Protein AF-0000000068388897 (afdb_homodimer)

Secondary structure (DSSP, 8-state):
-EEEEE-S-HHHHHHHHHHHHHTT-EEEEE-SHHHHHHHHHHS--SEEEE-TT-SSS-HHHHHHHHHHTT----EEEEES---HHHHHHHHHTT-SEEEESS--HHHHHHHHHHHHHHHTT-SSSEEEETTEEEETTTTEEEETTEEE---HHHHHHHHHHHTSTT-EE-HHHHHHHHS-TT----TTHHHHHHHHHHHHH-GGGEEEETTTEEEE-S-B-/-EEEEE-S-HHHHHHHHHHHHHTT-EEEEE-SHHHHHHHHHHS--SEEEE-TT-SSS-HHHHHHHHHHTT----EEEEES---HHHHHHHHHTT-SEEEESS--HHHHHHHHHHHHHHHTT-SSSEEEETTEEEETTTTEEEETTEEE---HHHHHHHHHHHTSTT-EE-HHHHHHHHS-TT----TTHHHHHHHHHHHHH-TTSEEEETTTEEEE-S-B-

InterPro domains:
  IPR001789 Signal transduction response regulator, receiver domain [PF00072] (3-113)
  IPR001789 Signal transduction response regulator, receiver domain [PS50110] (2-116)
  IPR001789 Signal transduction response regulator, receiver domain [SM00448] (1-112)
  IPR001867 OmpR/PhoB-type DNA-binding domain [PF00486] (147-216)
  IPR001867 OmpR/PhoB-type DNA-binding domain [PS51755] (124-218)
  IPR001867 OmpR/PhoB-type DNA-binding domain [SM00862] (145-216)
  IPR001867 OmpR/PhoB-type DNA-binding domain [cd00383] (133-216)
  IPR011006 CheY-like superfamily [SSF52172] (1-132)
  IPR016032 Signal transduction response regulator, C-terminal effector [SSF46894] (119-216)
  IPR036388 Winged helix-like DNA-binding domain superfamily [G3DSA:1.10.10.10] (123-218)
  IPR039420 Transcriptional regulatory protein WalR-like [PTHR48111] (1-215)

pLDDT: mean 92.75, std 6.96, range [50.28, 98.69]

Foldseek 3Di:
DEEEEADQPPVVQVVLCVLLVVLLFHYDYHNADVVSLVCLQPDDGLEYEFEQPGPDDGRLNSLLVCVVVPNLRAYEYEYQDDDPVVLVSSVVSPHPYYDHPPDDSVVVSVVSLCSSCVVLPHDDQWKDFAQKIARSRVLFIAGPPHTFDDDSLLSSLLVVQLSNAPDFDAPVRSCPTNDDPPDDDDPCNVVVSLVVCCVRPNVQQWDDDPPGHIHGGGRTD/DEEEEADQPPVVQVVLCVLLVVLLFHYDYHNADVVSLVCLQPDDGLEYEFEQPGPDDGRLNSLLVCVVVPNLRAYEYEYQDDDPVVLVSSVVSPHPYYDHPPDDSVVVSVVSLCRSLVVLPHDDQWKDFAQKIARSRVLFIAGPPHTFDDDSLLSSLLVVQLSNAPDFDAPVRSCPTNDDPPDDDDPCNVVVSLVVNCVRPNVQQWDDDPPGHIHGGGRTD

Radius of gyration: 22.29 Å; Cα contacts (8 Å, |Δi|>4): 849; chains: 2; bounding box: 48×65×58 Å

Nearest PDB structures (foldseek):
  8jo2-assembly1_H  TM=9.529E-01  e=1.843E-21  Klebsiella pneumoniae JM45
  1kgs-assembly1_A  TM=5.477E-01  e=3.151E-20  Thermotoga maritima
  4s04-assembly2_F  TM=5.423E-01  e=7.341E-20  Klebsiella pneumoniae JM45
  6ont-assembly1_A-2  TM=9.734E-01  e=5.120E-12  Francisella tularensis subsp. novicida U112
  7pva-assembly1_B  TM=9.303E-01  e=1.175E-09  Porphyromonas gingivalis W83

Organism: Agrobacterium fabrum (strain C58 / ATCC 33970) (NCBI:txid176299)

Structure (mmCIF, N/CA/C/O backbone):
data_AF-0000000068388897-model_v1
#
loop_
_entity.id
_entity.type
_entity.pdbx_description
1 polymer 'Two component response regulator'
#
loop_
_atom_site.group_PDB
_atom_site.id
_atom_site.type_symbol
_atom_site.label_atom_id
_atom_site.label_alt_id
_atom_site.label_comp_id
_atom_site.label_asym_id
_atom_site.label_entity_id
_atom_site.label_seq_id
_atom_site.pdbx_PDB_ins_code
_atom_site.Cartn_x
_atom_site.Cartn_y
_atom_site.Cartn_z
_atom_site.occupancy
_atom_site.B_iso_or_equiv
_atom_site.auth_seq_id
_atom_site.auth_comp_id
_atom_site.auth_asym_id
_atom_site.auth_atom_id
_atom_site.pdbx_PDB_model_num
ATOM 1 N N . MET A 1 1 ? 2.818 15.844 6.883 1 91.75 1 MET A N 1
ATOM 2 C CA . MET A 1 1 ? 2.49 15.195 5.617 1 91.75 1 MET A CA 1
ATOM 3 C C . MET A 1 1 ? 1.357 15.93 4.906 1 91.75 1 MET A C 1
ATOM 5 O O . MET A 1 1 ? 0.518 16.562 5.559 1 91.75 1 MET A O 1
ATOM 9 N N . ARG A 1 2 ? 1.387 15.891 3.625 1 94.5 2 ARG A N 1
ATOM 10 C CA . ARG A 1 2 ? 0.509 16.719 2.812 1 94.5 2 ARG A CA 1
ATOM 11 C C . ARG A 1 2 ? -0.429 15.875 1.964 1 94.5 2 ARG A C 1
ATOM 13 O O . ARG A 1 2 ? 0.01 14.938 1.296 1 94.5 2 ARG A O 1
ATOM 20 N N . VAL A 1 3 ? -1.756 16.25 2.051 1 97.56 3 VAL A N 1
ATOM 21 C CA . VAL A 1 3 ? -2.756 15.469 1.337 1 97.56 3 VAL A CA 1
ATOM 22 C C . VAL A 1 3 ? -3.566 16.375 0.416 1 97.56 3 VAL A C 1
ATOM 24 O O . VAL A 1 3 ? -4.008 17.453 0.827 1 97.56 3 VAL A O 1
ATOM 27 N N . LEU A 1 4 ? -3.713 15.977 -0.823 1 98.06 4 LEU A N 1
ATOM 28 C CA . LEU A 1 4 ? -4.613 16.656 -1.754 1 98.06 4 LEU A CA 1
ATOM 29 C C . LEU A 1 4 ? -6.008 16.031 -1.699 1 98.06 4 LEU A C 1
ATOM 31 O O . LEU A 1 4 ? -6.164 14.82 -1.853 1 98.06 4 LEU A O 1
ATOM 35 N N . VAL A 1 5 ? -6.98 16.859 -1.431 1 98.31 5 VAL A N 1
ATOM 36 C CA . VAL A 1 5 ? -8.367 16.422 -1.432 1 98.31 5 VAL A CA 1
ATOM 37 C C . VAL A 1 5 ? -9.094 16.984 -2.652 1 98.31 5 VAL A C 1
ATOM 39 O O . VAL A 1 5 ? -9.406 18.188 -2.699 1 98.31 5 VAL A O 1
ATOM 42 N N . ALA A 1 6 ? -9.336 16.141 -3.609 1 98.44 6 ALA A N 1
ATOM 43 C CA . ALA A 1 6 ? -10.086 16.5 -4.809 1 98.44 6 ALA A CA 1
ATOM 44 C C . ALA A 1 6 ? -11.562 16.156 -4.656 1 98.44 6 ALA A C 1
ATOM 46 O O . ALA A 1 6 ? -11.961 15 -4.867 1 98.44 6 ALA A O 1
ATOM 47 N N . GLU A 1 7 ? -12.344 17.078 -4.289 1 97.31 7 GLU A N 1
ATOM 48 C CA . GLU A 1 7 ? -13.75 16.938 -3.926 1 97.31 7 GLU A CA 1
ATOM 49 C C . GLU A 1 7 ? -14.539 18.203 -4.258 1 97.31 7 GLU A C 1
ATOM 51 O O . GLU A 1 7 ? -14.172 19.297 -3.826 1 97.31 7 GLU A O 1
ATOM 56 N N . ASP A 1 8 ? -15.602 18.047 -5.027 1 96.25 8 ASP A N 1
ATOM 57 C CA . ASP A 1 8 ? -16.344 19.219 -5.461 1 96.25 8 ASP A CA 1
ATOM 58 C C . ASP A 1 8 ? -17.406 19.609 -4.434 1 96.25 8 ASP A C 1
ATOM 60 O O . ASP A 1 8 ? -17.844 20.766 -4.391 1 96.25 8 ASP A O 1
ATOM 64 N N . ASP A 1 9 ? -17.922 18.672 -3.639 1 96.12 9 ASP A N 1
ATOM 65 C CA . ASP A 1 9 ? -18.828 19 -2.543 1 96.12 9 ASP A CA 1
ATOM 66 C C . ASP A 1 9 ? -18.094 19.719 -1.412 1 96.12 9 ASP A C 1
ATOM 68 O O . ASP A 1 9 ? -17.328 19.094 -0.67 1 96.12 9 ASP A O 1
ATOM 72 N N . LYS A 1 10 ? -18.359 20.938 -1.238 1 96.25 10 LYS A N 1
ATOM 73 C CA . LYS A 1 10 ? -17.625 21.797 -0.297 1 96.25 10 LYS A CA 1
ATOM 74 C C . LYS A 1 10 ? -17.781 21.281 1.133 1 96.25 10 LYS A C 1
ATOM 76 O O . LYS A 1 10 ? -16.844 21.359 1.926 1 96.25 10 LYS A O 1
ATOM 81 N N . ARG A 1 11 ? -18.953 20.875 1.466 1 96.5 11 ARG A N 1
ATOM 82 C CA . ARG A 1 11 ? -19.203 20.375 2.818 1 96.5 11 ARG A CA 1
ATOM 83 C C . ARG A 1 11 ? -18.359 19.156 3.117 1 96.5 11 ARG A C 1
ATOM 85 O O . ARG A 1 11 ? -17.719 19.078 4.168 1 96.5 11 ARG A O 1
ATOM 92 N N . ILE A 1 12 ? -18.297 18.234 2.174 1 96.5 12 ILE A N 1
ATOM 93 C CA . ILE A 1 12 ? -17.5 17.016 2.34 1 96.5 12 ILE A CA 1
ATOM 94 C C . ILE A 1 12 ? -16.016 17.375 2.375 1 96.5 12 ILE A C 1
ATOM 96 O O . ILE A 1 12 ? -15.281 16.906 3.238 1 96.5 12 ILE A O 1
ATOM 100 N N . ALA A 1 13 ? -15.578 18.203 1.481 1 97.44 13 ALA A N 1
ATOM 101 C CA . ALA A 1 13 ? -14.18 18.625 1.395 1 97.44 13 ALA A CA 1
ATOM 102 C C . ALA A 1 13 ? -13.719 19.25 2.703 1 97.44 13 ALA A C 1
ATOM 104 O O . ALA A 1 13 ? -12.641 18.922 3.213 1 97.44 13 ALA A O 1
ATOM 105 N N . GLN A 1 14 ? -14.523 20.109 3.238 1 96.94 14 GLN A N 1
ATOM 106 C CA . GLN A 1 14 ? -14.18 20.797 4.477 1 96.94 14 GLN A CA 1
ATOM 107 C C . GLN A 1 14 ? -14.133 19.828 5.652 1 96.94 14 GLN A C 1
ATOM 109 O O . GLN A 1 14 ? -13.234 19.906 6.496 1 96.94 14 GLN A O 1
ATOM 114 N N . SER A 1 15 ? -15.125 18.969 5.68 1 97.31 15 SER A N 1
ATOM 115 C CA . SER A 1 15 ? -15.148 17.969 6.746 1 97.31 15 SER A CA 1
ATOM 116 C C . SER A 1 15 ? -13.914 17.078 6.699 1 97.31 15 SER A C 1
ATOM 118 O O . SER A 1 15 ? -13.32 16.781 7.734 1 97.31 15 SER A O 1
ATOM 120 N N . LEU A 1 16 ? -13.547 16.656 5.492 1 97.62 16 LEU A N 1
ATOM 121 C CA . LEU A 1 16 ? -12.336 15.867 5.316 1 97.62 16 LEU A CA 1
ATOM 122 C C . LEU A 1 16 ? -11.109 16.656 5.77 1 97.62 16 LEU A C 1
ATOM 124 O O . LEU A 1 16 ? -10.242 16.109 6.461 1 97.62 16 LEU A O 1
ATOM 128 N N . SER A 1 17 ? -11.047 17.875 5.379 1 96.75 17 SER A N 1
ATOM 129 C CA . SER A 1 17 ? -9.922 18.734 5.738 1 96.75 17 SER A CA 1
ATOM 130 C C . SER A 1 17 ? -9.758 18.828 7.254 1 96.75 17 SER A C 1
ATOM 132 O O . SER A 1 17 ? -8.648 18.688 7.773 1 96.75 17 SER A O 1
ATOM 134 N N . VAL A 1 18 ? -10.852 19.016 7.957 1 96.19 18 VAL A N 1
ATOM 135 C CA . VAL A 1 18 ? -10.836 19.141 9.406 1 96.19 18 VAL A CA 1
ATOM 136 C C . VAL A 1 18 ? -10.359 17.844 10.047 1 96.19 18 VAL A C 1
ATOM 138 O O . VAL A 1 18 ? -9.492 17.844 10.922 1 96.19 18 VAL A O 1
ATOM 141 N N . ALA A 1 19 ? -10.891 16.734 9.594 1 96.19 19 ALA A N 1
ATOM 142 C CA . ALA A 1 19 ? -10.547 15.43 10.156 1 96.19 19 ALA A CA 1
ATOM 143 C C . ALA A 1 19 ? -9.086 15.086 9.898 1 96.19 19 ALA A C 1
ATOM 145 O O . ALA A 1 19 ? -8.391 14.586 10.797 1 96.19 19 ALA A O 1
ATOM 146 N N . LEU A 1 20 ? -8.609 15.328 8.703 1 96.25 20 LEU A N 1
ATOM 147 C CA . LEU A 1 20 ? -7.227 15.047 8.352 1 96.25 20 LEU A CA 1
ATOM 148 C C . LEU A 1 20 ? -6.27 15.961 9.109 1 96.25 20 LEU A C 1
ATOM 150 O O . LEU A 1 20 ? -5.207 15.523 9.555 1 96.25 20 LEU A O 1
ATOM 154 N N . ALA A 1 21 ? -6.652 17.203 9.258 1 92.69 21 ALA A N 1
ATOM 155 C CA . ALA A 1 21 ? -5.844 18.141 10.039 1 92.69 21 ALA A CA 1
ATOM 156 C C . ALA A 1 21 ? -5.699 17.656 11.477 1 92.69 21 ALA A C 1
ATOM 158 O O . ALA A 1 21 ? -4.605 17.719 12.047 1 92.69 21 ALA A O 1
ATOM 159 N N . ALA A 1 22 ? -6.816 17.203 12.023 1 91.5 22 ALA A N 1
ATOM 160 C CA . ALA A 1 22 ? -6.801 16.688 13.383 1 91.5 22 ALA A CA 1
ATOM 161 C C . ALA A 1 22 ? -5.863 15.484 13.508 1 91.5 22 ALA A C 1
ATOM 163 O O . ALA A 1 22 ? -5.301 15.234 14.57 1 91.5 22 ALA A O 1
ATOM 164 N N . ALA A 1 23 ? -5.68 14.805 12.391 1 90.56 23 ALA A N 1
ATOM 165 C CA . ALA A 1 23 ? -4.805 13.641 12.367 1 90.56 23 ALA A CA 1
ATOM 166 C C . ALA A 1 23 ? -3.359 14.039 12.086 1 90.56 23 ALA A C 1
ATOM 168 O O . ALA A 1 23 ? -2.463 13.195 12.078 1 90.56 23 ALA A O 1
ATOM 169 N N . GLY A 1 24 ? -3.137 15.344 11.844 1 89.44 24 GLY A N 1
ATOM 170 C CA . GLY A 1 24 ? -1.776 15.828 11.695 1 89.44 24 GLY A CA 1
ATOM 171 C C . GLY A 1 24 ? -1.386 16.078 10.25 1 89.44 24 GLY A C 1
ATOM 172 O O . GLY A 1 24 ? -0.216 16.328 9.953 1 89.44 24 GLY A O 1
ATOM 173 N N . PHE A 1 25 ? -2.344 16.031 9.32 1 93.12 25 PHE A N 1
ATOM 174 C CA . PHE A 1 25 ? -2.055 16.25 7.91 1 93.12 25 PHE A CA 1
ATOM 175 C C . PHE A 1 25 ? -2.314 17.703 7.527 1 93.12 25 PHE A C 1
ATOM 177 O O . PHE A 1 25 ? -3.146 18.375 8.141 1 93.12 25 PHE A O 1
ATOM 184 N N . VAL A 1 26 ? -1.567 18.172 6.59 1 92.75 26 VAL A N 1
ATOM 185 C CA . VAL A 1 26 ? -1.9 19.406 5.887 1 92.75 26 VAL A CA 1
ATOM 186 C C . VAL A 1 26 ? -2.715 19.078 4.637 1 92.75 26 VAL A C 1
ATOM 188 O O . VAL A 1 26 ? -2.354 18.188 3.863 1 92.75 26 VAL A O 1
ATOM 191 N N . THR A 1 27 ? -3.764 19.797 4.516 1 95.44 27 THR A N 1
ATOM 192 C CA . THR A 1 27 ? -4.66 19.438 3.426 1 95.44 27 THR A CA 1
ATOM 193 C C . THR A 1 27 ? -4.773 20.578 2.418 1 95.44 27 THR A C 1
ATOM 195 O O . THR A 1 27 ? -4.809 21.75 2.799 1 95.44 27 THR A O 1
ATOM 198 N N . GLU A 1 28 ? -4.75 20.25 1.191 1 95.62 28 GLU A N 1
ATOM 199 C CA . GLU A 1 28 ? -5.078 21.141 0.084 1 95.62 28 GLU A CA 1
ATOM 200 C C . GLU A 1 28 ? -6.34 20.688 -0.644 1 95.62 28 GLU A C 1
ATOM 202 O O . GLU A 1 28 ? -6.488 19.5 -0.94 1 95.62 28 GLU A O 1
ATOM 207 N N . LEU A 1 29 ? -7.152 21.688 -0.892 1 96.75 29 LEU A N 1
ATOM 208 C CA . LEU A 1 29 ? -8.43 21.328 -1.495 1 96.75 29 LEU A CA 1
ATOM 209 C C . LEU A 1 29 ? -8.453 21.703 -2.977 1 96.75 29 LEU A C 1
ATOM 211 O O . LEU A 1 29 ? -7.93 22.734 -3.371 1 96.75 29 LEU A O 1
ATOM 215 N N . SER A 1 30 ? -8.977 20.844 -3.766 1 97 30 SER A N 1
ATOM 216 C CA . SER A 1 30 ? -9.281 21.078 -5.172 1 97 30 SER A CA 1
ATOM 217 C C . SER A 1 30 ? -10.727 20.703 -5.496 1 97 30 SER A C 1
ATOM 219 O O . SER A 1 30 ? -11.195 19.625 -5.109 1 97 30 SER A O 1
ATOM 221 N N . ALA A 1 31 ? -11.398 21.594 -6.262 1 96.31 31 ALA A N 1
ATOM 222 C CA . ALA A 1 31 ? -12.828 21.391 -6.461 1 96.31 31 ALA A CA 1
ATOM 223 C C . ALA A 1 31 ? -13.125 20.953 -7.895 1 96.31 31 ALA A C 1
ATOM 225 O O . ALA A 1 31 ? -14.289 20.828 -8.281 1 96.31 31 ALA A O 1
ATOM 226 N N . ASN A 1 32 ? -12.133 20.766 -8.719 1 95.69 32 ASN A N 1
ATOM 227 C CA . ASN A 1 32 ? -12.367 20.297 -10.078 1 95.69 32 ASN A CA 1
ATOM 228 C C . ASN A 1 32 ? -11.219 19.438 -10.586 1 95.69 32 ASN A C 1
ATOM 230 O O . ASN A 1 32 ? -10.117 19.469 -10.039 1 95.69 32 ASN A O 1
ATOM 234 N N . GLY A 1 33 ? -11.516 18.719 -11.656 1 96.94 33 GLY A N 1
ATOM 235 C CA . GLY A 1 33 ? -10.602 17.703 -12.141 1 96.94 33 GLY A CA 1
ATOM 236 C C . GLY A 1 33 ? -9.328 18.266 -12.734 1 96.94 33 GLY A C 1
ATOM 237 O O . GLY A 1 33 ? -8.242 17.734 -12.523 1 96.94 33 GLY A O 1
ATOM 238 N N . GLU A 1 34 ? -9.422 19.312 -13.438 1 97.44 34 GLU A N 1
ATOM 239 C CA . GLU A 1 34 ? -8.242 19.906 -14.07 1 97.44 34 GLU A CA 1
ATOM 240 C C . GLU A 1 34 ? -7.25 20.406 -13.031 1 97.44 34 GLU A C 1
ATOM 242 O O . GLU A 1 34 ? -6.047 20.156 -13.141 1 97.44 34 GLU A O 1
ATOM 247 N N . ASP A 1 35 ? -7.793 21.078 -12.109 1 97.31 35 ASP A N 1
ATOM 248 C CA . ASP A 1 35 ? -6.953 21.578 -11.031 1 97.31 35 ASP A CA 1
ATOM 249 C C . ASP A 1 35 ? -6.312 20.438 -10.25 1 97.31 35 ASP A C 1
ATOM 251 O O . ASP A 1 35 ? -5.113 20.469 -9.961 1 97.31 35 ASP A O 1
ATOM 255 N N . ALA A 1 36 ? -7.105 19.469 -9.898 1 97.56 36 ALA A N 1
ATOM 256 C CA . ALA A 1 36 ? -6.605 18.297 -9.164 1 97.56 36 ALA A CA 1
ATOM 257 C C . ALA A 1 36 ? -5.496 17.594 -9.938 1 97.56 36 ALA A C 1
ATOM 259 O O . ALA A 1 36 ? -4.449 17.266 -9.375 1 97.56 36 ALA A O 1
ATOM 260 N N . TRP A 1 37 ? -5.805 17.391 -11.219 1 97.81 37 TRP A N 1
ATOM 261 C CA . TRP A 1 37 ? -4.82 16.734 -12.078 1 97.81 37 TRP A CA 1
ATOM 262 C C . TRP A 1 37 ? -3.514 17.516 -12.102 1 97.81 37 TRP A C 1
ATOM 264 O O . TRP A 1 37 ? -2.439 16.953 -11.883 1 97.81 37 TRP A O 1
ATOM 274 N N . PHE A 1 38 ? -3.645 18.781 -12.344 1 97.69 38 PHE A N 1
ATOM 275 C CA . PHE A 1 38 ? -2.477 19.641 -12.5 1 97.69 38 PHE A CA 1
ATOM 276 C C . PHE A 1 38 ? -1.662 19.672 -11.211 1 97.69 38 PHE A C 1
ATOM 278 O O . PHE A 1 38 ? -0.444 19.5 -11.234 1 97.69 38 PHE A O 1
ATOM 285 N N . ARG A 1 39 ? -2.23 19.844 -10.109 1 96.06 39 ARG A N 1
ATOM 286 C CA . ARG A 1 39 ? -1.546 19.922 -8.828 1 96.06 39 ARG A CA 1
ATOM 287 C C . ARG A 1 39 ? -0.903 18.594 -8.453 1 96.06 39 ARG A C 1
ATOM 289 O O . ARG A 1 39 ? 0.245 18.547 -8.008 1 96.06 39 ARG A O 1
ATOM 296 N N . GLY A 1 40 ? -1.624 17.547 -8.656 1 95.88 40 GLY A N 1
ATOM 297 C CA . GLY A 1 40 ? -1.079 16.219 -8.375 1 95.88 40 GLY A CA 1
ATOM 298 C C . GLY A 1 40 ? 0.127 15.883 -9.234 1 95.88 40 GLY A C 1
ATOM 299 O O . GLY A 1 40 ? 0.966 15.07 -8.836 1 95.88 40 GLY A O 1
ATOM 300 N N . GLU A 1 41 ? 0.147 16.453 -10.344 1 95.06 41 GLU A N 1
ATOM 301 C CA . GLU A 1 41 ? 1.238 16.203 -11.281 1 95.06 41 GLU A CA 1
ATOM 302 C C . GLU A 1 41 ? 2.451 17.078 -10.961 1 95.06 41 GLU A C 1
ATOM 304 O O . GLU A 1 41 ? 3.592 16.672 -11.195 1 95.06 41 GLU A O 1
ATOM 309 N N . THR A 1 42 ? 2.23 18.219 -10.398 1 93.81 42 THR A N 1
ATOM 310 C CA . THR A 1 42 ? 3.291 19.219 -10.336 1 93.81 42 THR A CA 1
ATOM 311 C C . THR A 1 42 ? 3.773 19.406 -8.898 1 93.81 42 THR A C 1
ATOM 313 O O . THR A 1 42 ? 4.898 19.859 -8.672 1 93.81 42 THR A O 1
ATOM 316 N N . GLU A 1 43 ? 2.936 19.109 -7.965 1 92.5 43 GLU A N 1
ATOM 317 C CA . GLU A 1 43 ? 3.291 19.266 -6.555 1 92.5 43 GLU A CA 1
ATOM 318 C C . GLU A 1 43 ? 3.521 17.922 -5.887 1 92.5 43 GLU A C 1
ATOM 320 O O . GLU A 1 43 ? 3.139 16.875 -6.43 1 92.5 43 GLU A O 1
ATOM 325 N N . ALA A 1 44 ? 4.199 18 -4.777 1 91.12 44 ALA A N 1
ATOM 326 C CA . ALA A 1 44 ? 4.473 16.766 -4.039 1 91.12 44 ALA A CA 1
ATOM 327 C C . ALA A 1 44 ? 3.461 16.562 -2.916 1 91.12 44 ALA A C 1
ATOM 329 O O . ALA A 1 44 ? 3.363 17.375 -2.006 1 91.12 44 ALA A O 1
ATOM 330 N N . PHE A 1 45 ? 2.689 15.555 -3.033 1 95.75 45 PHE A N 1
ATOM 331 C CA . PHE A 1 45 ? 1.744 15.156 -1.993 1 95.75 45 PHE A CA 1
ATOM 332 C C . PHE A 1 45 ? 2.096 13.789 -1.431 1 95.75 45 PHE A C 1
ATOM 334 O O . PHE A 1 45 ? 2.697 12.961 -2.123 1 95.75 45 PHE A O 1
ATOM 341 N N . ASP A 1 46 ? 1.757 13.586 -0.19 1 96.12 46 ASP A N 1
ATOM 342 C CA . ASP A 1 46 ? 1.985 12.289 0.438 1 96.12 46 ASP A CA 1
ATOM 343 C C . ASP A 1 46 ? 0.821 11.336 0.174 1 96.12 46 ASP A C 1
ATOM 345 O O . ASP A 1 46 ? 0.97 10.117 0.287 1 96.12 46 ASP A O 1
ATOM 349 N N . ALA A 1 47 ? -0.301 11.867 -0.129 1 97.94 47 ALA A N 1
ATOM 350 C CA . ALA A 1 47 ? -1.482 11.109 -0.532 1 97.94 47 ALA A CA 1
ATOM 351 C C . ALA A 1 47 ? -2.498 12.008 -1.23 1 97.94 47 ALA A C 1
ATOM 353 O O . ALA A 1 47 ? -2.449 13.234 -1.096 1 97.94 47 ALA A O 1
ATOM 354 N N . VAL A 1 48 ? -3.395 11.367 -1.965 1 98.56 48 VAL A N 1
ATOM 355 C CA . VAL A 1 48 ? -4.488 12.078 -2.621 1 98.56 48 VAL A CA 1
ATOM 356 C C . VAL A 1 48 ? -5.809 11.359 -2.346 1 98.56 48 VAL A C 1
ATOM 358 O O . VAL A 1 48 ? -5.879 10.133 -2.412 1 98.56 48 VAL A O 1
ATOM 361 N N . ILE A 1 49 ? -6.762 12.078 -1.927 1 98.69 49 ILE A N 1
ATOM 362 C CA . ILE A 1 49 ? -8.148 11.617 -1.941 1 98.69 49 ILE A CA 1
ATOM 363 C C . ILE A 1 49 ? -8.852 12.125 -3.197 1 98.69 49 ILE A C 1
ATOM 365 O O . ILE A 1 49 ? -8.93 13.336 -3.42 1 98.69 49 ILE A O 1
ATOM 369 N N . LEU A 1 50 ? -9.359 11.188 -3.967 1 98.56 50 LEU A N 1
ATOM 370 C CA . LEU A 1 50 ? -9.812 11.531 -5.312 1 98.56 50 LEU A CA 1
ATOM 371 C C . LEU A 1 50 ? -11.258 11.102 -5.52 1 98.56 50 LEU A C 1
ATOM 373 O O . LEU A 1 50 ? -11.57 9.906 -5.465 1 98.56 50 LEU A O 1
ATOM 377 N N . ASP A 1 51 ? -12.141 12.031 -5.777 1 97.31 51 ASP A N 1
ATOM 378 C CA . ASP A 1 51 ? -13.5 11.727 -6.199 1 97.31 51 ASP A CA 1
ATOM 379 C C . ASP A 1 51 ? -13.57 11.461 -7.699 1 97.31 51 ASP A C 1
ATOM 381 O O . ASP A 1 51 ? -13.047 12.234 -8.5 1 97.31 51 ASP A O 1
ATOM 385 N N . LEU A 1 52 ? -14.258 10.445 -8.102 1 95.88 52 LEU A N 1
ATOM 386 C CA . LEU A 1 52 ? -14.383 10.102 -9.508 1 95.88 52 LEU A CA 1
ATOM 387 C C . LEU A 1 52 ? -15.391 11.008 -10.211 1 95.88 52 LEU A C 1
ATOM 389 O O . LEU A 1 52 ? -15.375 11.141 -11.438 1 95.88 52 LEU A O 1
ATOM 393 N N . GLY A 1 53 ? -16.312 11.562 -9.445 1 94.69 53 GLY A N 1
ATOM 394 C CA . GLY A 1 53 ? -17.375 12.391 -10 1 94.69 53 GLY A CA 1
ATOM 395 C C . GLY A 1 53 ? -17.031 13.859 -10.055 1 94.69 53 GLY A C 1
ATOM 396 O O . GLY A 1 53 ? -17.891 14.719 -9.859 1 94.69 53 GLY A O 1
ATOM 397 N N . LEU A 1 54 ? -15.797 14.219 -10.242 1 95.81 54 LEU A N 1
ATOM 398 C CA . LEU A 1 54 ? -15.367 15.609 -10.312 1 95.81 54 LEU A CA 1
ATOM 399 C C . LEU A 1 54 ? -15.844 16.266 -11.602 1 95.81 54 LEU A C 1
ATOM 401 O O . LEU A 1 54 ? -15.867 15.625 -12.656 1 95.81 54 LEU A O 1
ATOM 405 N N . PRO A 1 55 ? -16.219 17.578 -11.523 1 96.19 55 PRO A N 1
ATOM 406 C CA . PRO A 1 55 ? -16.5 18.297 -12.766 1 96.19 55 PRO A CA 1
ATOM 407 C C . PRO A 1 55 ? -15.258 18.5 -13.625 1 96.19 55 PRO A C 1
ATOM 409 O O . PRO A 1 55 ? -14.148 18.594 -13.102 1 96.19 55 PRO A O 1
ATOM 412 N N . GLY A 1 56 ? -15.492 18.516 -14.938 1 94.94 56 GLY A N 1
ATOM 413 C CA . GLY A 1 56 ? -14.375 18.625 -15.859 1 94.94 56 GLY A CA 1
ATOM 414 C C . GLY A 1 56 ? -13.734 17.281 -16.188 1 94.94 56 GLY A C 1
ATOM 415 O O . GLY A 1 56 ? -14.398 16.391 -16.703 1 94.94 56 GLY A O 1
ATOM 416 N N . LEU A 1 57 ? -12.516 17.156 -15.703 1 94.19 57 LEU A N 1
ATOM 417 C CA . LEU A 1 57 ? -11.781 15.914 -15.914 1 94.19 57 LEU A CA 1
ATOM 418 C C . LEU A 1 57 ? -12.164 14.867 -14.867 1 94.19 57 LEU A C 1
ATOM 420 O O . LEU A 1 57 ? -12.062 15.125 -13.664 1 94.19 57 LEU A O 1
ATOM 424 N N . ASP A 1 58 ? -12.547 13.695 -15.328 1 94.62 58 ASP A N 1
ATOM 425 C CA . ASP A 1 58 ? -13.023 12.656 -14.414 1 94.62 58 ASP A CA 1
ATOM 426 C C . ASP A 1 58 ? -11.875 12.062 -13.602 1 94.62 58 ASP A C 1
ATOM 428 O O . ASP A 1 58 ? -10.758 11.938 -14.102 1 94.62 58 ASP A O 1
ATOM 432 N N . GLY A 1 59 ? -12.195 11.664 -12.383 1 95.75 59 GLY A N 1
ATOM 433 C CA . GLY A 1 59 ? -11.188 11.172 -11.461 1 95.75 59 GLY A CA 1
ATOM 434 C C . GLY A 1 59 ? -10.43 9.969 -11.984 1 95.75 59 GLY A C 1
ATOM 435 O O . GLY A 1 59 ? -9.227 9.836 -11.758 1 95.75 59 GLY A O 1
ATOM 436 N N . LEU A 1 60 ? -11.133 9.062 -12.633 1 95.88 60 LEU A N 1
ATOM 437 C CA . LEU A 1 60 ? -10.477 7.867 -13.164 1 95.88 60 LEU A CA 1
ATOM 438 C C . LEU A 1 60 ? -9.461 8.234 -14.242 1 95.88 60 LEU A C 1
ATOM 440 O O . LEU A 1 60 ? -8.375 7.652 -14.305 1 95.88 60 LEU A O 1
ATOM 444 N N . THR A 1 61 ? -9.805 9.117 -15.094 1 97 61 THR A N 1
ATOM 445 C CA . THR A 1 61 ? -8.891 9.609 -16.125 1 97 61 THR A CA 1
ATOM 446 C C . THR A 1 61 ? -7.664 10.25 -15.492 1 97 61 THR A C 1
ATOM 448 O O . THR A 1 61 ? -6.539 10.023 -15.938 1 97 61 THR A O 1
ATOM 451 N N . ILE A 1 62 ? -7.887 11.008 -14.453 1 97.44 62 ILE A N 1
ATOM 452 C CA . ILE A 1 62 ? -6.801 11.648 -13.711 1 97.44 62 ILE A CA 1
ATOM 453 C C . ILE A 1 62 ? -5.844 10.586 -13.18 1 97.44 62 ILE A C 1
ATOM 455 O O . ILE A 1 62 ? -4.629 10.68 -13.375 1 97.44 62 ILE A O 1
ATOM 459 N N . LEU A 1 63 ? -6.402 9.594 -12.539 1 97.5 63 LEU A N 1
ATOM 460 C CA . LEU A 1 63 ? -5.609 8.523 -11.945 1 97.5 63 LEU A CA 1
ATOM 461 C C . LEU A 1 63 ? -4.77 7.82 -13.008 1 97.5 63 LEU A C 1
ATOM 463 O O . LEU A 1 63 ? -3.568 7.625 -12.828 1 97.5 63 LEU A O 1
ATOM 467 N N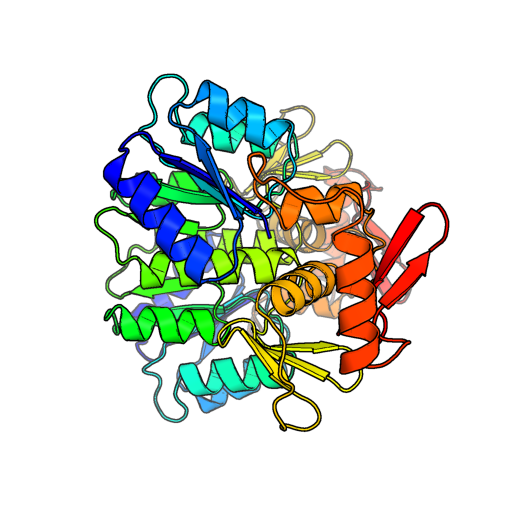 . LYS A 1 64 ? -5.383 7.473 -14.102 1 95.94 64 LYS A N 1
ATOM 468 C CA . LYS A 1 64 ? -4.688 6.785 -15.188 1 95.94 64 LYS A CA 1
ATOM 469 C C . LYS A 1 64 ? -3.541 7.633 -15.727 1 95.94 64 LYS A C 1
ATOM 471 O O . LYS A 1 64 ? -2.459 7.117 -16.016 1 95.94 64 LYS A O 1
ATOM 476 N N . ARG A 1 65 ? -3.754 8.891 -15.867 1 96.12 65 ARG A N 1
ATOM 477 C CA . ARG A 1 65 ? -2.725 9.805 -16.359 1 96.12 65 ARG A CA 1
ATOM 478 C C . ARG A 1 65 ? -1.554 9.883 -15.383 1 96.12 65 ARG A C 1
ATOM 480 O O . ARG A 1 65 ? -0.393 9.805 -15.789 1 96.12 65 ARG A O 1
ATOM 487 N N . TRP A 1 66 ? -1.863 10.062 -14.094 1 97.06 66 TRP A N 1
ATOM 488 C CA . TRP A 1 66 ? -0.815 10.102 -13.078 1 97.06 66 TRP A CA 1
ATOM 489 C C . TRP A 1 66 ? 0.054 8.844 -13.148 1 97.06 66 TRP A C 1
ATOM 491 O O . TRP A 1 66 ? 1.283 8.93 -13.102 1 97.06 66 TRP A O 1
ATOM 501 N N . ARG A 1 67 ? -0.593 7.672 -13.242 1 96.31 67 ARG A N 1
ATOM 502 C CA . ARG A 1 67 ? 0.141 6.41 -13.234 1 96.31 67 ARG A CA 1
ATOM 503 C C . ARG A 1 67 ? 0.953 6.246 -14.516 1 96.31 67 ARG A C 1
ATOM 505 O O . ARG A 1 67 ? 2.094 5.781 -14.477 1 96.31 67 ARG A O 1
ATOM 512 N N . A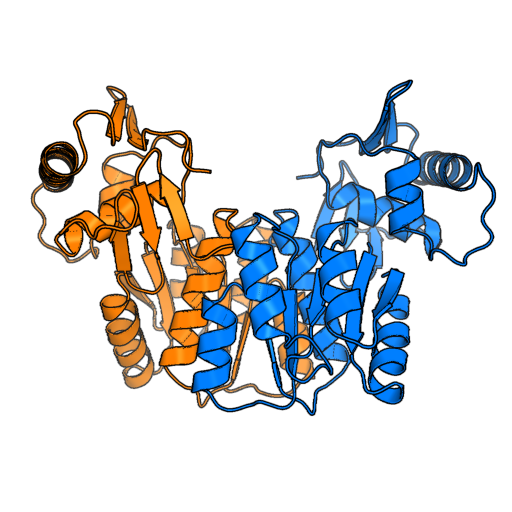RG A 1 68 ? 0.398 6.645 -15.594 1 91.81 68 ARG A N 1
ATOM 513 C CA . ARG A 1 68 ? 1.109 6.609 -16.875 1 91.81 68 ARG A CA 1
ATOM 514 C C . ARG A 1 68 ? 2.354 7.492 -16.828 1 91.81 68 ARG A C 1
ATOM 516 O O . ARG A 1 68 ? 3.391 7.137 -17.391 1 91.81 68 ARG A O 1
ATOM 523 N N . ASP A 1 69 ? 2.199 8.555 -16.141 1 93.75 69 ASP A N 1
ATOM 524 C CA . ASP A 1 69 ? 3.289 9.523 -16.094 1 93.75 69 ASP A CA 1
ATOM 525 C C . ASP A 1 69 ? 4.258 9.203 -14.953 1 93.75 69 ASP A C 1
ATOM 527 O O . ASP A 1 69 ? 5.141 10.008 -14.641 1 93.75 69 ASP A O 1
ATOM 531 N N . GLY A 1 70 ? 4.027 8.156 -14.273 1 92.75 70 GLY A N 1
ATOM 532 C CA . GLY A 1 70 ? 4.984 7.645 -13.297 1 92.75 70 GLY A CA 1
ATOM 533 C C . GLY A 1 70 ? 4.781 8.211 -11.906 1 92.75 70 GLY A C 1
ATOM 534 O O . GLY A 1 70 ? 5.656 8.094 -11.047 1 92.75 70 GLY A O 1
ATOM 535 N N . ARG A 1 71 ? 3.672 8.883 -11.703 1 93.94 71 ARG A N 1
ATOM 536 C CA . ARG A 1 71 ? 3.398 9.406 -10.367 1 93.94 71 ARG A CA 1
ATOM 537 C C . ARG A 1 71 ? 3.018 8.281 -9.406 1 93.94 71 ARG A C 1
ATOM 539 O O . ARG A 1 71 ? 2.043 7.566 -9.641 1 93.94 71 ARG A O 1
ATOM 546 N N . ALA A 1 72 ? 3.711 8.242 -8.273 1 94.56 72 ALA A N 1
ATOM 547 C CA . ALA A 1 72 ? 3.551 7.098 -7.387 1 94.56 72 ALA A CA 1
ATOM 548 C C . ALA A 1 72 ? 2.785 7.48 -6.125 1 94.56 72 ALA A C 1
ATOM 550 O O . ALA A 1 72 ? 2.586 6.652 -5.234 1 94.56 72 ALA A O 1
ATOM 551 N N . THR A 1 73 ? 2.346 8.688 -6.074 1 96.5 73 THR A N 1
ATOM 552 C CA . THR A 1 73 ? 1.624 9.156 -4.895 1 96.5 73 THR A CA 1
ATOM 553 C C . THR A 1 73 ? 0.429 8.258 -4.598 1 96.5 73 THR A C 1
ATOM 555 O O . THR A 1 73 ? -0.335 7.91 -5.5 1 96.5 73 THR A O 1
ATOM 558 N N . PRO A 1 74 ? 0.277 7.797 -3.301 1 97.56 74 PRO A N 1
ATOM 559 C CA . PRO A 1 74 ? -0.896 6.992 -2.959 1 97.56 74 PRO A CA 1
ATOM 560 C C . PRO A 1 74 ? -2.211 7.719 -3.223 1 97.56 74 PRO A C 1
ATOM 562 O O . PRO A 1 74 ? -2.342 8.906 -2.896 1 97.56 74 PRO A O 1
ATOM 565 N N . VAL A 1 75 ? -3.164 6.98 -3.822 1 98.31 75 VAL A N 1
ATOM 566 C CA . VAL A 1 75 ? -4.453 7.578 -4.152 1 98.31 75 VAL A CA 1
ATOM 567 C C . VAL A 1 75 ? -5.578 6.75 -3.535 1 98.31 75 VAL A C 1
ATOM 569 O O . VAL A 1 75 ? -5.672 5.543 -3.771 1 98.31 75 VAL A O 1
ATOM 572 N N . LEU A 1 76 ? -6.352 7.352 -2.715 1 98.38 76 LEU A N 1
ATOM 573 C CA . LEU A 1 76 ? -7.609 6.805 -2.221 1 98.38 76 LEU A CA 1
ATOM 574 C C . LEU A 1 76 ? -8.789 7.367 -3.006 1 98.38 76 LEU A C 1
ATOM 576 O O . LEU A 1 76 ? -9.062 8.57 -2.951 1 98.38 76 LEU A O 1
ATOM 580 N N . ILE A 1 77 ? -9.484 6.504 -3.734 1 98.19 77 ILE A N 1
ATOM 581 C CA . ILE A 1 77 ? -10.695 6.926 -4.422 1 98.19 77 ILE A CA 1
ATOM 582 C C . ILE A 1 77 ? -11.852 7.012 -3.428 1 98.19 77 ILE A C 1
ATOM 584 O O . ILE A 1 77 ? -12.086 6.074 -2.658 1 98.19 77 ILE A O 1
ATOM 588 N N . LEU A 1 78 ? -12.477 8.125 -3.322 1 96.81 78 LEU A N 1
ATOM 589 C CA . LEU A 1 78 ? -13.672 8.359 -2.514 1 96.81 78 LEU A CA 1
ATOM 590 C C . LEU A 1 78 ? -14.836 8.828 -3.381 1 96.81 78 LEU A C 1
ATOM 592 O O . LEU A 1 78 ? -14.844 9.969 -3.85 1 96.81 78 LEU A O 1
ATOM 596 N N . THR A 1 79 ? -15.852 7.965 -3.557 1 95.44 79 THR A N 1
ATOM 597 C CA . THR A 1 79 ? -16.844 8.273 -4.578 1 95.44 79 THR A CA 1
ATOM 598 C C . THR A 1 79 ? -18.188 7.621 -4.238 1 95.44 79 THR A C 1
ATOM 600 O O . THR A 1 79 ? -18.266 6.766 -3.355 1 95.44 79 THR A O 1
ATOM 603 N N . ALA A 1 80 ? -19.234 8.094 -4.918 1 93.75 80 ALA A N 1
ATOM 604 C CA . ALA A 1 80 ? -20.562 7.5 -4.762 1 93.75 80 ALA A CA 1
ATOM 605 C C . ALA A 1 80 ? -20.703 6.227 -5.594 1 93.75 80 ALA A C 1
ATOM 607 O O . ALA A 1 80 ? -21.656 5.461 -5.414 1 93.75 80 ALA A O 1
ATOM 608 N N . ARG A 1 81 ? -19.859 6.094 -6.465 1 91.44 81 ARG A N 1
ATOM 609 C CA . ARG A 1 81 ? -19.906 4.914 -7.32 1 91.44 81 ARG A CA 1
ATOM 610 C C . ARG A 1 81 ? -19.547 3.654 -6.531 1 91.44 81 ARG A C 1
ATOM 612 O O . ARG A 1 81 ? -18.375 3.395 -6.254 1 91.44 81 ARG A O 1
ATOM 619 N N . GLY A 1 82 ? -20.484 2.896 -6.328 1 87.81 82 GLY A N 1
ATOM 620 C CA . GLY A 1 82 ? -20.281 1.794 -5.402 1 87.81 82 GLY A CA 1
ATOM 621 C C . GLY A 1 82 ? -20.406 0.433 -6.059 1 87.81 82 GLY A C 1
ATOM 622 O O . GLY A 1 82 ? -20.203 -0.597 -5.414 1 87.81 82 GLY A O 1
ATOM 623 N N . ASP A 1 83 ? -20.656 0.458 -7.344 1 91.06 83 ASP A N 1
ATOM 624 C CA . ASP A 1 83 ? -20.75 -0.825 -8.039 1 91.06 83 ASP A CA 1
ATOM 625 C C . ASP A 1 83 ? -19.406 -1.546 -8.039 1 91.06 83 ASP A C 1
ATOM 627 O O . ASP A 1 83 ? -18.359 -0.914 -8.18 1 91.06 83 ASP A O 1
ATOM 631 N N . TRP A 1 84 ? -19.484 -2.834 -7.879 1 85.75 84 TRP A N 1
ATOM 632 C CA . TRP A 1 84 ? -18.266 -3.627 -7.762 1 85.75 84 TRP A CA 1
ATOM 633 C C . TRP A 1 84 ? -17.406 -3.473 -9 1 85.75 84 TRP A C 1
ATOM 635 O O . TRP A 1 84 ? -16.172 -3.465 -8.906 1 85.75 84 TRP A O 1
ATOM 645 N N . SER A 1 85 ? -18 -3.451 -10.211 1 92.62 85 SER A N 1
ATOM 646 C CA . SER A 1 85 ? -17.234 -3.303 -11.445 1 92.62 85 SER A CA 1
ATOM 647 C C . SER A 1 85 ? -16.453 -1.99 -11.453 1 92.62 85 SER A C 1
ATOM 649 O O . SER A 1 85 ? -15.32 -1.938 -11.938 1 92.62 85 SER A O 1
ATOM 651 N N . GLU A 1 86 ? -17.047 -0.997 -10.883 1 92.38 86 GLU A N 1
ATOM 652 C CA . GLU A 1 86 ? -16.375 0.298 -10.789 1 92.38 86 GLU A CA 1
ATOM 653 C C . GLU A 1 86 ? -15.25 0.263 -9.766 1 92.38 86 GLU A C 1
ATOM 655 O O . GLU A 1 86 ? -14.18 0.836 -9.992 1 92.38 86 GLU A O 1
ATOM 660 N N . ARG A 1 87 ? -15.508 -0.378 -8.695 1 93.44 87 ARG A N 1
ATOM 661 C CA . ARG A 1 87 ? -14.477 -0.538 -7.672 1 93.44 87 ARG A CA 1
ATOM 662 C C . ARG A 1 87 ? -13.25 -1.254 -8.234 1 93.44 87 ARG A C 1
ATOM 664 O O . ARG A 1 87 ? -12.125 -0.795 -8.055 1 93.44 87 ARG A O 1
ATOM 671 N N . VAL A 1 88 ? -13.508 -2.322 -8.93 1 93.88 88 VAL A N 1
ATOM 672 C CA . VAL A 1 88 ? -12.445 -3.123 -9.531 1 93.88 88 VAL A CA 1
ATOM 673 C C . VAL A 1 88 ? -11.68 -2.285 -10.555 1 93.88 88 VAL A C 1
ATOM 675 O O . VAL A 1 88 ? -10.453 -2.281 -10.57 1 93.88 88 VAL A O 1
ATOM 678 N N . GLU A 1 89 ? -12.391 -1.604 -11.336 1 93.69 89 GLU A N 1
ATOM 679 C CA . GLU A 1 89 ? -11.758 -0.76 -12.344 1 93.69 89 GLU A CA 1
ATOM 680 C C . GLU A 1 89 ? -10.867 0.297 -11.703 1 93.69 89 GLU A C 1
ATOM 682 O O . GLU A 1 89 ? -9.742 0.531 -12.156 1 93.69 89 GLU A O 1
ATOM 687 N N . GLY A 1 90 ? -11.359 0.929 -10.695 1 94.5 90 GLY A N 1
ATOM 688 C CA . GLY A 1 90 ? -10.57 1.926 -9.984 1 94.5 90 GLY A CA 1
ATOM 689 C C . GLY A 1 90 ? -9.281 1.374 -9.422 1 94.5 90 GLY A C 1
ATOM 690 O O . GLY A 1 90 ? -8.211 1.949 -9.633 1 94.5 90 GLY A O 1
ATOM 691 N N . ILE A 1 91 ? -9.344 0.269 -8.773 1 94.5 91 ILE A N 1
ATOM 692 C CA . ILE A 1 91 ? -8.188 -0.355 -8.141 1 94.5 91 ILE A CA 1
ATOM 693 C C . ILE A 1 91 ? -7.211 -0.836 -9.203 1 94.5 91 ILE A C 1
ATOM 695 O O . ILE A 1 91 ? -6.008 -0.594 -9.102 1 94.5 91 ILE A O 1
ATOM 699 N N . GLU A 1 92 ? -7.719 -1.396 -10.234 1 93.31 92 GLU A N 1
ATOM 700 C CA . GLU A 1 92 ? -6.879 -1.945 -11.297 1 93.31 92 GLU A CA 1
ATOM 701 C C . GLU A 1 92 ? -6.25 -0.835 -12.133 1 93.31 92 GLU A C 1
ATOM 703 O O . GLU A 1 92 ? -5.266 -1.063 -12.836 1 93.31 92 GLU A O 1
ATOM 708 N N . SER A 1 93 ? -6.832 0.346 -12.016 1 93.19 93 SER A N 1
ATOM 709 C CA . SER A 1 93 ? -6.281 1.479 -12.75 1 93.19 93 SER A CA 1
ATOM 710 C C . SER A 1 93 ? -5.152 2.146 -11.977 1 93.19 93 SER A C 1
ATOM 712 O O . SER A 1 93 ? -4.527 3.092 -12.469 1 93.19 93 SER A O 1
ATOM 714 N N . GLY A 1 94 ? -4.934 1.672 -10.805 1 94.94 94 GLY A N 1
ATOM 715 C CA . GLY A 1 94 ? -3.771 2.162 -10.086 1 94.94 94 GLY A CA 1
ATOM 716 C C . GLY A 1 94 ? -4.117 2.771 -8.742 1 94.94 94 GLY A C 1
ATOM 717 O O . GLY A 1 94 ? -3.24 3.287 -8.039 1 94.94 94 GLY A O 1
ATOM 718 N N . ALA A 1 95 ? -5.371 2.766 -8.391 1 97.19 95 ALA A N 1
ATOM 719 C CA . ALA A 1 95 ? -5.73 3.254 -7.059 1 97.19 95 ALA A CA 1
ATOM 720 C C . ALA A 1 95 ? -5.176 2.338 -5.973 1 97.19 95 ALA A C 1
ATOM 722 O O . ALA A 1 95 ? -5.07 1.126 -6.168 1 97.19 95 ALA A O 1
ATOM 723 N N . ASP A 1 96 ? -4.852 2.932 -4.844 1 96.88 96 ASP A N 1
ATOM 724 C CA . ASP A 1 96 ? -4.309 2.166 -3.727 1 96.88 96 ASP A CA 1
ATOM 725 C C . ASP A 1 96 ? -5.418 1.723 -2.773 1 96.88 96 ASP A C 1
ATOM 727 O O . ASP A 1 96 ? -5.227 0.803 -1.976 1 96.88 96 ASP A O 1
ATOM 731 N N . ASP A 1 97 ? -6.516 2.408 -2.777 1 96.88 97 ASP A N 1
ATOM 732 C CA . ASP A 1 97 ? -7.688 2.102 -1.962 1 96.88 97 ASP A CA 1
ATOM 733 C C . ASP A 1 97 ? -8.953 2.686 -2.582 1 96.88 97 ASP A C 1
ATOM 735 O O . ASP A 1 97 ? -8.883 3.496 -3.508 1 96.88 97 ASP A O 1
ATOM 739 N N . TYR A 1 98 ? -10.109 2.215 -2.129 1 97.25 98 TYR A N 1
ATOM 740 C CA . TYR A 1 98 ? -11.406 2.598 -2.666 1 97.25 98 TYR A CA 1
ATOM 741 C C . TYR A 1 98 ? -12.469 2.611 -1.573 1 97.25 98 TYR A C 1
ATOM 743 O O . TYR A 1 98 ? -12.711 1.593 -0.922 1 97.25 98 TYR A O 1
ATOM 751 N N . VAL A 1 99 ? -13.086 3.768 -1.368 1 96.06 99 VAL A N 1
ATOM 752 C CA . VAL A 1 99 ? -14.141 3.922 -0.37 1 96.06 99 VAL A CA 1
ATOM 753 C C . VAL A 1 99 ? -15.391 4.508 -1.023 1 96.06 99 VAL A C 1
ATOM 755 O O . VAL A 1 99 ? -15.305 5.477 -1.784 1 96.06 99 VAL A O 1
ATOM 758 N N . VAL A 1 100 ? -16.516 3.951 -0.718 1 95.06 100 VAL A N 1
ATOM 759 C CA . VAL A 1 100 ? -17.781 4.375 -1.313 1 95.06 100 VAL A CA 1
ATOM 760 C C . VAL A 1 100 ? -18.5 5.324 -0.365 1 95.06 100 VAL A C 1
ATOM 762 O O . VAL A 1 100 ? -18.531 5.102 0.848 1 95.06 100 VAL A O 1
ATOM 765 N N . LYS A 1 101 ? -19.047 6.379 -0.908 1 95.5 101 LYS A N 1
ATOM 766 C CA . LYS A 1 101 ? -19.938 7.27 -0.158 1 95.5 101 LYS A CA 1
ATOM 767 C C . LYS A 1 101 ? -21.297 6.629 0.059 1 95.5 101 LYS A C 1
ATOM 769 O O . LYS A 1 101 ? -21.844 6 -0.848 1 95.5 101 LYS A O 1
ATOM 774 N N . PRO A 1 102 ? -21.969 6.848 1.257 1 94.94 102 PRO A N 1
ATOM 775 C CA . PRO A 1 102 ? -21.469 7.574 2.428 1 94.94 102 PRO A CA 1
ATOM 776 C C . PRO A 1 102 ? -20.391 6.805 3.186 1 94.94 102 PRO A C 1
ATOM 778 O O . PRO A 1 102 ? -20.234 5.598 2.994 1 94.94 102 PRO A O 1
ATOM 781 N N . PHE A 1 103 ? -19.656 7.5 3.949 1 93.94 103 PHE A N 1
ATOM 782 C CA . PHE A 1 103 ? -18.5 6.906 4.629 1 93.94 103 PHE A CA 1
ATOM 783 C C . PHE A 1 103 ? -18.359 7.461 6.043 1 93.94 103 PHE A C 1
ATOM 785 O O . PHE A 1 103 ? -19 8.461 6.387 1 93.94 103 PHE A O 1
ATOM 792 N N . ARG A 1 104 ? -17.578 6.699 6.785 1 94.31 104 ARG A N 1
ATOM 793 C CA . ARG A 1 104 ? -17.172 7.184 8.102 1 94.31 104 ARG A CA 1
ATOM 794 C C . ARG A 1 104 ? -15.828 7.918 8.023 1 94.31 104 ARG A C 1
ATOM 796 O O . ARG A 1 104 ? -14.859 7.402 7.465 1 94.31 104 ARG A O 1
ATOM 803 N N . MET A 1 105 ? -15.812 9.039 8.648 1 95.31 105 MET A N 1
ATOM 804 C CA . MET A 1 105 ? -14.617 9.883 8.602 1 95.31 105 MET A CA 1
ATOM 805 C C . MET A 1 105 ? -13.422 9.156 9.219 1 95.31 105 MET A C 1
ATOM 807 O O . MET A 1 105 ? -12.312 9.219 8.688 1 95.31 105 MET A O 1
ATOM 811 N N . GLU A 1 106 ? -13.641 8.516 10.281 1 94.81 106 GLU A N 1
ATOM 812 C CA . GLU A 1 106 ? -12.586 7.801 10.992 1 94.81 106 GLU A CA 1
ATOM 813 C C . GLU A 1 106 ? -11.945 6.738 10.102 1 94.81 106 GLU A C 1
ATOM 815 O O . GLU A 1 106 ? -10.734 6.523 10.164 1 94.81 106 GLU A O 1
ATOM 820 N N . GLU A 1 107 ? -12.727 6.125 9.328 1 94.81 107 GLU A N 1
ATOM 821 C CA . GLU A 1 107 ? -12.227 5.094 8.422 1 94.81 107 GLU A CA 1
ATOM 822 C C . GLU A 1 107 ? -11.352 5.699 7.324 1 94.81 107 GLU A C 1
ATOM 824 O O . GLU A 1 107 ? -10.281 5.176 7.016 1 94.81 107 GLU A O 1
ATOM 829 N N . VAL A 1 108 ? -11.797 6.777 6.738 1 97.12 108 VAL A N 1
ATOM 830 C CA . VAL A 1 108 ? -11.055 7.438 5.672 1 97.12 108 VAL A CA 1
ATOM 831 C C . VAL A 1 108 ? -9.695 7.895 6.191 1 97.12 108 VAL A C 1
ATOM 833 O O . VAL A 1 108 ? -8.672 7.68 5.539 1 97.12 108 VAL A O 1
ATOM 836 N N . VAL A 1 109 ? -9.703 8.461 7.355 1 96.44 109 VAL A N 1
ATOM 837 C CA . VAL A 1 109 ? -8.461 8.945 7.953 1 96.44 109 VAL A CA 1
ATOM 838 C C . VAL A 1 109 ? -7.508 7.773 8.195 1 96.44 109 VAL A C 1
ATOM 840 O O . VAL A 1 109 ? -6.316 7.859 7.891 1 96.44 109 VAL A O 1
ATOM 843 N N . ALA A 1 110 ? -8.023 6.684 8.742 1 95.38 110 ALA A N 1
ATOM 844 C CA . ALA A 1 110 ? -7.215 5.492 8.992 1 95.38 110 ALA A CA 1
ATOM 845 C C . ALA A 1 110 ? -6.613 4.949 7.703 1 95.38 110 ALA A C 1
ATOM 847 O O . ALA A 1 110 ? -5.445 4.551 7.676 1 95.38 110 ALA A O 1
ATOM 848 N N . ARG A 1 111 ? -7.402 4.945 6.668 1 97.19 111 ARG A N 1
ATOM 849 C CA . ARG A 1 111 ? -6.941 4.43 5.383 1 97.19 111 ARG A CA 1
ATOM 850 C C . ARG A 1 111 ? -5.859 5.324 4.789 1 97.19 111 ARG A C 1
ATOM 852 O O . ARG A 1 111 ? -4.867 4.828 4.254 1 97.19 111 ARG A O 1
ATOM 859 N N . VAL A 1 112 ? -6.043 6.598 4.895 1 97.25 112 VAL A N 1
ATOM 860 C CA . VAL A 1 112 ? -5.031 7.523 4.395 1 97.25 112 VAL A CA 1
ATOM 861 C C . VAL A 1 112 ? -3.729 7.324 5.164 1 97.25 112 VAL A C 1
ATOM 863 O O . VAL A 1 112 ? -2.65 7.277 4.566 1 97.25 112 VAL A O 1
ATOM 866 N N . ARG A 1 113 ? -3.846 7.191 6.445 1 95.38 113 ARG A N 1
ATOM 867 C CA . ARG A 1 113 ? -2.666 6.953 7.27 1 95.38 113 ARG A CA 1
ATOM 868 C C . ARG A 1 113 ? -1.957 5.668 6.852 1 95.38 113 ARG A C 1
ATOM 870 O O . ARG A 1 113 ? -0.728 5.637 6.758 1 95.38 113 ARG A O 1
ATOM 877 N N . ALA A 1 114 ? -2.711 4.656 6.59 1 94.69 114 ALA A N 1
ATOM 878 C CA . ALA A 1 114 ? -2.152 3.373 6.168 1 94.69 114 ALA A CA 1
ATOM 879 C C . ALA A 1 114 ? -1.438 3.5 4.824 1 94.69 114 ALA A C 1
ATOM 881 O O . ALA A 1 114 ? -0.354 2.945 4.637 1 94.69 114 ALA A O 1
ATOM 882 N N . LEU A 1 115 ? -2.047 4.215 3.926 1 96 115 LEU A N 1
ATOM 883 C CA . LEU A 1 115 ? -1.467 4.402 2.6 1 96 115 LEU A CA 1
ATOM 884 C C . LEU A 1 115 ? -0.136 5.141 2.688 1 96 115 LEU A C 1
ATOM 886 O O . LEU A 1 115 ? 0.838 4.75 2.039 1 96 115 LEU A O 1
ATOM 890 N N . VAL A 1 116 ? -0.101 6.199 3.486 1 94.62 116 VAL A N 1
ATOM 891 C CA . VAL A 1 116 ? 1.112 6.992 3.654 1 94.62 116 VAL A CA 1
ATOM 892 C C . VAL A 1 116 ? 2.195 6.145 4.316 1 94.62 116 VAL A C 1
ATOM 894 O O . VAL A 1 116 ? 3.355 6.168 3.896 1 94.62 116 VAL A O 1
ATOM 897 N N . ARG A 1 117 ? 1.813 5.426 5.301 1 92 117 ARG A N 1
ATOM 898 C CA . ARG A 1 117 ? 2.725 4.527 6 1 92 117 ARG A CA 1
ATOM 899 C C . ARG A 1 117 ? 3.348 3.52 5.039 1 92 117 ARG A C 1
ATOM 901 O O . ARG A 1 117 ? 4.57 3.363 5 1 92 117 ARG A O 1
ATOM 908 N N . ARG A 1 118 ? 2.562 2.883 4.223 1 91.38 118 ARG A N 1
ATOM 909 C CA . ARG A 1 118 ? 3.037 1.847 3.312 1 91.38 118 ARG A CA 1
ATOM 910 C C . ARG A 1 118 ? 3.904 2.443 2.209 1 91.38 118 ARG A C 1
ATOM 912 O O . ARG A 1 118 ? 4.898 1.839 1.799 1 91.38 118 ARG A O 1
ATOM 919 N N . ALA A 1 119 ? 3.498 3.562 1.755 1 90.62 119 ALA A N 1
ATOM 920 C CA . ALA A 1 119 ? 4.277 4.238 0.719 1 90.62 119 ALA A CA 1
ATOM 921 C C . ALA A 1 119 ? 5.688 4.555 1.211 1 90.62 119 ALA A C 1
ATOM 923 O O . ALA A 1 119 ? 6.629 4.602 0.418 1 90.62 119 ALA A O 1
ATOM 924 N N . ALA A 1 120 ? 5.82 4.711 2.496 1 89.25 120 ALA A N 1
ATOM 925 C CA . ALA A 1 120 ? 7.117 5.027 3.092 1 89.25 120 ALA A CA 1
ATOM 926 C C . ALA A 1 120 ? 7.906 3.754 3.393 1 89.25 120 ALA A C 1
ATOM 928 O O . ALA A 1 120 ? 9.039 3.818 3.875 1 89.25 120 ALA A O 1
ATOM 929 N N . GLY A 1 121 ? 7.234 2.607 3.209 1 88.38 121 GLY A N 1
ATOM 930 C CA . GLY A 1 121 ? 7.93 1.343 3.387 1 88.38 121 GLY A CA 1
ATOM 931 C C . GLY A 1 121 ? 7.68 0.711 4.742 1 88.38 121 GLY A C 1
ATOM 932 O O . GLY A 1 121 ? 8.344 -0.258 5.113 1 88.38 121 GLY A O 1
ATOM 933 N N . PHE A 1 122 ? 6.758 1.227 5.449 1 89.38 122 PHE A N 1
ATOM 934 C CA . PHE A 1 122 ? 6.484 0.697 6.781 1 89.38 122 PHE A CA 1
ATOM 935 C C . PHE A 1 122 ? 5.223 -0.158 6.773 1 89.38 122 PHE A C 1
ATOM 937 O O . PHE A 1 122 ? 4.254 0.162 6.086 1 89.38 122 PHE A O 1
ATOM 944 N N . SER A 1 123 ? 5.293 -1.215 7.531 1 91 123 SER A N 1
ATOM 945 C CA . SER A 1 123 ? 4.121 -2.068 7.684 1 91 123 SER A CA 1
ATOM 946 C C . SER A 1 123 ? 3.457 -1.858 9.039 1 91 123 SER A C 1
ATOM 948 O O . SER A 1 123 ? 2.26 -2.1 9.195 1 91 123 SER A O 1
ATOM 950 N N . SER A 1 124 ? 4.242 -1.421 9.938 1 92.56 124 SER A N 1
ATOM 951 C CA . SER A 1 124 ? 3.775 -1.183 11.297 1 92.56 124 SER A CA 1
ATOM 952 C C . SER A 1 124 ? 3.477 0.294 11.531 1 92.56 124 SER A C 1
ATOM 954 O O . SER A 1 124 ? 4.188 1.164 11.016 1 92.56 124 SER A O 1
ATOM 956 N N . PRO A 1 125 ? 2.434 0.56 12.297 1 92.38 125 PRO A N 1
ATOM 957 C CA . PRO A 1 125 ? 2.18 1.956 12.656 1 92.38 125 PRO A CA 1
ATOM 958 C C . PRO A 1 125 ? 3.201 2.504 13.656 1 92.38 125 PRO A C 1
ATOM 960 O O . PRO A 1 125 ? 3.211 3.705 13.938 1 92.38 125 PRO A O 1
ATOM 963 N N . ILE A 1 126 ? 4.023 1.639 14.156 1 92.75 126 ILE A N 1
ATOM 964 C CA . ILE A 1 126 ? 5.078 2.039 15.078 1 92.75 126 ILE A CA 1
ATOM 965 C C . ILE A 1 126 ? 6.406 2.137 14.336 1 92.75 126 ILE A C 1
ATOM 967 O O . ILE A 1 126 ? 6.848 1.169 13.711 1 92.75 126 ILE A O 1
ATOM 971 N N . ILE A 1 127 ? 6.98 3.283 14.352 1 92.19 127 ILE A N 1
ATOM 972 C CA . ILE A 1 127 ? 8.266 3.523 13.695 1 92.19 127 ILE A CA 1
ATOM 973 C C . ILE A 1 127 ? 9.352 3.715 14.75 1 92.19 127 ILE A C 1
ATOM 975 O O . ILE A 1 127 ? 9.203 4.527 15.672 1 92.19 127 ILE A O 1
ATOM 979 N N . THR A 1 128 ? 10.359 2.959 14.664 1 92.94 128 THR A N 1
ATOM 980 C CA . THR A 1 128 ? 11.484 3.092 15.586 1 92.94 128 THR A CA 1
ATOM 981 C C . THR A 1 128 ? 12.492 4.109 15.062 1 92.94 128 THR A C 1
ATOM 983 O O . THR A 1 128 ? 12.883 4.062 13.898 1 92.94 128 THR A O 1
ATOM 986 N N . ILE A 1 129 ? 12.844 5.008 15.875 1 92.94 129 ILE A N 1
ATOM 987 C CA . ILE A 1 129 ? 13.836 6.035 15.586 1 92.94 129 ILE A CA 1
ATOM 988 C C . ILE A 1 129 ? 14.914 6.035 16.672 1 92.94 129 ILE A C 1
ATOM 990 O O . ILE A 1 129 ? 14.773 6.711 17.688 1 92.94 129 ILE A O 1
ATOM 994 N N . GLY A 1 130 ? 16.016 5.234 16.391 1 90.62 130 GLY A N 1
ATOM 995 C CA . GLY A 1 130 ? 16.969 5.078 17.469 1 90.62 130 GLY A CA 1
ATOM 996 C C . GLY A 1 130 ? 16.375 4.508 18.734 1 90.62 130 GLY A C 1
ATOM 997 O O . GLY A 1 130 ? 15.82 3.404 18.734 1 90.62 130 GLY A O 1
ATOM 998 N N . GLN A 1 131 ? 16.453 5.305 19.797 1 92.12 131 GLN A N 1
ATOM 999 C CA . GLN A 1 131 ? 15.922 4.852 21.078 1 92.12 131 GLN A CA 1
ATOM 1000 C C . GLN A 1 131 ? 14.461 5.234 21.234 1 92.12 131 GLN A C 1
ATOM 1002 O O . GLN A 1 131 ? 13.836 4.941 22.266 1 92.12 131 GLN A O 1
ATOM 1007 N N . TYR A 1 132 ? 13.961 5.898 20.281 1 94.12 132 TYR A N 1
ATOM 1008 C CA . TYR A 1 132 ? 12.586 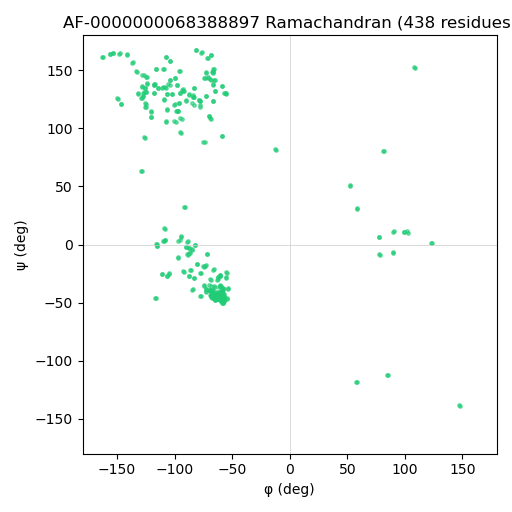6.383 20.391 1 94.12 132 TYR A CA 1
ATOM 1009 C C . TYR A 1 132 ? 11.648 5.535 19.531 1 94.12 132 TYR A C 1
ATOM 1011 O O . TYR A 1 132 ? 12.094 4.812 18.641 1 94.12 132 TYR A O 1
ATOM 1019 N N . THR A 1 133 ? 10.406 5.594 19.906 1 94.62 133 THR A N 1
ATOM 1020 C CA . THR A 1 133 ? 9.352 4.973 19.109 1 94.62 133 THR A CA 1
ATOM 1021 C C . THR A 1 133 ? 8.25 5.973 18.812 1 94.62 133 THR A C 1
ATOM 1023 O O . THR A 1 133 ? 7.836 6.742 19.688 1 94.62 133 THR A O 1
ATOM 1026 N N . LEU A 1 134 ? 7.871 6.066 17.609 1 94.69 134 LEU A N 1
ATOM 1027 C CA . LEU A 1 134 ? 6.781 6.922 17.141 1 94.69 134 LEU A CA 1
ATOM 1028 C C . LEU A 1 134 ? 5.551 6.09 16.797 1 94.69 134 LEU A C 1
ATOM 1030 O O . LEU A 1 134 ? 5.602 5.238 15.906 1 94.69 134 LEU A O 1
ATOM 1034 N N . ASP A 1 135 ? 4.484 6.273 17.5 1 93.62 135 ASP A N 1
ATOM 1035 C CA . ASP A 1 135 ? 3.191 5.668 17.188 1 93.62 135 ASP A CA 1
ATOM 1036 C C . ASP A 1 135 ? 2.328 6.609 16.344 1 93.62 135 ASP A C 1
ATOM 1038 O O . ASP A 1 135 ? 1.805 7.602 16.875 1 93.62 135 ASP A O 1
ATOM 1042 N N . THR A 1 136 ? 2.152 6.297 15.094 1 90.62 136 THR A N 1
ATOM 1043 C CA . THR A 1 136 ? 1.494 7.219 14.172 1 90.62 136 THR A CA 1
ATOM 1044 C C . THR A 1 136 ? -0.011 7.246 14.414 1 90.62 136 THR A C 1
ATOM 1046 O O . THR A 1 136 ? -0.692 8.195 14.023 1 90.62 136 THR A O 1
ATOM 1049 N N . ARG A 1 137 ? -0.549 6.262 15.07 1 87.56 137 ARG A N 1
ATOM 1050 C CA . ARG A 1 137 ? -1.974 6.215 15.383 1 87.56 137 ARG A CA 1
ATOM 1051 C C . ARG A 1 137 ? -2.303 7.125 16.562 1 87.56 137 ARG A C 1
ATOM 1053 O O . ARG A 1 137 ? -3.246 7.918 16.5 1 87.56 137 ARG A O 1
ATOM 1060 N N . LEU A 1 138 ? -1.478 7.027 17.531 1 87.5 138 LEU A N 1
ATOM 1061 C CA . LEU A 1 138 ? -1.701 7.801 18.75 1 87.5 138 LEU A CA 1
ATOM 1062 C C . LEU A 1 138 ? -1.048 9.172 18.641 1 87.5 138 LEU A C 1
ATOM 1064 O O . LEU A 1 138 ? -1.277 10.039 19.484 1 87.5 138 LEU A O 1
ATOM 1068 N N . LYS A 1 139 ? -0.29 9.359 17.625 1 91.31 139 LYS A N 1
ATOM 1069 C CA . LYS A 1 139 ? 0.489 10.578 17.469 1 91.31 139 LYS A CA 1
ATOM 1070 C C . LYS A 1 139 ? 1.323 10.859 18.719 1 91.31 139 LYS A C 1
ATOM 1072 O O . LYS A 1 139 ? 1.299 11.969 19.25 1 91.31 139 LYS A O 1
ATOM 1077 N N . GLN A 1 140 ? 2.07 9.773 19.109 1 93.56 140 GLN A N 1
ATOM 1078 C CA . GLN A 1 140 ? 2.859 9.875 20.344 1 93.56 140 GLN A CA 1
ATOM 1079 C C . GLN A 1 140 ? 4.273 9.344 20.125 1 93.56 140 GLN A C 1
ATOM 1081 O O . GLN A 1 140 ? 4.496 8.453 19.297 1 93.56 140 GLN A O 1
ATOM 1086 N N . VAL A 1 141 ? 5.168 9.922 20.859 1 95.75 141 VAL A N 1
ATOM 1087 C CA . VAL A 1 141 ? 6.562 9.484 20.859 1 95.75 141 VAL A CA 1
ATOM 1088 C C . VAL A 1 141 ? 6.941 9 22.25 1 95.75 141 VAL A C 1
ATOM 1090 O O . VAL A 1 141 ? 6.52 9.578 23.266 1 95.75 141 VAL A O 1
ATOM 1093 N N . SER A 1 142 ? 7.672 7.914 22.312 1 96.25 142 SER A N 1
ATOM 1094 C CA . SER A 1 142 ? 8.109 7.387 23.594 1 96.25 142 SER A CA 1
ATOM 1095 C C . SER A 1 142 ? 9.57 6.953 23.547 1 96.25 142 SER A C 1
ATOM 1097 O O . SER A 1 142 ? 10.125 6.746 22.469 1 96.25 142 SER A O 1
ATOM 1099 N N . MET A 1 143 ? 10.172 6.926 24.625 1 93.5 143 MET A N 1
ATOM 1100 C CA . MET A 1 143 ? 11.5 6.363 24.844 1 93.5 143 MET A CA 1
ATOM 1101 C C . MET A 1 143 ? 11.453 5.238 25.875 1 93.5 143 MET A C 1
ATOM 1103 O O . MET A 1 143 ? 11.164 5.477 27.047 1 93.5 143 MET A O 1
ATOM 1107 N N . GLY A 1 144 ? 11.742 4.062 25.469 1 89.62 144 GLY A N 1
ATOM 1108 C CA . GLY A 1 144 ? 11.625 2.941 26.391 1 89.62 144 GLY A CA 1
ATOM 1109 C C . GLY A 1 144 ? 10.227 2.771 26.953 1 89.62 144 GLY A C 1
ATOM 1110 O O . GLY A 1 144 ? 10.062 2.506 28.141 1 89.62 144 GLY A O 1
ATOM 1111 N N . GLY A 1 145 ? 9.312 3.121 26.219 1 89.94 145 GLY A N 1
ATOM 1112 C CA . GLY A 1 145 ? 7.926 2.979 26.641 1 89.94 145 GLY A CA 1
ATOM 1113 C C . GLY A 1 145 ? 7.395 4.188 27.391 1 89.94 145 GLY A C 1
ATOM 1114 O O . GLY A 1 145 ? 6.195 4.297 27.641 1 89.94 145 GLY A O 1
ATOM 1115 N N . LEU A 1 146 ? 8.258 5.184 27.719 1 94 146 LEU A N 1
ATOM 1116 C CA . LEU A 1 146 ? 7.848 6.395 28.422 1 94 146 LEU A CA 1
ATOM 1117 C C . LEU A 1 146 ? 7.551 7.523 27.453 1 94 146 LEU A C 1
ATOM 1119 O O . LEU A 1 146 ? 8.383 7.844 26.594 1 94 146 LEU A O 1
ATOM 1123 N N . PRO A 1 147 ? 6.438 8.125 27.625 1 95.12 147 PRO A N 1
ATOM 1124 C CA . PRO A 1 147 ? 6.039 9.164 26.688 1 95.12 147 PRO A CA 1
ATOM 1125 C C . PRO A 1 147 ? 6.938 10.398 26.75 1 95.12 147 PRO A C 1
ATOM 1127 O O . PRO A 1 147 ? 7.383 10.781 27.844 1 95.12 147 PRO A O 1
ATOM 1130 N N . VAL A 1 148 ? 7.273 10.922 25.672 1 95.88 148 VAL A N 1
ATOM 1131 C CA . VAL A 1 148 ? 7.969 12.203 25.562 1 95.88 148 VAL A CA 1
ATOM 1132 C C . VAL A 1 148 ? 7.004 13.266 25.047 1 95.88 148 VAL A C 1
ATOM 1134 O O . VAL A 1 148 ? 6.328 13.078 24.031 1 95.88 148 VAL A O 1
ATOM 1137 N N . ALA A 1 149 ? 6.914 14.359 25.672 1 94.56 149 ALA A N 1
ATOM 1138 C CA . ALA A 1 149 ? 5.984 15.43 25.297 1 94.56 149 ALA A CA 1
ATOM 1139 C C . ALA A 1 149 ? 6.508 16.219 24.109 1 94.56 149 ALA A C 1
ATOM 1141 O O . ALA A 1 149 ? 7.605 16.781 24.172 1 94.56 149 ALA A O 1
ATOM 1142 N N . LEU A 1 150 ? 5.766 16.203 23.109 1 95.06 150 LEU A N 1
ATOM 1143 C CA . LEU A 1 150 ? 6.031 17.031 21.938 1 95.06 150 LEU A CA 1
ATOM 1144 C C . LEU A 1 150 ? 4.82 17.891 21.609 1 95.06 150 LEU A C 1
ATOM 1146 O O . LEU A 1 150 ? 3.678 17.469 21.781 1 95.06 150 LEU A O 1
ATOM 1150 N N . SER A 1 151 ? 5.141 19.094 21.156 1 93.25 151 SER A N 1
ATOM 1151 C CA . SER A 1 151 ? 4.051 19.891 20.594 1 93.25 151 SER A CA 1
ATOM 1152 C C . SER A 1 151 ? 3.549 19.281 19.281 1 93.25 151 SER A C 1
ATOM 1154 O O . SER A 1 151 ? 4.234 18.469 18.656 1 93.25 151 SER A O 1
ATOM 1156 N N . PRO A 1 152 ? 2.391 19.688 18.859 1 91.25 152 PRO A N 1
ATOM 1157 C CA . PRO A 1 152 ? 1.858 19.172 17.594 1 91.25 152 PRO A CA 1
ATOM 1158 C C . PRO A 1 152 ? 2.797 19.422 16.422 1 91.25 152 PRO A C 1
ATOM 1160 O O . PRO A 1 152 ? 2.979 18.547 15.57 1 91.25 152 PRO A O 1
ATOM 1163 N N . GLN A 1 153 ? 3.42 20.562 16.422 1 92 153 GLN A N 1
ATOM 1164 C CA . GLN A 1 153 ? 4.305 20.891 15.312 1 92 153 GLN A CA 1
ATOM 1165 C C . GLN A 1 153 ? 5.586 20.078 15.367 1 92 153 GLN A C 1
ATOM 1167 O O . GLN A 1 153 ? 6.105 19.656 14.328 1 92 153 GLN A O 1
ATOM 1172 N N . GLU A 1 154 ? 6.027 19.906 16.578 1 94.81 154 GLU A N 1
ATOM 1173 C CA . GLU A 1 154 ? 7.203 19.062 16.734 1 94.81 154 GLU A CA 1
ATOM 1174 C C . GLU A 1 154 ? 6.918 17.625 16.281 1 94.81 154 GLU A C 1
ATOM 1176 O O . GLU A 1 154 ? 7.727 17.031 15.562 1 94.81 154 GLU A O 1
ATOM 1181 N N . TYR A 1 155 ? 5.844 17.188 16.688 1 94.75 155 TYR A N 1
ATOM 1182 C CA . TYR A 1 155 ? 5.445 15.844 16.266 1 94.75 155 TYR A CA 1
ATOM 1183 C C . TYR A 1 155 ? 5.344 15.758 14.75 1 94.75 155 TYR A C 1
ATOM 1185 O O . TYR A 1 155 ? 5.836 14.805 14.148 1 94.75 155 TYR A O 1
ATOM 1193 N N . ARG A 1 156 ? 4.691 16.672 14.141 1 94.31 156 ARG A N 1
ATOM 1194 C CA . ARG A 1 156 ? 4.477 16.656 12.703 1 94.31 156 ARG A CA 1
ATOM 1195 C C . ARG A 1 156 ? 5.801 16.625 11.945 1 94.31 156 ARG A C 1
ATOM 1197 O O . ARG A 1 156 ? 5.945 15.883 10.969 1 94.31 156 ARG A O 1
ATOM 1204 N N . LEU A 1 157 ? 6.711 17.391 12.414 1 95.06 157 LEU A N 1
ATOM 1205 C CA . LEU A 1 157 ? 8.023 17.391 11.773 1 95.06 157 LEU A CA 1
ATOM 1206 C C . LEU A 1 157 ? 8.695 16.031 11.914 1 95.06 157 LEU A C 1
ATOM 1208 O O . LEU A 1 157 ? 9.195 15.469 10.938 1 95.06 157 LEU A O 1
ATOM 1212 N N . LEU A 1 158 ? 8.656 15.508 13.125 1 94.94 158 LEU A N 1
ATOM 1213 C CA . LEU A 1 158 ? 9.273 14.211 13.383 1 94.94 158 LEU A CA 1
ATOM 1214 C C . LEU A 1 158 ? 8.625 13.125 12.531 1 94.94 158 LEU A C 1
ATOM 1216 O O . LEU A 1 158 ? 9.328 12.305 11.922 1 94.94 158 LEU A O 1
ATOM 1220 N N . ALA A 1 159 ? 7.359 13.117 12.508 1 94.31 159 ALA A N 1
ATOM 1221 C CA . ALA A 1 159 ? 6.613 12.133 11.734 1 94.31 159 ALA A CA 1
ATOM 1222 C C . ALA A 1 159 ? 6.945 12.242 10.242 1 94.31 159 ALA A C 1
ATOM 1224 O O . ALA A 1 159 ? 7.137 11.227 9.57 1 94.31 159 ALA A O 1
ATOM 1225 N N . PHE A 1 160 ? 7.051 13.5 9.773 1 94.44 160 PHE A N 1
ATOM 1226 C CA . PHE A 1 160 ? 7.387 13.75 8.375 1 94.44 160 PHE A CA 1
ATOM 1227 C C . PHE A 1 160 ? 8.742 13.148 8.031 1 94.44 160 PHE A C 1
ATOM 1229 O O . PHE A 1 160 ? 8.875 12.422 7.047 1 94.44 160 PHE A O 1
ATOM 1236 N N . MET A 1 161 ? 9.656 13.359 8.852 1 94.75 161 MET A N 1
ATOM 1237 C CA . MET A 1 161 ? 11.016 12.875 8.594 1 94.75 161 MET A CA 1
ATOM 1238 C C . MET A 1 161 ? 11.102 11.367 8.805 1 94.75 161 MET A C 1
ATOM 1240 O O . MET A 1 161 ? 11.836 10.68 8.094 1 94.75 161 MET A O 1
ATOM 1244 N N . ALA A 1 162 ? 10.352 10.852 9.781 1 94 162 ALA A N 1
ATOM 1245 C CA . ALA A 1 162 ? 10.359 9.422 10.078 1 94 162 ALA A CA 1
ATOM 1246 C C . ALA A 1 162 ? 9.844 8.617 8.891 1 94 162 ALA A C 1
ATOM 1248 O O . ALA A 1 162 ? 10.258 7.473 8.68 1 94 162 ALA A O 1
ATOM 1249 N N . HIS A 1 163 ? 8.953 9.156 8.078 1 92.62 163 HIS A N 1
ATOM 1250 C CA . HIS A 1 163 ? 8.391 8.477 6.922 1 92.62 163 HIS A CA 1
ATOM 1251 C C . HIS A 1 163 ? 9.32 8.562 5.719 1 92.62 163 HIS A C 1
ATOM 1253 O O . HIS A 1 163 ? 8.992 8.07 4.637 1 92.62 163 HIS A O 1
ATOM 1259 N N . ARG A 1 164 ? 10.398 9.18 5.875 1 92 164 ARG A N 1
ATOM 1260 C CA . ARG A 1 164 ? 11.43 9.281 4.848 1 92 164 ARG A CA 1
ATOM 1261 C C . ARG A 1 164 ? 12.797 8.875 5.402 1 92 164 ARG A C 1
ATOM 1263 O O . ARG A 1 164 ? 13.742 9.664 5.359 1 92 164 ARG A O 1
ATOM 1270 N N . PRO A 1 165 ? 12.859 7.59 5.793 1 88.75 165 PRO A N 1
ATOM 1271 C CA . PRO A 1 165 ? 14.102 7.16 6.449 1 88.75 165 PRO A CA 1
ATOM 1272 C C . PRO A 1 165 ? 15.312 7.223 5.52 1 88.75 165 PRO A C 1
ATOM 1274 O O . PRO A 1 165 ? 15.234 6.785 4.367 1 88.75 165 PRO A O 1
ATOM 1277 N N . GLY A 1 166 ? 16.375 7.84 6.105 1 89.94 166 GLY A N 1
ATOM 1278 C CA . GLY A 1 166 ? 17.641 7.875 5.391 1 89.94 166 GLY A CA 1
ATOM 1279 C C . GLY A 1 166 ? 17.672 8.914 4.285 1 89.94 166 GLY A C 1
ATOM 1280 O O . GLY A 1 166 ? 18.656 8.992 3.527 1 89.94 166 GLY A O 1
ATOM 1281 N N . LYS A 1 167 ? 16.703 9.711 4.168 1 92.25 167 LYS A N 1
ATOM 1282 C CA . LYS A 1 167 ? 16.625 10.711 3.107 1 92.25 167 LYS A CA 1
ATOM 1283 C C . LYS A 1 167 ? 16.859 12.117 3.66 1 92.25 167 LYS A C 1
ATOM 1285 O O . LYS A 1 167 ? 16.328 12.461 4.719 1 92.25 167 LYS A O 1
ATOM 1290 N N . VAL A 1 168 ? 17.656 12.852 2.963 1 94.88 168 VAL A N 1
ATOM 1291 C CA . VAL A 1 168 ? 17.812 14.266 3.293 1 94.88 168 VAL A CA 1
ATOM 1292 C C . VAL A 1 168 ? 16.641 15.062 2.744 1 94.88 168 VAL A C 1
ATOM 1294 O O . VAL A 1 168 ? 16.297 14.953 1.562 1 94.88 168 VAL A O 1
ATOM 1297 N N . VAL A 1 169 ? 15.984 15.766 3.596 1 94.69 169 VAL A N 1
ATOM 1298 C CA . VAL A 1 169 ? 14.859 16.594 3.176 1 94.69 169 VAL A CA 1
ATOM 1299 C C . VAL A 1 169 ? 15.234 18.062 3.293 1 94.69 169 VAL A C 1
ATOM 1301 O O . VAL A 1 169 ? 15.852 18.484 4.273 1 94.69 169 VAL A O 1
ATOM 1304 N N . SER A 1 170 ? 14.906 18.875 2.287 1 94.44 170 SER A N 1
ATOM 1305 C CA . SER A 1 170 ? 15.234 20.297 2.275 1 94.44 170 SER A CA 1
ATOM 1306 C C . SER A 1 170 ? 14.297 21.094 3.176 1 94.44 170 SER A C 1
ATOM 1308 O O . SER A 1 170 ? 13.219 20.609 3.541 1 94.44 170 SER A O 1
ATOM 1310 N N . GLN A 1 171 ? 14.719 22.312 3.453 1 92.19 171 GLN A N 1
ATOM 1311 C CA . GLN A 1 171 ? 13.875 23.219 4.223 1 92.19 171 GLN A CA 1
ATOM 1312 C C . GLN A 1 171 ? 12.562 23.484 3.492 1 92.19 171 GLN A C 1
ATOM 1314 O O . GLN A 1 171 ? 11.5 23.547 4.113 1 92.19 171 GLN A O 1
ATOM 1319 N N . LEU A 1 172 ? 12.656 23.688 2.277 1 89.88 172 LEU A N 1
ATOM 1320 C CA . LEU A 1 172 ? 11.469 23.984 1.47 1 89.88 172 LEU A CA 1
ATOM 1321 C C . LEU A 1 172 ? 10.492 22.812 1.5 1 89.88 172 LEU A C 1
ATOM 1323 O O . LEU A 1 172 ? 9.289 23 1.671 1 89.88 172 LEU A O 1
ATOM 1327 N N . GLU A 1 173 ? 10.992 21.594 1.348 1 91.81 173 GLU A N 1
ATOM 1328 C CA . GLU A 1 173 ? 10.148 20.406 1.389 1 91.81 173 GLU A CA 1
ATOM 1329 C C . GLU 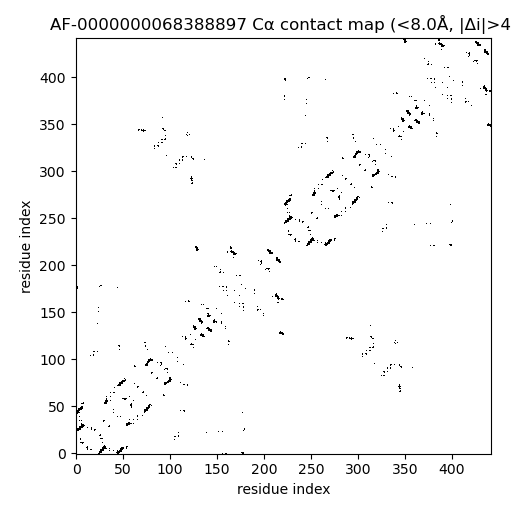A 1 173 ? 9.422 20.297 2.725 1 91.81 173 GLU A C 1
ATOM 1331 O O . GLU A 1 173 ? 8.219 20 2.76 1 91.81 173 GLU A O 1
ATOM 1336 N N . ILE A 1 174 ? 10.148 20.516 3.771 1 93.31 174 ILE A N 1
ATOM 1337 C CA . ILE A 1 174 ? 9.562 20.453 5.105 1 93.31 174 ILE A CA 1
ATOM 1338 C C . ILE A 1 174 ? 8.445 21.484 5.23 1 93.31 174 ILE A C 1
ATOM 1340 O O . ILE A 1 174 ? 7.336 21.156 5.66 1 93.31 174 ILE A O 1
ATOM 1344 N N . THR A 1 175 ? 8.734 22.703 4.816 1 90.25 175 THR A N 1
ATOM 1345 C CA . THR A 1 175 ? 7.758 23.781 4.91 1 90.25 175 THR A CA 1
ATOM 1346 C C . THR A 1 175 ? 6.492 23.438 4.137 1 90.25 175 THR A C 1
ATOM 1348 O O . THR A 1 175 ? 5.379 23.609 4.645 1 90.25 175 THR A O 1
ATOM 1351 N N . GLU A 1 176 ? 6.609 22.875 3.008 1 88.25 176 GLU A N 1
ATOM 1352 C CA . GLU A 1 176 ? 5.484 22.547 2.133 1 88.25 176 GLU A CA 1
ATOM 1353 C C . GLU A 1 176 ? 4.625 21.438 2.73 1 88.25 176 GLU A C 1
ATOM 1355 O O . GLU A 1 176 ? 3.408 21.406 2.529 1 88.25 176 GLU A O 1
ATOM 1360 N N . HIS A 1 177 ? 5.246 20.594 3.463 1 91.62 177 HIS A N 1
ATOM 1361 C CA . HIS A 1 177 ? 4.527 19.438 3.961 1 91.62 177 HIS A CA 1
ATOM 1362 C C . HIS A 1 177 ? 4.031 19.656 5.387 1 91.62 177 HIS A C 1
ATOM 1364 O O . HIS A 1 177 ? 3.213 18.891 5.895 1 91.62 177 HIS A O 1
ATOM 1370 N N . LEU A 1 178 ? 4.484 20.703 6.02 1 90.19 178 LEU A N 1
ATOM 1371 C CA . LEU A 1 178 ? 4.086 20.953 7.402 1 90.19 178 LEU A CA 1
ATOM 1372 C C . LEU A 1 178 ? 3.1 22.109 7.48 1 90.19 178 LEU A C 1
ATOM 1374 O O . LEU A 1 178 ? 2.357 22.234 8.461 1 90.19 178 LEU A O 1
ATOM 1378 N N . TYR A 1 179 ? 3.23 22.984 6.488 1 84.88 179 TYR A N 1
ATOM 1379 C CA . TYR A 1 179 ? 2.416 24.203 6.551 1 84.88 179 TYR A CA 1
ATOM 1380 C C . TYR A 1 179 ? 1.575 24.359 5.289 1 84.88 179 TYR A C 1
ATOM 1382 O O . TYR A 1 179 ? 2.043 24.078 4.188 1 84.88 179 TYR A O 1
ATOM 1390 N N . ALA A 1 180 ? 0.376 24.75 5.617 1 78.75 180 ALA A N 1
ATOM 1391 C CA . ALA A 1 180 ? -0.475 25.078 4.477 1 78.75 180 ALA A CA 1
ATOM 1392 C C . ALA A 1 180 ? 0.059 26.297 3.723 1 78.75 180 ALA A C 1
ATOM 1394 O O . ALA A 1 180 ? 0.75 27.141 4.301 1 78.75 180 ALA A O 1
ATOM 1395 N N . GLN A 1 181 ? -0.208 26.312 2.49 1 69.88 181 GLN A N 1
ATOM 1396 C CA . GLN A 1 181 ? 0.285 27.391 1.646 1 69.88 181 GLN A CA 1
ATOM 1397 C C . GLN A 1 181 ? -0.15 28.75 2.184 1 69.88 181 GLN A C 1
ATOM 1399 O O . GLN A 1 181 ? 0.591 29.734 2.082 1 69.88 181 GLN A O 1
ATOM 1404 N N . ASP A 1 182 ? -1.164 28.828 2.82 1 66.38 182 ASP A N 1
ATOM 1405 C CA . ASP A 1 182 ? -1.677 30.125 3.26 1 66.38 182 ASP A CA 1
ATOM 1406 C C . ASP A 1 182 ? -1.212 30.438 4.676 1 66.38 182 ASP A C 1
ATOM 1408 O O . ASP A 1 182 ? -1.555 31.484 5.223 1 66.38 182 ASP A O 1
ATOM 1412 N N . ASP A 1 183 ? -0.395 29.609 5.117 1 68.19 183 ASP A N 1
ATOM 1413 C CA . ASP A 1 183 ? 0.032 29.812 6.496 1 68.19 183 ASP A CA 1
ATOM 1414 C C . ASP A 1 183 ? 1.178 30.812 6.574 1 68.19 183 ASP A C 1
ATOM 1416 O O . ASP A 1 183 ? 2.066 30.828 5.719 1 68.19 183 ASP A O 1
ATOM 1420 N N . ASP A 1 184 ? 0.929 31.797 7.422 1 66.56 184 ASP A N 1
ATOM 1421 C CA . ASP A 1 184 ? 1.937 32.812 7.707 1 66.56 184 ASP A CA 1
ATOM 1422 C C . ASP A 1 184 ? 3.053 32.25 8.586 1 66.56 184 ASP A C 1
ATOM 1424 O O . ASP A 1 184 ? 2.941 32.25 9.812 1 66.56 184 ASP A O 1
ATOM 1428 N N . ARG A 1 185 ? 4.059 31.688 7.957 1 66.94 185 ARG A N 1
ATOM 1429 C CA . ARG A 1 185 ? 5.145 31.188 8.789 1 66.94 185 ARG A CA 1
ATOM 1430 C C . ARG A 1 185 ? 6.402 32.031 8.633 1 66.94 185 ARG A C 1
ATOM 1432 O O . ARG A 1 185 ? 6.582 32.688 7.605 1 66.94 185 ARG A O 1
ATOM 1439 N N . LEU A 1 186 ? 7.035 31.969 9.719 1 73.19 186 LEU A N 1
ATOM 1440 C CA . LEU A 1 186 ? 8.344 32.625 9.68 1 73.19 186 LEU A CA 1
ATOM 1441 C C . LEU A 1 186 ? 9.305 31.859 8.781 1 73.19 186 LEU A C 1
ATOM 1443 O O . LEU A 1 186 ? 9.211 30.641 8.672 1 73.19 186 LEU A O 1
ATOM 1447 N N . SER A 1 187 ? 10.086 32.469 8.078 1 76 187 SER A N 1
ATOM 1448 C CA . SER A 1 187 ? 11.055 31.875 7.152 1 76 187 SER A CA 1
ATOM 1449 C C . SER A 1 187 ? 11.961 30.875 7.859 1 76 187 SER A C 1
ATOM 1451 O O . SER A 1 187 ? 12.398 29.891 7.258 1 76 187 SER A O 1
ATOM 1453 N N . ASN A 1 188 ? 12.062 31.078 9.211 1 87.44 188 ASN A N 1
ATOM 1454 C CA . ASN A 1 188 ? 12.977 30.203 9.93 1 87.44 188 ASN A CA 1
ATOM 1455 C C . ASN A 1 188 ? 12.219 29.203 10.805 1 87.44 188 ASN A C 1
ATOM 1457 O O . ASN A 1 188 ? 12.789 28.641 11.742 1 87.44 188 ASN A O 1
ATOM 1461 N N . ALA A 1 189 ? 10.953 29.094 10.57 1 90.38 189 ALA A N 1
ATOM 1462 C CA . ALA A 1 189 ? 10.086 28.25 11.391 1 90.38 189 ALA A CA 1
ATOM 1463 C C . ALA A 1 189 ? 10.625 26.828 11.477 1 90.38 189 ALA A C 1
ATOM 1465 O O . ALA A 1 189 ? 10.594 26.203 12.539 1 90.38 189 ALA A O 1
ATOM 1466 N N . VAL A 1 190 ? 11.164 26.312 10.461 1 93.5 190 VAL A N 1
ATOM 1467 C CA . VAL A 1 190 ? 11.664 24.938 10.422 1 93.5 190 VAL A CA 1
ATOM 1468 C C . VAL A 1 190 ? 12.898 24.812 11.305 1 93.5 190 VAL A C 1
ATOM 1470 O O . VAL A 1 190 ? 13.031 23.844 12.07 1 93.5 190 VAL A O 1
ATOM 1473 N N . GLU A 1 191 ? 13.781 25.781 11.227 1 93.38 191 GLU A N 1
ATOM 1474 C CA . GLU A 1 191 ? 14.992 25.766 12.047 1 93.38 191 GLU A CA 1
ATOM 1475 C C . GLU A 1 191 ? 14.656 25.75 13.531 1 93.38 191 GLU A C 1
ATOM 1477 O O . GLU A 1 191 ? 15.289 25.047 14.312 1 93.38 191 GLU A O 1
ATOM 1482 N N . VAL A 1 192 ? 13.766 26.578 13.828 1 94.69 192 VAL A N 1
ATOM 1483 C CA . VAL A 1 192 ? 13.328 26.656 15.219 1 94.69 192 VAL A CA 1
ATOM 1484 C C . VAL A 1 192 ? 12.789 25.312 15.672 1 94.69 192 VAL A C 1
ATOM 1486 O O . VAL A 1 192 ? 13.125 24.828 16.75 1 94.69 192 VAL A O 1
ATOM 1489 N N . LEU A 1 193 ? 11.969 24.703 14.891 1 95.12 193 LEU A N 1
ATOM 1490 C CA . LEU A 1 193 ? 11.375 23.406 15.219 1 95.12 193 LEU A CA 1
ATOM 1491 C C . LEU A 1 193 ? 12.445 22.328 15.359 1 95.12 193 LEU A C 1
ATOM 1493 O O . LEU A 1 193 ? 12.375 21.5 16.266 1 95.12 193 LEU A O 1
ATOM 1497 N N . VAL A 1 194 ? 13.359 22.312 14.484 1 96.06 194 VAL A N 1
ATOM 1498 C CA . VAL A 1 194 ? 14.477 21.375 14.547 1 96.06 194 VAL A CA 1
ATOM 1499 C C . VAL A 1 194 ? 15.219 21.531 15.867 1 96.06 194 VAL A C 1
ATOM 1501 O O . VAL A 1 194 ? 15.539 20.547 16.531 1 96.06 194 VAL A O 1
ATOM 1504 N N . GLY A 1 195 ? 15.484 22.781 16.172 1 96.25 195 GLY A N 1
ATOM 1505 C CA . GLY A 1 195 ? 16.141 23.062 17.453 1 96.25 195 GLY A CA 1
ATOM 1506 C C . GLY A 1 195 ? 15.359 22.531 18.641 1 96.25 195 GLY A C 1
ATOM 1507 O O . GLY A 1 195 ? 15.953 21.969 19.578 1 96.25 195 GLY A O 1
ATOM 1508 N N . ARG A 1 196 ? 14.094 22.734 18.625 1 96.56 196 ARG A N 1
ATOM 1509 C CA . ARG A 1 196 ? 13.242 22.266 19.703 1 96.56 196 ARG A CA 1
ATOM 1510 C C . ARG A 1 196 ? 13.289 20.75 19.828 1 96.56 196 ARG A C 1
ATOM 1512 O O . ARG A 1 196 ? 13.375 20.203 20.922 1 96.56 196 ARG A O 1
ATOM 1519 N N . LEU A 1 197 ? 13.242 20.062 18.719 1 96.19 197 LEU A N 1
ATOM 1520 C CA . LEU A 1 197 ? 13.297 18.609 18.719 1 96.19 197 LEU A CA 1
ATOM 1521 C C . LEU A 1 197 ? 14.633 18.125 19.266 1 96.19 197 LEU A C 1
ATOM 1523 O O . LEU A 1 197 ? 14.68 17.156 20.031 1 96.19 197 LEU A O 1
ATOM 1527 N N . ARG A 1 198 ? 15.68 18.781 18.859 1 95.94 198 ARG A N 1
ATOM 1528 C CA . ARG A 1 198 ? 17 18.438 19.375 1 95.94 198 ARG A CA 1
ATOM 1529 C C . ARG A 1 198 ? 17.062 18.594 20.891 1 95.94 198 ARG A C 1
ATOM 1531 O O . ARG A 1 198 ? 17.703 17.797 21.578 1 95.94 198 ARG A O 1
ATOM 1538 N N . ARG A 1 199 ? 16.5 19.594 21.328 1 95.56 199 ARG A N 1
ATOM 1539 C CA . ARG A 1 199 ? 16.484 19.844 22.781 1 95.56 199 ARG A CA 1
ATOM 1540 C C . ARG A 1 199 ? 15.688 18.766 23.5 1 95.56 199 ARG A C 1
ATOM 1542 O O . ARG A 1 199 ? 16.062 18.328 24.594 1 95.56 199 ARG A O 1
ATOM 1549 N N . ARG A 1 200 ? 14.633 18.312 22.875 1 94.19 200 ARG A N 1
ATOM 1550 C CA . ARG A 1 200 ? 13.719 17.359 23.516 1 94.19 200 ARG A CA 1
ATOM 1551 C C . ARG A 1 200 ? 14.219 15.93 23.375 1 94.19 200 ARG A C 1
ATOM 1553 O O . ARG A 1 200 ? 14.07 15.125 24.297 1 94.19 200 ARG A O 1
ATOM 1560 N N . LEU A 1 201 ? 14.789 15.617 22.188 1 94.5 201 LEU A N 1
ATOM 1561 C CA . LEU A 1 201 ? 15.07 14.219 21.875 1 94.5 201 LEU A CA 1
ATOM 1562 C C . LEU A 1 201 ? 16.562 13.977 21.75 1 94.5 201 LEU A C 1
ATOM 1564 O O . LEU A 1 201 ? 17 12.844 21.531 1 94.5 201 LEU A O 1
ATOM 1568 N N . GLY A 1 202 ? 17.297 14.969 21.906 1 92.38 202 GLY A N 1
ATOM 1569 C CA . GLY A 1 202 ? 18.734 14.852 21.781 1 92.38 202 GLY A CA 1
ATOM 1570 C C . GLY A 1 202 ? 19.281 15.484 20.516 1 92.38 202 GLY A C 1
ATOM 1571 O O . GLY A 1 202 ? 18.625 15.477 19.469 1 92.38 202 GLY A O 1
ATOM 1572 N N . ALA A 1 203 ? 20.469 15.906 20.547 1 91.81 203 ALA A N 1
ATOM 1573 C CA . ALA A 1 203 ? 21.094 16.688 19.484 1 91.81 203 ALA A CA 1
ATOM 1574 C C . ALA A 1 203 ? 21.266 15.859 18.219 1 91.81 203 ALA A C 1
ATOM 1576 O O . ALA A 1 203 ? 21.281 16.406 17.109 1 91.81 203 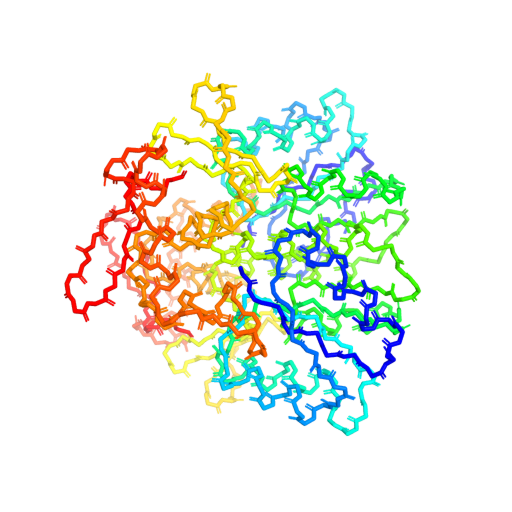ALA A O 1
ATOM 1577 N N . ASP A 1 204 ? 21.266 14.57 18.391 1 91.94 204 ASP A N 1
ATOM 1578 C CA . ASP A 1 204 ? 21.594 13.711 17.25 1 91.94 204 ASP A CA 1
ATOM 1579 C C . ASP A 1 204 ? 20.344 13.227 16.547 1 91.94 204 ASP A C 1
ATOM 1581 O O . ASP A 1 204 ? 20.422 12.523 15.531 1 91.94 204 ASP A O 1
ATOM 1585 N N . ILE A 1 205 ? 19.203 13.625 16.906 1 93.81 205 ILE A N 1
ATOM 1586 C CA . ILE A 1 205 ? 17.969 13.109 16.344 1 93.81 205 ILE A CA 1
ATOM 1587 C C . ILE A 1 205 ? 17.828 13.578 14.898 1 93.81 205 ILE A C 1
ATOM 1589 O O . ILE A 1 205 ? 17.297 12.844 14.055 1 93.81 205 ILE A O 1
ATOM 1593 N N . ILE A 1 206 ? 18.312 14.797 14.688 1 95.88 206 ILE A N 1
ATOM 1594 C CA . ILE A 1 206 ? 18.281 15.367 13.352 1 95.88 206 ILE A CA 1
ATOM 1595 C C . ILE A 1 206 ? 19.672 15.898 12.984 1 95.88 206 ILE A C 1
ATOM 1597 O O . ILE A 1 206 ? 20.25 16.703 13.727 1 95.88 206 ILE A O 1
ATOM 1601 N N . ILE A 1 207 ? 20.156 15.469 11.891 1 94.88 207 ILE A N 1
ATOM 1602 C CA . ILE A 1 207 ? 21.469 15.883 11.422 1 94.88 207 ILE A CA 1
ATOM 1603 C C . ILE A 1 207 ? 21.312 16.938 10.328 1 94.88 207 ILE A C 1
ATOM 1605 O O . ILE A 1 207 ? 20.547 16.75 9.383 1 94.88 207 ILE A O 1
ATOM 1609 N N . THR A 1 208 ? 22.047 18.047 10.5 1 94.62 208 THR A N 1
ATOM 1610 C CA . THR A 1 208 ? 22.047 19.078 9.469 1 94.62 208 THR A CA 1
ATOM 1611 C C . THR A 1 208 ? 23.078 18.734 8.383 1 94.62 208 THR A C 1
ATOM 1613 O O . THR A 1 208 ? 24.234 18.469 8.688 1 94.62 208 THR A O 1
ATOM 1616 N N . ARG A 1 209 ? 22.5 18.641 7.203 1 93.81 209 ARG A N 1
ATOM 1617 C CA . ARG A 1 209 ? 23.375 18.547 6.039 1 93.81 209 ARG A CA 1
ATOM 1618 C C . ARG A 1 209 ? 23.484 19.906 5.344 1 93.81 209 ARG A C 1
ATOM 1620 O O . ARG A 1 209 ? 22.594 20.312 4.598 1 93.81 209 ARG A O 1
ATOM 1627 N N . ARG A 1 210 ? 24.594 20.516 5.516 1 91.06 210 ARG A N 1
ATOM 1628 C CA . ARG A 1 210 ? 24.781 21.891 5.082 1 91.06 210 ARG A CA 1
ATOM 1629 C C . ARG A 1 210 ? 24.5 22.031 3.59 1 91.06 210 ARG A C 1
ATOM 1631 O O . ARG A 1 210 ? 25.016 21.266 2.775 1 91.06 210 ARG A O 1
ATOM 1638 N N . GLY A 1 211 ? 23.703 23.016 3.367 1 91.62 211 GLY A N 1
ATOM 1639 C CA . GLY A 1 211 ? 23.359 23.328 1.991 1 91.62 211 GLY A CA 1
ATOM 1640 C C . GLY A 1 211 ? 22.328 22.391 1.396 1 91.62 211 GLY A C 1
ATOM 1641 O O . GLY A 1 211 ? 21.797 22.641 0.31 1 91.62 211 GLY A O 1
ATOM 1642 N N . LEU A 1 212 ? 22.031 21.359 2.129 1 93.06 212 LEU A N 1
ATOM 1643 C CA . LEU A 1 212 ? 21.141 20.359 1.56 1 93.06 212 LEU A CA 1
ATOM 1644 C C . LEU A 1 212 ? 19.844 20.266 2.357 1 93.06 212 LEU A C 1
ATOM 1646 O O . LEU A 1 212 ? 18.75 20.266 1.779 1 93.06 212 LEU A O 1
ATOM 1650 N N . GLY A 1 213 ? 19.953 20.219 3.645 1 96.12 213 GLY A N 1
ATOM 1651 C CA . GLY A 1 213 ? 18.75 20.109 4.469 1 96.12 213 GLY A CA 1
ATOM 1652 C C . GLY A 1 213 ? 18.969 19.312 5.738 1 96.12 213 GLY A C 1
ATOM 1653 O O . GLY A 1 213 ? 19.953 19.531 6.453 1 96.12 213 GLY A O 1
ATOM 1654 N N . TYR A 1 214 ? 18.016 18.5 6.035 1 96.25 214 TYR A N 1
ATOM 1655 C CA . TYR A 1 214 ? 18.016 17.797 7.312 1 96.25 214 TYR A CA 1
ATOM 1656 C C . TYR A 1 214 ? 17.828 16.297 7.109 1 96.25 214 TYR A C 1
ATOM 1658 O O . TYR A 1 214 ? 17.109 15.875 6.199 1 96.25 214 TYR A O 1
ATOM 1666 N N . LEU A 1 215 ? 18.438 15.477 7.941 1 95.69 215 LEU A N 1
ATOM 1667 C CA . LEU A 1 215 ? 18.375 14.016 7.945 1 95.69 215 LEU A CA 1
ATOM 1668 C C . LEU A 1 215 ? 18 13.492 9.328 1 95.69 215 LEU A C 1
ATOM 1670 O O . LEU A 1 215 ? 18.547 13.945 10.336 1 95.69 215 LEU A O 1
ATOM 1674 N N . LEU A 1 216 ? 16.984 12.664 9.289 1 93.81 216 LEU A N 1
ATOM 1675 C CA . LEU A 1 216 ? 16.641 12.047 10.562 1 93.81 216 LEU A CA 1
ATOM 1676 C C . LEU A 1 216 ? 17.75 11.102 11.031 1 93.81 216 LEU A C 1
ATOM 1678 O O . LEU A 1 216 ? 18.203 10.242 10.266 1 93.81 216 LEU A O 1
ATOM 1682 N N . GLY A 1 217 ? 18.141 11.438 12.156 1 82.69 217 GLY A N 1
ATOM 1683 C CA . GLY A 1 217 ? 19.172 10.602 12.742 1 82.69 217 GLY A CA 1
ATOM 1684 C C . GLY A 1 217 ? 18.625 9.336 13.391 1 82.69 217 GLY A C 1
ATOM 1685 O O . GLY A 1 217 ? 17.406 9.164 13.484 1 82.69 217 GLY A O 1
ATOM 1686 N N . GLY A 1 218 ? 19.5 8.352 13.742 1 68.88 218 GLY A N 1
ATOM 1687 C CA . GLY A 1 218 ? 19.125 7.133 14.445 1 68.88 218 GLY A CA 1
ATOM 1688 C C . GLY A 1 218 ? 18.562 6.07 13.523 1 68.88 218 GLY A C 1
ATOM 1689 O O . GLY A 1 218 ? 17.953 6.383 12.5 1 68.88 218 GLY A O 1
ATOM 1690 N N . HIS A 1 219 ? 19.188 5.301 12.805 1 60.91 219 HIS A N 1
ATOM 1691 C CA . HIS A 1 219 ? 18.703 4.305 11.859 1 60.91 219 HIS A CA 1
ATOM 1692 C C . HIS A 1 219 ? 17.203 4.066 12.016 1 60.91 219 HIS A C 1
ATOM 1694 O O . HIS A 1 219 ? 16.766 3.531 13.031 1 60.91 219 HIS A O 1
ATOM 1700 N N . ALA A 1 220 ? 16.375 4.965 11.414 1 56.56 220 ALA A N 1
ATOM 1701 C CA . ALA A 1 220 ? 14.938 4.723 11.453 1 56.56 220 ALA A CA 1
ATOM 1702 C C . ALA A 1 220 ? 14.594 3.383 10.812 1 56.56 220 ALA A C 1
ATOM 1704 O O . ALA A 1 220 ? 15.078 3.059 9.734 1 56.56 220 ALA A O 1
ATOM 1705 N N . ALA A 1 221 ? 14.461 2.193 11.477 1 50.28 221 ALA A N 1
ATOM 1706 C CA . ALA A 1 221 ? 14.016 0.908 10.945 1 50.28 221 ALA A CA 1
ATOM 1707 C C . ALA A 1 221 ? 12.617 0.564 11.445 1 50.28 221 ALA A C 1
ATOM 1709 O O . ALA A 1 221 ? 12.234 0.95 12.555 1 50.28 221 ALA A O 1
ATOM 1710 N N . MET B 1 1 ? 3.553 -15.508 -7.656 1 91.75 1 MET B N 1
ATOM 1711 C CA . MET B 1 1 ? 3.418 -14.898 -6.336 1 91.75 1 MET B CA 1
ATOM 1712 C C . MET B 1 1 ? 2.576 -15.773 -5.414 1 91.75 1 MET B C 1
ATOM 1714 O O . MET B 1 1 ? 1.709 -16.516 -5.875 1 91.75 1 MET B O 1
ATOM 1718 N N . ARG B 1 2 ? 2.877 -15.703 -4.164 1 94.44 2 ARG B N 1
ATOM 1719 C CA . ARG B 1 2 ? 2.322 -16.656 -3.199 1 94.44 2 ARG B CA 1
ATOM 1720 C C . ARG B 1 2 ? 1.474 -15.93 -2.158 1 94.44 2 ARG B C 1
ATOM 1722 O O . ARG B 1 2 ? 1.906 -14.93 -1.581 1 94.44 2 ARG B O 1
ATOM 1729 N N . VAL B 1 3 ? 0.232 -16.5 -1.969 1 97.5 3 VAL B N 1
ATOM 1730 C CA . VAL B 1 3 ? -0.697 -15.859 -1.046 1 97.5 3 VAL B CA 1
ATOM 1731 C C . VAL B 1 3 ? -1.152 -16.859 0.012 1 97.5 3 VAL B C 1
ATOM 1733 O O . VAL B 1 3 ? -1.51 -18 -0.313 1 97.5 3 VAL B O 1
ATOM 1736 N N . LEU B 1 4 ? -1.093 -16.469 1.261 1 98.06 4 LEU B N 1
ATOM 1737 C CA . LEU B 1 4 ? -1.666 -17.25 2.352 1 98.06 4 LEU B CA 1
ATOM 1738 C C . LEU B 1 4 ? -3.113 -16.859 2.607 1 98.06 4 LEU B C 1
ATOM 1740 O O . LEU B 1 4 ? -3.406 -15.672 2.818 1 98.06 4 LEU B O 1
ATOM 1744 N N . VAL B 1 5 ? -3.982 -17.828 2.531 1 98.25 5 VAL B N 1
ATOM 1745 C CA . VAL B 1 5 ? -5.391 -17.594 2.836 1 98.25 5 VAL B CA 1
ATOM 1746 C C . VAL B 1 5 ? -5.746 -18.234 4.172 1 98.25 5 VAL B C 1
ATOM 1748 O O . VAL B 1 5 ? -5.867 -19.453 4.262 1 98.25 5 VAL B O 1
ATOM 1751 N N . ALA B 1 6 ? -5.91 -17.406 5.172 1 98.38 6 ALA B N 1
ATOM 1752 C CA . ALA B 1 6 ? -6.324 -17.859 6.496 1 98.38 6 ALA B CA 1
ATOM 1753 C C . ALA B 1 6 ? -7.836 -17.734 6.672 1 98.38 6 ALA B C 1
ATOM 1755 O O . ALA B 1 6 ? -8.336 -16.656 6.984 1 98.38 6 ALA B O 1
ATOM 1756 N N . GLU B 1 7 ? -8.531 -18.766 6.469 1 97.31 7 GLU B N 1
ATOM 1757 C CA . GLU B 1 7 ? -9.992 -18.844 6.418 1 97.31 7 GLU B CA 1
ATOM 1758 C C . GLU B 1 7 ? -10.492 -20.203 6.887 1 97.31 7 GLU B C 1
ATOM 1760 O O . GLU B 1 7 ? -10.07 -21.234 6.367 1 97.31 7 GLU B O 1
ATOM 1765 N N . ASP B 1 8 ? -11.391 -20.172 7.863 1 96.25 8 ASP B N 1
ATOM 1766 C CA . ASP B 1 8 ? -11.844 -21.438 8.422 1 96.25 8 ASP B CA 1
ATOM 1767 C C . ASP B 1 8 ? -13.031 -22 7.637 1 96.25 8 ASP B C 1
ATOM 1769 O O . ASP B 1 8 ? -13.297 -23.203 7.672 1 96.25 8 ASP B O 1
ATOM 1773 N N . ASP B 1 9 ? -13.836 -21.156 6.992 1 96.06 9 ASP B N 1
ATOM 1774 C CA . ASP B 1 9 ? -14.891 -21.625 6.105 1 96.06 9 ASP B CA 1
ATOM 1775 C C . ASP B 1 9 ? -14.312 -22.234 4.832 1 96.06 9 ASP B C 1
ATOM 1777 O O . ASP B 1 9 ? -13.828 -21.516 3.957 1 96.06 9 ASP B O 1
ATOM 1781 N N . LYS B 1 10 ? -14.438 -23.5 4.699 1 96.19 10 LYS B N 1
ATOM 1782 C CA . LYS B 1 10 ? -13.812 -24.25 3.613 1 96.19 10 LYS B CA 1
ATOM 1783 C C . LYS B 1 10 ? -14.328 -23.797 2.256 1 96.19 10 LYS B C 1
ATOM 1785 O O . LYS B 1 10 ? -13.578 -23.734 1.281 1 96.19 10 LYS B O 1
ATOM 1790 N N . ARG B 1 11 ? -15.602 -23.562 2.189 1 96.44 11 ARG B N 1
ATOM 1791 C CA . ARG B 1 11 ? -16.203 -23.125 0.928 1 96.44 11 ARG B CA 1
ATOM 1792 C C . ARG B 1 11 ? -15.617 -21.797 0.478 1 96.44 11 ARG B C 1
ATOM 1794 O O . ARG B 1 11 ? -15.242 -21.641 -0.686 1 96.44 11 ARG B O 1
ATOM 1801 N N . ILE B 1 12 ? -15.5 -20.859 1.412 1 96.56 12 ILE B N 1
ATOM 1802 C CA . ILE B 1 12 ? -14.938 -19.547 1.103 1 96.56 12 ILE B CA 1
ATOM 1803 C C . ILE B 1 12 ? -13.461 -19.688 0.745 1 96.56 12 ILE B C 1
ATOM 1805 O O . ILE B 1 12 ? -13 -19.125 -0.248 1 96.56 12 ILE B O 1
ATOM 1809 N N . ALA B 1 13 ? -12.727 -20.422 1.496 1 97.44 13 ALA B N 1
ATOM 1810 C CA . ALA B 1 13 ? -11.297 -20.641 1.277 1 97.44 13 ALA B CA 1
ATOM 1811 C C . ALA B 1 13 ? -11.031 -21.219 -0.109 1 97.44 13 ALA B C 1
ATOM 1813 O O . ALA B 1 13 ? -10.156 -20.75 -0.831 1 97.44 13 ALA B O 1
ATOM 1814 N N . GLN B 1 14 ? -11.805 -22.188 -0.476 1 96.94 14 GLN B N 1
ATOM 1815 C CA . GLN B 1 14 ? -11.633 -22.844 -1.769 1 96.94 14 GLN B CA 1
ATOM 1816 C C . GLN B 1 14 ? -11.977 -21.891 -2.916 1 96.94 14 GLN B C 1
ATOM 1818 O O . GLN B 1 14 ? -11.281 -21.859 -3.93 1 96.94 14 GLN B O 1
ATOM 1823 N N . SER B 1 15 ? -13.07 -21.188 -2.713 1 97.31 15 SER B N 1
ATOM 1824 C CA . SER B 1 15 ? -13.461 -20.234 -3.736 1 97.31 15 SER B CA 1
ATOM 1825 C C . SER B 1 15 ? -12.391 -19.172 -3.938 1 97.31 15 SER B C 1
ATOM 1827 O O . SER B 1 15 ? -12.078 -18.797 -5.074 1 97.31 15 SER B O 1
ATOM 1829 N N . LEU B 1 16 ? -11.844 -18.688 -2.832 1 97.56 16 LEU B N 1
ATOM 1830 C CA . LEU B 1 16 ? -10.75 -17.719 -2.904 1 97.56 16 LEU B CA 1
ATOM 1831 C C . LEU B 1 16 ? -9.547 -18.312 -3.621 1 97.56 16 LEU B C 1
ATOM 1833 O O . LEU B 1 16 ? -8.938 -17.656 -4.473 1 97.56 16 LEU B O 1
ATOM 1837 N N . SER B 1 17 ? -9.227 -19.516 -3.275 1 96.69 17 SER B N 1
ATOM 1838 C CA . SER B 1 17 ? -8.094 -20.203 -3.881 1 96.69 17 SER B CA 1
ATOM 1839 C C . SER B 1 17 ? -8.242 -20.297 -5.395 1 96.69 17 SER B C 1
ATOM 1841 O O . SER B 1 17 ? -7.305 -20 -6.137 1 96.69 17 SER B O 1
ATOM 1843 N N . VAL B 1 18 ? -9.422 -20.641 -5.844 1 96.19 18 VAL B N 1
ATOM 1844 C CA . VAL B 1 18 ? -9.695 -20.797 -7.27 1 96.19 18 VAL B CA 1
ATOM 1845 C C . VAL B 1 18 ? -9.562 -19.453 -7.969 1 96.19 18 VAL B C 1
ATOM 1847 O O . VAL B 1 18 ? -8.906 -19.344 -9.008 1 96.19 18 VAL B O 1
ATOM 1850 N N . ALA B 1 19 ? -10.133 -18.438 -7.398 1 96.12 19 ALA B N 1
ATOM 1851 C CA . ALA B 1 19 ? -10.109 -17.094 -8 1 96.12 19 ALA B CA 1
ATOM 1852 C C . ALA B 1 19 ? -8.695 -16.547 -8.055 1 96.12 19 ALA B C 1
ATOM 1854 O O . ALA B 1 19 ? -8.289 -15.961 -9.062 1 96.12 19 ALA B O 1
ATOM 1855 N N . LEU B 1 20 ? -7.949 -16.688 -6.992 1 96.25 20 LEU B N 1
ATOM 1856 C CA . LEU B 1 20 ? -6.574 -16.203 -6.934 1 96.25 20 LEU B CA 1
ATOM 1857 C C . LEU B 1 20 ? -5.684 -16.984 -7.898 1 96.25 20 LEU B C 1
ATOM 1859 O O . LEU B 1 20 ? -4.812 -16.391 -8.547 1 96.25 20 LEU B O 1
ATOM 1863 N N . ALA B 1 21 ? -5.902 -18.266 -7.984 1 92.62 21 ALA B N 1
ATOM 1864 C CA . ALA B 1 21 ? -5.148 -19.078 -8.93 1 92.62 21 ALA B CA 1
ATOM 1865 C C . ALA B 1 21 ? -5.383 -18.609 -10.367 1 92.62 21 ALA B C 1
ATOM 1867 O O . ALA B 1 21 ? -4.441 -18.531 -11.156 1 92.62 21 ALA B O 1
ATOM 1868 N N . ALA B 1 22 ? -6.637 -18.328 -10.648 1 91.44 22 ALA B N 1
ATOM 1869 C CA . ALA B 1 22 ? -6.992 -17.828 -11.977 1 91.44 22 ALA B CA 1
ATOM 1870 C C . ALA B 1 22 ? -6.285 -16.516 -12.273 1 91.44 22 ALA B C 1
ATOM 1872 O O . ALA B 1 22 ? -6.008 -16.203 -13.438 1 91.44 22 ALA B O 1
ATOM 1873 N N . ALA B 1 23 ? -5.969 -15.805 -11.219 1 90.44 23 ALA B N 1
ATOM 1874 C CA . ALA B 1 23 ? -5.289 -14.516 -11.359 1 90.44 23 ALA B CA 1
ATOM 1875 C C . ALA B 1 23 ? -3.773 -14.703 -11.398 1 90.44 23 ALA B C 1
ATOM 1877 O O . ALA B 1 23 ? -3.031 -13.727 -11.562 1 90.44 23 ALA B O 1
ATOM 1878 N N . GLY B 1 24 ? -3.316 -15.945 -11.242 1 89.31 24 GLY B N 1
ATOM 1879 C CA . GLY B 1 24 ? -1.898 -16.234 -11.391 1 89.31 24 GLY B CA 1
ATOM 1880 C C . GLY B 1 24 ? -1.182 -16.391 -10.062 1 89.31 24 GLY B C 1
ATOM 1881 O O . GLY B 1 24 ? 0.049 -16.469 -10.023 1 89.31 24 GLY B O 1
ATOM 1882 N N . PHE B 1 25 ? -1.909 -16.484 -8.945 1 93.12 25 PHE B N 1
ATOM 1883 C CA . PHE B 1 25 ? -1.3 -16.641 -7.629 1 93.12 25 PHE B CA 1
ATOM 1884 C C . PHE B 1 25 ? -1.259 -18.109 -7.227 1 93.12 25 PHE B C 1
ATOM 1886 O O . PHE B 1 25 ? -2.09 -18.906 -7.668 1 93.12 25 PHE B O 1
ATOM 1893 N N . VAL B 1 26 ? -0.274 -18.438 -6.477 1 92.69 26 VAL B N 1
ATOM 1894 C CA . VAL B 1 26 ? -0.27 -19.688 -5.738 1 92.69 26 VAL B CA 1
ATOM 1895 C C . VAL B 1 26 ? -0.841 -19.469 -4.34 1 92.69 26 VAL B C 1
ATOM 1897 O O . VAL B 1 26 ? -0.454 -18.531 -3.645 1 92.69 26 VAL B O 1
ATOM 1900 N N . THR B 1 27 ? -1.729 -20.344 -4.016 1 95.38 27 THR B N 1
ATOM 1901 C CA . THR B 1 27 ? -2.418 -20.094 -2.754 1 95.38 27 THR B CA 1
ATOM 1902 C C . THR B 1 27 ? -2.146 -21.234 -1.763 1 95.38 27 THR B C 1
ATOM 1904 O O . THR B 1 27 ? -2.094 -22.406 -2.146 1 95.38 27 THR B O 1
ATOM 1907 N N . GLU B 1 28 ? -1.907 -20.875 -0.558 1 95.56 28 GLU B N 1
ATOM 1908 C CA . GLU B 1 28 ? -1.858 -21.781 0.58 1 95.56 28 GLU B CA 1
ATOM 1909 C C . GLU B 1 28 ? -2.988 -21.5 1.566 1 95.56 28 GLU B C 1
ATOM 1911 O O . GLU B 1 28 ? -3.238 -20.344 1.913 1 95.56 28 GLU B O 1
ATOM 1916 N N . LEU B 1 29 ? -3.572 -22.609 1.96 1 96.69 29 LEU B N 1
ATOM 1917 C CA . LEU B 1 29 ? -4.73 -22.453 2.826 1 96.69 29 LEU B CA 1
ATOM 1918 C C . LEU B 1 29 ? -4.387 -22.781 4.273 1 96.69 29 LEU B C 1
ATOM 1920 O O . LEU B 1 29 ? -3.641 -23.734 4.527 1 96.69 29 LEU B O 1
ATOM 1924 N N . SER B 1 30 ? -4.848 -22 5.172 1 96.94 30 SER B N 1
ATOM 1925 C CA . SER B 1 30 ? -4.809 -22.266 6.605 1 96.94 30 SER B CA 1
ATOM 1926 C C . SER B 1 30 ? -6.188 -22.109 7.234 1 96.94 30 SER B C 1
ATOM 1928 O O . SER B 1 30 ? -6.883 -21.125 6.969 1 96.94 30 SER B O 1
ATOM 1930 N N . ALA B 1 31 ? -6.547 -23.062 8.117 1 96.31 31 ALA B N 1
ATOM 1931 C CA . ALA B 1 31 ? -7.914 -23.062 8.625 1 96.31 31 ALA B CA 1
ATOM 1932 C C . ALA B 1 31 ? -7.961 -22.656 10.094 1 96.31 31 ALA B C 1
ATOM 1934 O O . ALA B 1 31 ? -9.023 -22.688 10.719 1 96.31 31 ALA B O 1
ATOM 1935 N N . ASN B 1 32 ? -6.852 -22.312 10.688 1 95.69 32 ASN B N 1
ATOM 1936 C CA . ASN B 1 32 ? -6.855 -21.859 12.078 1 95.69 32 ASN B CA 1
ATOM 1937 C C . ASN B 1 32 ? -5.766 -20.828 12.344 1 95.69 32 ASN B C 1
ATOM 1939 O O . ASN B 1 32 ? -4.812 -20.719 11.57 1 95.69 32 ASN B O 1
ATOM 1943 N N . GLY B 1 33 ? -5.918 -20.172 13.461 1 96.94 33 GLY B N 1
ATOM 1944 C CA . GLY B 1 33 ? -5.082 -19.016 13.758 1 96.94 33 GLY B CA 1
ATOM 1945 C C . GLY B 1 33 ? -3.643 -19.375 14.055 1 96.94 33 GLY B C 1
ATOM 1946 O O . GLY B 1 33 ? -2.719 -18.688 13.633 1 96.94 33 GLY B O 1
ATOM 1947 N N . GLU B 1 34 ? -3.438 -20.422 14.742 1 97.44 34 GLU B N 1
ATOM 1948 C CA . GLU B 1 34 ? -2.078 -20.812 15.109 1 97.44 34 GLU B CA 1
ATOM 1949 C C . GLU B 1 34 ? -1.266 -21.188 13.867 1 97.44 34 GLU B C 1
ATOM 1951 O O . GLU B 1 34 ? -0.117 -20.75 13.727 1 97.44 34 GLU B O 1
ATOM 1956 N N . ASP B 1 35 ? -1.886 -21.938 13.078 1 97.31 35 ASP B N 1
ATOM 1957 C CA . ASP B 1 35 ? -1.231 -22.344 11.836 1 97.31 35 ASP B CA 1
ATOM 1958 C C . ASP B 1 35 ? -0.947 -21.125 10.953 1 97.31 35 ASP B C 1
ATOM 1960 O O . ASP B 1 35 ? 0.154 -20.984 10.414 1 97.31 35 ASP B O 1
ATOM 1964 N N . ALA B 1 36 ? -1.925 -20.281 10.789 1 97.56 36 ALA B N 1
ATOM 1965 C CA . ALA B 1 36 ? -1.771 -19.078 9.984 1 97.56 36 ALA B CA 1
ATOM 1966 C C . ALA B 1 36 ? -0.635 -18.203 10.516 1 97.56 36 ALA B C 1
ATOM 1968 O O . ALA B 1 36 ? 0.209 -17.734 9.75 1 97.56 36 ALA B O 1
ATOM 1969 N N . TRP B 1 37 ? -0.69 -18.016 11.828 1 97.81 37 TRP B N 1
ATOM 1970 C CA . TRP B 1 37 ? 0.344 -17.203 12.461 1 97.81 37 TRP B CA 1
ATOM 1971 C C . TRP B 1 37 ? 1.729 -17.781 12.203 1 97.81 37 TRP B C 1
ATOM 1973 O O . TRP B 1 37 ? 2.639 -17.078 11.766 1 97.81 37 TRP B O 1
ATOM 1983 N N . PHE B 1 38 ? 1.831 -19.047 12.445 1 97.75 38 PHE B N 1
ATOM 1984 C CA . PHE B 1 38 ? 3.119 -19.734 12.336 1 97.75 38 PHE B CA 1
ATOM 1985 C C . PHE B 1 38 ? 3.639 -19.672 10.906 1 97.75 38 PHE B C 1
ATOM 1987 O O . PHE B 1 38 ? 4.793 -19.312 10.672 1 97.75 38 PHE B O 1
ATOM 1994 N N . ARG B 1 39 ? 2.875 -19.922 9.953 1 95.94 39 ARG B N 1
ATOM 1995 C CA . ARG B 1 39 ? 3.277 -19.938 8.555 1 95.94 39 ARG B CA 1
ATOM 1996 C C . ARG B 1 39 ? 3.625 -18.531 8.078 1 95.94 39 ARG B C 1
ATOM 1998 O O . ARG B 1 39 ? 4.629 -18.328 7.391 1 95.94 39 ARG B O 1
ATOM 2005 N N . GLY B 1 40 ? 2.82 -17.594 8.445 1 95.88 40 GLY B N 1
ATOM 2006 C CA . GLY B 1 40 ? 3.096 -16.219 8.078 1 95.88 40 GLY B CA 1
ATOM 2007 C C . GLY B 1 40 ? 4.395 -15.695 8.664 1 95.88 40 GLY B C 1
ATOM 2008 O O . GLY B 1 40 ? 5 -14.773 8.109 1 95.88 40 GLY B O 1
ATOM 2009 N N . GLU B 1 41 ? 4.746 -16.234 9.734 1 94.94 41 GLU B N 1
ATOM 2010 C CA . GLU B 1 41 ? 5.965 -15.82 10.422 1 94.94 41 GLU B CA 1
ATOM 2011 C C . GLU B 1 41 ? 7.191 -16.5 9.836 1 94.94 41 GLU B C 1
ATOM 2013 O O . GLU B 1 41 ? 8.289 -15.938 9.828 1 94.94 41 GLU B O 1
ATOM 2018 N N . THR B 1 42 ? 7.012 -17.672 9.305 1 93.75 42 THR B N 1
ATOM 2019 C CA . THR B 1 42 ? 8.164 -18.516 9 1 93.75 42 THR B CA 1
ATOM 2020 C C . THR B 1 42 ? 8.352 -18.656 7.488 1 93.75 42 THR B C 1
ATOM 2022 O O . THR B 1 42 ? 9.453 -18.953 7.02 1 93.75 42 THR B O 1
ATOM 2025 N N . GLU B 1 43 ? 7.309 -18.5 6.762 1 92.38 43 GLU B N 1
ATOM 2026 C CA . GLU B 1 43 ? 7.375 -18.625 5.309 1 92.38 43 GLU B CA 1
ATOM 2027 C C . GLU B 1 43 ? 7.254 -17.266 4.625 1 92.38 43 GLU B C 1
ATOM 2029 O O . GLU B 1 43 ? 6.848 -16.297 5.25 1 92.38 43 GLU B O 1
ATOM 2034 N N . ALA B 1 44 ? 7.688 -17.266 3.396 1 91 44 ALA B N 1
ATOM 2035 C CA . ALA B 1 44 ? 7.617 -16.016 2.641 1 91 44 ALA B CA 1
ATOM 2036 C C . ALA B 1 44 ? 6.371 -15.977 1.762 1 91 44 ALA B C 1
ATOM 2038 O O . ALA B 1 44 ? 6.199 -16.828 0.88 1 91 44 ALA B O 1
ATOM 2039 N N . PHE B 1 45 ? 5.504 -15.094 2.055 1 95.75 45 PHE B N 1
ATOM 2040 C CA . PHE B 1 45 ? 4.312 -14.859 1.247 1 95.75 45 PHE B CA 1
ATOM 2041 C C . PHE B 1 45 ? 4.332 -13.461 0.646 1 95.75 45 PHE B C 1
ATOM 2043 O O . PHE B 1 45 ? 4.941 -12.547 1.208 1 95.75 45 PHE B O 1
ATOM 2050 N N . ASP B 1 46 ? 3.713 -13.328 -0.492 1 96.06 46 ASP B N 1
ATOM 2051 C CA . ASP B 1 46 ? 3.611 -12.023 -1.131 1 96.06 46 ASP B CA 1
ATOM 2052 C C . ASP B 1 46 ? 2.408 -11.242 -0.603 1 96.06 46 ASP B C 1
ATOM 2054 O O . ASP B 1 46 ? 2.355 -10.016 -0.717 1 96.06 46 ASP B O 1
ATOM 2058 N N . ALA B 1 47 ? 1.466 -11.93 -0.071 1 97.94 47 ALA B N 1
ATOM 2059 C CA . ALA B 1 47 ? 0.302 -11.344 0.59 1 97.94 47 ALA B CA 1
ATOM 2060 C C . ALA B 1 47 ? -0.402 -12.375 1.472 1 97.94 47 ALA B C 1
ATOM 2062 O O . ALA B 1 47 ? -0.207 -13.578 1.306 1 97.94 47 ALA B O 1
ATOM 2063 N N . VAL B 1 48 ? -1.208 -11.852 2.387 1 98.5 48 VAL B N 1
ATOM 2064 C CA . VAL B 1 48 ? -2.023 -12.703 3.248 1 98.5 48 VAL B CA 1
ATOM 2065 C C . VAL B 1 48 ? -3.461 -12.195 3.27 1 98.5 48 VAL B C 1
ATOM 2067 O O . VAL B 1 48 ? -3.695 -10.984 3.371 1 98.5 48 VAL B O 1
ATOM 2070 N N . ILE B 1 49 ? -4.375 -13.047 3.049 1 98.69 49 ILE B N 1
ATOM 2071 C CA . ILE B 1 49 ? -5.777 -12.789 3.363 1 98.69 49 ILE B CA 1
ATOM 2072 C C . ILE B 1 49 ? -6.117 -13.383 4.73 1 98.69 49 ILE B C 1
ATOM 2074 O O . ILE B 1 49 ? -5.977 -14.586 4.945 1 98.69 49 ILE B O 1
ATOM 2078 N N . LEU B 1 50 ? -6.574 -12.516 5.613 1 98.5 50 LEU B N 1
ATOM 2079 C CA . LEU B 1 50 ? -6.68 -12.898 7.02 1 98.5 50 LEU B CA 1
ATOM 2080 C C . LEU B 1 50 ? -8.094 -12.68 7.535 1 98.5 50 LEU B C 1
ATOM 2082 O O . LEU B 1 50 ? -8.586 -11.555 7.559 1 98.5 50 LEU B O 1
ATOM 2086 N N . ASP B 1 51 ? -8.75 -13.727 7.961 1 97.31 51 ASP B N 1
ATOM 2087 C CA . ASP B 1 51 ? -10.023 -13.617 8.664 1 97.31 51 ASP B CA 1
ATOM 2088 C C . ASP B 1 51 ? -9.812 -13.336 10.148 1 97.31 51 ASP B C 1
ATOM 2090 O O . ASP B 1 51 ? -9.031 -14.023 10.812 1 97.31 51 ASP B O 1
ATOM 2094 N N . LEU B 1 52 ? -10.531 -12.422 10.703 1 95.88 52 LEU B N 1
ATOM 2095 C CA . LEU B 1 52 ? -10.406 -12.078 12.117 1 95.88 52 LEU B CA 1
ATOM 2096 C C . LEU B 1 52 ? -11.094 -13.109 13 1 95.88 52 LEU B C 1
ATOM 2098 O O . LEU B 1 52 ? -10.805 -13.211 14.188 1 95.88 52 LEU B O 1
ATOM 2102 N N . GLY B 1 53 ? -12.062 -13.805 12.438 1 94.56 53 GLY B N 1
ATOM 2103 C CA . GLY B 1 53 ? -12.852 -14.766 13.195 1 94.56 53 GLY B CA 1
ATOM 2104 C C . GLY B 1 53 ? -12.289 -16.172 13.148 1 94.56 53 GLY B C 1
ATOM 2105 O O . GLY B 1 53 ? -13.039 -17.156 13.125 1 94.56 53 GLY B O 1
ATOM 2106 N N . LEU B 1 54 ? -11.016 -16.344 13.062 1 95.81 54 LEU B N 1
ATOM 2107 C CA . LEU B 1 54 ? -10.383 -17.656 13.008 1 95.81 54 LEU B CA 1
ATOM 2108 C C . LEU B 1 54 ? -10.477 -18.359 14.359 1 95.81 54 LEU B C 1
ATOM 2110 O O . LEU B 1 54 ? -10.375 -17.719 15.406 1 95.81 54 LEU B O 1
ATOM 2114 N N . PRO B 1 55 ? -10.664 -19.719 14.352 1 96.25 55 PRO B N 1
ATOM 2115 C CA . PRO B 1 55 ? -10.562 -20.453 15.609 1 96.25 55 PRO B CA 1
ATOM 2116 C C . PRO B 1 55 ? -9.141 -20.453 16.188 1 96.25 55 PRO B C 1
ATOM 2118 O O . PRO B 1 55 ? -8.172 -20.391 15.422 1 96.25 55 PRO B O 1
ATOM 2121 N N . GLY B 1 56 ? -9.094 -20.5 17.5 1 94.94 56 GLY B N 1
ATOM 2122 C CA . GLY B 1 56 ? -7.797 -20.422 18.156 1 94.94 56 GLY B CA 1
ATOM 2123 C C . GLY B 1 56 ? -7.312 -19 18.359 1 94.94 56 GLY B C 1
ATOM 2124 O O . GLY B 1 56 ? -7.977 -18.188 19.016 1 94.94 56 GLY B O 1
ATOM 2125 N N . LEU B 1 57 ? -6.258 -18.688 17.641 1 94.25 57 LEU B N 1
ATOM 2126 C CA . LEU B 1 57 ? -5.684 -17.359 17.719 1 94.25 57 LEU B CA 1
ATOM 2127 C C . LEU B 1 57 ? -6.426 -16.391 16.797 1 94.25 57 LEU B C 1
ATOM 2129 O O . LEU B 1 57 ? -6.547 -16.656 15.594 1 94.25 57 LEU B O 1
ATOM 2133 N N . ASP B 1 58 ? -6.863 -15.289 17.344 1 94.62 58 ASP B N 1
ATOM 2134 C CA . ASP B 1 58 ? -7.672 -14.352 16.578 1 94.62 58 ASP B CA 1
ATOM 2135 C C . ASP B 1 58 ? -6.82 -13.609 15.555 1 94.62 58 ASP B C 1
ATOM 2137 O O . ASP B 1 58 ? -5.652 -13.305 15.805 1 94.62 58 ASP B O 1
ATOM 2141 N N . GLY B 1 59 ? -7.449 -13.266 14.438 1 95.69 59 GLY B N 1
ATOM 2142 C CA . GLY B 1 59 ? -6.742 -12.641 13.328 1 95.69 59 GLY B CA 1
ATOM 2143 C C . GLY B 1 59 ? -6.074 -11.336 13.703 1 95.69 59 GLY B C 1
ATOM 2144 O O . GLY B 1 59 ? -4.98 -11.031 13.219 1 95.69 59 GLY B O 1
ATOM 2145 N N . LEU B 1 60 ? -6.746 -10.531 14.5 1 95.88 60 LEU B N 1
ATOM 2146 C CA . LEU B 1 60 ? -6.176 -9.25 14.898 1 95.88 60 LEU B CA 1
ATOM 2147 C C . LEU B 1 60 ? -4.91 -9.453 15.727 1 95.88 60 LEU B C 1
ATOM 2149 O O . LEU B 1 60 ? -3.934 -8.719 15.562 1 95.88 60 LEU B O 1
ATOM 2153 N N . THR B 1 61 ? -4.938 -10.359 16.609 1 96.94 61 THR B N 1
ATOM 2154 C CA . THR B 1 61 ? -3.766 -10.703 17.422 1 96.94 61 THR B CA 1
ATOM 2155 C C . THR B 1 61 ? -2.617 -11.164 16.516 1 96.94 61 THR B C 1
ATOM 2157 O O . THR B 1 61 ? -1.469 -10.766 16.719 1 96.94 61 THR B O 1
ATOM 2160 N N . ILE B 1 62 ? -2.941 -11.969 15.547 1 97.44 62 ILE B N 1
ATOM 2161 C CA . ILE B 1 62 ? -1.955 -12.445 14.586 1 97.44 62 ILE B CA 1
ATOM 2162 C C . ILE B 1 62 ? -1.297 -11.266 13.883 1 97.44 62 ILE B C 1
ATOM 2164 O O . ILE B 1 62 ? -0.069 -11.18 13.812 1 97.44 62 ILE B O 1
ATOM 2168 N N . LEU B 1 63 ? -2.117 -10.375 13.383 1 97.5 63 LEU B N 1
ATOM 2169 C CA . LEU B 1 63 ? -1.637 -9.203 12.656 1 97.5 63 LEU B CA 1
ATOM 2170 C C . LEU B 1 63 ? -0.701 -8.375 13.531 1 97.5 63 LEU B C 1
ATOM 2172 O O . LEU B 1 63 ? 0.395 -8.008 13.102 1 97.5 63 LEU B O 1
ATOM 2176 N N . LYS B 1 64 ? -1.107 -8.094 14.727 1 95.88 64 LYS B N 1
ATOM 2177 C CA . LYS B 1 64 ? -0.304 -7.297 15.648 1 95.88 64 LYS B CA 1
ATOM 2178 C C . LYS B 1 64 ? 1.043 -7.961 15.922 1 95.88 64 LYS B C 1
ATOM 2180 O O . LYS B 1 64 ? 2.074 -7.289 15.977 1 95.88 64 LYS B O 1
ATOM 2185 N N . ARG B 1 65 ? 1.048 -9.234 16.078 1 96.12 65 ARG B N 1
ATOM 2186 C CA . ARG B 1 65 ? 2.279 -9.984 16.328 1 96.12 65 ARG B CA 1
ATOM 2187 C C . ARG B 1 65 ? 3.215 -9.898 15.117 1 96.12 65 ARG B C 1
ATOM 2189 O O . ARG B 1 65 ? 4.41 -9.648 15.273 1 96.12 65 ARG B O 1
ATOM 2196 N N . TRP B 1 66 ? 2.666 -10.141 13.93 1 97 66 TRP B N 1
ATOM 2197 C CA . TRP B 1 66 ? 3.469 -10.039 12.711 1 97 66 TRP B CA 1
ATOM 2198 C C . TRP B 1 66 ? 4.141 -8.672 12.617 1 97 66 TRP B C 1
ATOM 2200 O O . TRP B 1 66 ? 5.332 -8.586 12.312 1 97 66 TRP B O 1
ATOM 2210 N N . ARG B 1 67 ? 3.367 -7.605 12.859 1 96.31 67 ARG B N 1
ATOM 2211 C CA . ARG B 1 67 ? 3.891 -6.25 12.727 1 96.31 67 ARG B CA 1
ATOM 2212 C C . ARG B 1 67 ? 4.926 -5.949 13.805 1 96.31 67 ARG B C 1
ATOM 2214 O O . ARG B 1 67 ? 5.953 -5.324 13.531 1 96.31 67 ARG B O 1
ATOM 2221 N N . ARG B 1 68 ? 4.668 -6.406 14.977 1 91.75 68 ARG B N 1
ATOM 2222 C CA . ARG B 1 68 ? 5.621 -6.25 16.078 1 91.75 68 ARG B CA 1
ATOM 2223 C C . ARG B 1 68 ? 6.941 -6.941 15.758 1 91.75 68 ARG B C 1
ATOM 2225 O O . ARG B 1 68 ? 8.016 -6.43 16.094 1 91.75 68 ARG B O 1
ATOM 2232 N N . ASP B 1 69 ? 6.805 -8.023 15.094 1 93.69 69 ASP B N 1
ATOM 2233 C CA . ASP B 1 69 ? 7.988 -8.828 14.805 1 93.69 69 ASP B CA 1
ATOM 2234 C C . ASP B 1 69 ? 8.641 -8.391 13.492 1 93.69 69 ASP B C 1
ATOM 2236 O O . ASP B 1 69 ? 9.539 -9.062 12.984 1 93.69 69 ASP B O 1
ATOM 2240 N N . GLY B 1 70 ? 8.117 -7.395 12.883 1 92.62 70 GLY B N 1
ATOM 2241 C CA . GLY B 1 70 ? 8.758 -6.77 11.742 1 92.62 70 GLY B CA 1
ATOM 2242 C C . GLY B 1 70 ? 8.352 -7.383 10.414 1 92.62 70 GLY B C 1
ATOM 2243 O O . GLY B 1 70 ? 9 -7.148 9.391 1 92.62 70 GLY B O 1
ATOM 2244 N N . ARG B 1 71 ? 7.332 -8.211 10.438 1 93.88 71 ARG B N 1
ATOM 2245 C CA . ARG B 1 71 ? 6.859 -8.789 9.188 1 93.88 71 ARG B CA 1
ATOM 2246 C C . ARG B 1 71 ? 6.129 -7.75 8.344 1 93.88 71 ARG B C 1
ATOM 2248 O O . ARG B 1 71 ? 5.133 -7.172 8.789 1 93.88 71 ARG B O 1
ATOM 2255 N N . ALA B 1 72 ? 6.547 -7.629 7.09 1 94.44 72 ALA B N 1
ATOM 2256 C CA . ALA B 1 72 ? 6.035 -6.531 6.273 1 94.44 72 ALA B CA 1
ATOM 2257 C C . ALA B 1 72 ? 5.078 -7.047 5.199 1 94.44 72 ALA B C 1
ATOM 2259 O O . ALA B 1 72 ? 4.574 -6.273 4.383 1 94.44 72 ALA B O 1
ATOM 2260 N N . THR B 1 73 ? 4.82 -8.305 5.23 1 96.44 73 THR B N 1
ATOM 2261 C CA . THR B 1 73 ? 3.943 -8.898 4.227 1 96.44 73 THR B CA 1
ATOM 2262 C C . THR B 1 73 ? 2.594 -8.188 4.199 1 96.44 73 THR B C 1
ATOM 2264 O O . THR B 1 73 ? 1.995 -7.941 5.25 1 96.44 73 THR B O 1
ATOM 2267 N N . PRO B 1 74 ? 2.115 -7.77 2.969 1 97.56 74 PRO B N 1
ATOM 2268 C CA . PRO B 1 74 ? 0.792 -7.145 2.895 1 97.56 74 PRO B CA 1
ATOM 2269 C C . PRO B 1 74 ? -0.32 -8.055 3.416 1 97.56 74 PRO B C 1
ATOM 2271 O O . PRO B 1 74 ? -0.343 -9.242 3.107 1 97.56 74 PRO B O 1
ATOM 2274 N N . VAL B 1 75 ? -1.231 -7.441 4.219 1 98.31 75 VAL B N 1
ATOM 2275 C CA . VAL B 1 75 ? -2.322 -8.219 4.801 1 98.31 75 VAL B CA 1
ATOM 2276 C C . VAL B 1 75 ? -3.66 -7.57 4.449 1 98.31 75 VAL B C 1
ATOM 2278 O O . VAL B 1 75 ? -3.871 -6.383 4.711 1 98.31 75 VAL B O 1
ATOM 2281 N N . LEU B 1 76 ? -4.484 -8.297 3.809 1 98.38 76 LEU B N 1
ATOM 2282 C CA . LEU B 1 76 ? -5.887 -7.945 3.602 1 98.38 76 LEU B CA 1
ATOM 2283 C C . LEU B 1 76 ? -6.777 -8.664 4.609 1 98.38 76 LEU B C 1
ATOM 2285 O O . LEU B 1 76 ? -6.875 -9.891 4.598 1 98.38 76 LEU B O 1
ATOM 2289 N N . ILE B 1 77 ? -7.422 -7.895 5.48 1 98.12 77 ILE B N 1
ATOM 2290 C CA . ILE B 1 77 ? -8.383 -8.477 6.406 1 98.12 77 ILE B CA 1
ATOM 2291 C C . ILE B 1 77 ? -9.703 -8.75 5.68 1 98.12 77 ILE B C 1
ATOM 2293 O O . ILE B 1 77 ? -10.227 -7.871 4.992 1 98.12 77 ILE B O 1
ATOM 2297 N N . LEU B 1 78 ? -10.172 -9.945 5.699 1 96.81 78 LEU B N 1
ATOM 2298 C CA . LEU B 1 78 ? -11.461 -10.367 5.164 1 96.81 78 LEU B CA 1
ATOM 2299 C C . LEU B 1 78 ? -12.328 -10.984 6.254 1 96.81 78 LEU B C 1
ATOM 2301 O O . LEU B 1 78 ? -12.07 -12.109 6.695 1 96.81 78 LEU B O 1
ATOM 2305 N N . THR B 1 79 ? -13.398 -10.273 6.652 1 95.38 79 THR B N 1
ATOM 2306 C CA . THR B 1 79 ? -14.102 -10.695 7.855 1 95.38 79 THR B CA 1
ATOM 2307 C C . THR B 1 79 ? -15.562 -10.258 7.812 1 95.38 79 THR B C 1
ATOM 2309 O O . THR B 1 79 ? -15.945 -9.445 6.973 1 95.38 79 THR B O 1
ATOM 2312 N N . ALA B 1 80 ? -16.375 -10.859 8.703 1 93.62 80 ALA B N 1
ATOM 2313 C CA . ALA B 1 80 ? -17.766 -10.469 8.836 1 93.62 80 ALA B CA 1
ATOM 2314 C C . ALA B 1 80 ? -17.906 -9.219 9.695 1 93.62 80 ALA B C 1
ATOM 2316 O O . ALA B 1 80 ? -18.969 -8.602 9.734 1 93.62 80 ALA B O 1
ATOM 2317 N N . ARG B 1 81 ? -16.938 -8.953 10.367 1 91.38 81 ARG B N 1
ATOM 2318 C CA . ARG B 1 81 ? -16.953 -7.773 11.234 1 91.38 81 ARG B CA 1
ATOM 2319 C C . ARG B 1 81 ? -16.969 -6.492 10.406 1 91.38 81 ARG B C 1
ATOM 2321 O O . ARG B 1 81 ? -15.938 -6.066 9.891 1 91.38 81 ARG B O 1
ATOM 2328 N N . GLY B 1 82 ? -18.047 -5.891 10.422 1 87.69 82 GLY B N 1
ATOM 2329 C CA . GLY B 1 82 ? -18.203 -4.781 9.492 1 87.69 82 GLY B CA 1
ATOM 2330 C C . GLY B 1 82 ? -18.375 -3.445 10.188 1 87.69 82 GLY B C 1
ATOM 2331 O O . GLY B 1 82 ? -18.469 -2.406 9.531 1 87.69 82 GLY B O 1
ATOM 2332 N N . ASP B 1 83 ? -18.344 -3.484 11.492 1 91.06 83 ASP B N 1
ATOM 2333 C CA . ASP B 1 83 ? -18.469 -2.221 12.211 1 91.06 83 ASP B CA 1
ATOM 2334 C C . ASP B 1 83 ? -17.281 -1.31 11.938 1 91.06 83 ASP B C 1
ATOM 2336 O O . ASP B 1 83 ? -16.141 -1.778 11.844 1 91.06 83 ASP B O 1
ATOM 2340 N N . TRP B 1 84 ? -17.562 -0.05 11.82 1 85.88 84 TRP B N 1
ATOM 2341 C CA . TRP B 1 84 ? -16.531 0.912 11.461 1 85.88 84 TRP B CA 1
ATOM 2342 C C . TRP B 1 84 ? -15.398 0.908 12.484 1 85.88 84 TRP B C 1
ATOM 2344 O O . TRP B 1 84 ? -14.234 1.074 12.125 1 85.88 84 TRP B O 1
ATOM 2354 N N . SER B 1 85 ? -15.719 0.82 13.781 1 92.5 85 SER B N 1
ATOM 2355 C CA . SER B 1 85 ? -14.695 0.808 14.82 1 92.5 85 SER B CA 1
ATOM 2356 C C . SER B 1 85 ? -13.75 -0.378 14.648 1 92.5 85 SER B C 1
ATOM 2358 O O . SER B 1 85 ? -12.547 -0.259 14.875 1 92.5 85 SER B O 1
ATOM 2360 N N . GLU B 1 86 ? -14.297 -1.466 14.203 1 92.31 86 GLU B N 1
ATOM 2361 C CA . GLU B 1 86 ? -13.484 -2.65 13.953 1 92.31 86 GLU B CA 1
ATOM 2362 C C . GLU B 1 86 ? -12.617 -2.469 12.711 1 92.31 86 GLU B C 1
ATOM 2364 O O . GLU B 1 86 ? -11.453 -2.879 12.695 1 92.31 86 GLU B O 1
ATOM 2369 N N . ARG B 1 87 ? -13.188 -1.88 11.727 1 93.44 87 ARG B N 1
ATOM 2370 C CA . ARG B 1 87 ? -12.43 -1.589 10.508 1 93.44 87 ARG B CA 1
ATOM 2371 C C . ARG B 1 87 ? -11.234 -0.693 10.805 1 93.44 87 ARG B C 1
ATOM 2373 O O . ARG B 1 87 ? -10.117 -0.983 10.383 1 93.44 87 ARG B O 1
ATOM 2380 N N . VAL B 1 88 ? -11.492 0.334 11.57 1 93.88 88 VAL B N 1
ATOM 2381 C CA . VAL B 1 88 ? -10.445 1.29 11.938 1 93.88 88 VAL B CA 1
ATOM 2382 C C . VAL B 1 88 ? -9.367 0.589 12.758 1 93.88 88 VAL B C 1
ATOM 2384 O O . VAL B 1 88 ? -8.18 0.767 12.508 1 93.88 88 VAL B O 1
ATOM 2387 N N . GLU B 1 89 ? -9.789 -0.181 13.656 1 93.69 89 GLU B N 1
ATOM 2388 C CA . GLU B 1 89 ? -8.844 -0.908 14.492 1 93.69 89 GLU B CA 1
ATOM 2389 C C . GLU B 1 89 ? -7.961 -1.833 13.664 1 93.69 89 GLU B C 1
ATOM 2391 O O . GLU B 1 89 ? -6.746 -1.894 13.867 1 93.69 89 GLU B O 1
ATOM 2396 N N . GLY B 1 90 ? -8.562 -2.539 12.773 1 94.5 90 GLY B N 1
ATOM 2397 C CA . GLY B 1 90 ? -7.809 -3.422 11.898 1 94.5 90 GLY B CA 1
ATOM 2398 C C . GLY B 1 90 ? -6.758 -2.697 11.078 1 94.5 90 GLY B C 1
ATOM 2399 O O . GLY B 1 90 ? -5.598 -3.107 11.047 1 94.5 90 GLY B O 1
ATOM 2400 N N . ILE B 1 91 ? -7.121 -1.619 10.477 1 94.5 91 ILE B N 1
ATOM 2401 C CA . ILE B 1 91 ? -6.23 -0.843 9.617 1 94.5 91 ILE B CA 1
ATOM 2402 C C . ILE B 1 91 ? -5.125 -0.21 10.461 1 94.5 91 ILE B C 1
ATOM 2404 O O . ILE B 1 91 ? -3.947 -0.272 10.102 1 94.5 91 ILE B O 1
ATOM 2408 N N . GLU B 1 92 ? -5.477 0.276 11.586 1 93.19 92 GLU B N 1
ATOM 2409 C CA . GLU B 1 92 ? -4.523 0.957 12.453 1 93.19 92 GLU B CA 1
ATOM 2410 C C . GLU B 1 92 ? -3.574 -0.038 13.117 1 93.19 92 GLU B C 1
ATOM 2412 O O . GLU B 1 92 ? -2.504 0.342 13.602 1 93.19 92 GLU B O 1
ATOM 2417 N N . SER B 1 93 ? -3.992 -1.295 13.109 1 93.12 93 SER B N 1
ATOM 2418 C CA . SER B 1 93 ? -3.139 -2.326 13.695 1 93.12 93 SER B CA 1
ATOM 2419 C C . SER B 1 93 ? -2.113 -2.832 12.688 1 93.12 93 SER B C 1
ATOM 2421 O O . SER B 1 93 ? -1.271 -3.67 13.016 1 93.12 93 SER B O 1
ATOM 2423 N N . GLY B 1 94 ? -2.229 -2.35 11.5 1 94.81 94 GLY B N 1
ATOM 2424 C CA . GLY B 1 94 ? -1.186 -2.676 10.547 1 94.81 94 GLY B CA 1
ATOM 2425 C C . GLY B 1 94 ? -1.716 -3.35 9.289 1 94.81 94 GLY B C 1
ATOM 2426 O O . GLY B 1 94 ? -0.941 -3.74 8.414 1 94.81 94 GLY B O 1
ATOM 2427 N N . ALA B 1 95 ? -3.002 -3.525 9.211 1 97.19 95 ALA B N 1
ATOM 2428 C CA . ALA B 1 95 ? -3.561 -4.082 7.98 1 97.19 95 ALA B CA 1
ATOM 2429 C C . ALA B 1 95 ? -3.393 -3.111 6.812 1 97.19 95 ALA B C 1
ATOM 2431 O O . ALA B 1 95 ? -3.43 -1.893 7 1 97.19 95 ALA B O 1
ATOM 2432 N N . ASP B 1 96 ? -3.221 -3.664 5.637 1 96.88 96 ASP B N 1
ATOM 2433 C CA . ASP B 1 96 ? -3.047 -2.846 4.441 1 96.88 96 ASP B CA 1
ATOM 2434 C C . ASP B 1 96 ? -4.387 -2.578 3.758 1 96.88 96 ASP B C 1
ATOM 2436 O O . ASP B 1 96 ? -4.504 -1.648 2.957 1 96.88 96 ASP B O 1
ATOM 2440 N N . ASP B 1 97 ? -5.348 -3.424 3.98 1 96.88 97 ASP B N 1
ATOM 2441 C CA . ASP B 1 97 ? -6.699 -3.303 3.439 1 96.88 97 ASP B CA 1
ATOM 2442 C C . ASP B 1 97 ? -7.707 -4.055 4.305 1 96.88 97 ASP B C 1
ATOM 2444 O O . ASP B 1 97 ? -7.32 -4.832 5.18 1 96.88 97 ASP B O 1
ATOM 2448 N N . TYR B 1 98 ? -8.984 -3.762 4.113 1 97.25 98 TYR B N 1
ATOM 2449 C CA . TYR B 1 98 ? -10.07 -4.324 4.91 1 97.25 98 TYR B CA 1
ATOM 2450 C C . TYR B 1 98 ? -11.328 -4.512 4.066 1 97.25 98 TYR B C 1
ATOM 2452 O O . TYR B 1 98 ? -11.844 -3.551 3.488 1 97.25 98 TYR B O 1
ATOM 2460 N N . VAL B 1 99 ? -11.797 -5.75 3.984 1 96.06 99 VAL B N 1
ATOM 2461 C CA . VAL B 1 99 ? -13 -6.074 3.23 1 96.06 99 VAL B CA 1
ATOM 2462 C C . VAL B 1 99 ? -13.984 -6.82 4.125 1 96.06 99 VAL B C 1
ATOM 2464 O O . VAL B 1 99 ? -13.602 -7.754 4.836 1 96.06 99 VAL B O 1
ATOM 2467 N N . VAL B 1 100 ? -15.227 -6.438 4.074 1 95 100 VAL B N 1
ATOM 2468 C CA . VAL B 1 100 ? -16.266 -7.027 4.922 1 95 100 VAL B CA 1
ATOM 2469 C C . VAL B 1 100 ? -17.031 -8.086 4.133 1 95 100 VAL B C 1
ATOM 2471 O O . VAL B 1 100 ? -17.344 -7.891 2.957 1 95 100 VAL B O 1
ATOM 2474 N N . LYS B 1 101 ? -17.297 -9.195 4.758 1 95.44 101 LYS B N 1
ATOM 2475 C CA . LYS B 1 101 ? -18.172 -10.219 4.199 1 95.44 101 LYS B CA 1
ATOM 2476 C C . LYS B 1 101 ? -19.641 -9.781 4.285 1 95.44 101 LYS B C 1
ATOM 2478 O O . LYS B 1 101 ? -20.062 -9.227 5.297 1 95.44 101 LYS B O 1
ATOM 2483 N N . PRO B 1 102 ? -20.5 -10.117 3.262 1 94.94 102 PRO B N 1
ATOM 2484 C CA . PRO B 1 102 ? -20.172 -10.781 2 1 94.94 102 PRO B CA 1
ATOM 2485 C C . PRO B 1 102 ? -19.391 -9.875 1.045 1 94.94 102 PRO B C 1
ATOM 2487 O O . PRO B 1 102 ? -19.375 -8.656 1.218 1 94.94 102 PRO B O 1
ATOM 2490 N N . PHE B 1 103 ? -18.75 -10.469 0.133 1 94 103 PHE B N 1
ATOM 2491 C CA . PHE B 1 103 ? -17.859 -9.727 -0.764 1 94 103 PHE B CA 1
ATOM 2492 C C . PHE B 1 103 ? -17.953 -10.281 -2.182 1 94 103 PHE B C 1
ATOM 2494 O O . PHE B 1 103 ? -18.5 -11.359 -2.402 1 94 103 PHE B O 1
ATOM 2501 N N . ARG B 1 104 ? -17.438 -9.422 -3.066 1 94.38 104 ARG B N 1
ATOM 2502 C CA . ARG B 1 104 ? -17.25 -9.859 -4.445 1 94.38 104 ARG B CA 1
ATOM 2503 C C . ARG B 1 104 ? -15.844 -10.391 -4.668 1 94.38 104 ARG B C 1
ATOM 2505 O O . ARG B 1 104 ? -14.859 -9.727 -4.32 1 94.38 104 ARG B O 1
ATOM 2512 N N . MET B 1 105 ? -15.797 -11.523 -5.297 1 95.31 105 MET B N 1
ATOM 2513 C CA . MET B 1 105 ? -14.516 -12.172 -5.52 1 95.31 105 MET B CA 1
ATOM 2514 C C . MET B 1 105 ? -13.594 -11.297 -6.367 1 95.31 105 MET B C 1
ATOM 2516 O O . MET B 1 105 ? -12.398 -11.188 -6.086 1 95.31 105 MET B O 1
ATOM 2520 N N . GLU B 1 106 ? -14.125 -10.711 -7.344 1 94.81 106 GLU B N 1
ATOM 2521 C CA . GLU B 1 106 ? -13.367 -9.859 -8.25 1 94.81 106 GLU B CA 1
ATOM 2522 C C . GLU B 1 106 ? -12.711 -8.703 -7.504 1 94.81 106 GLU B C 1
ATOM 2524 O O . GLU B 1 106 ? -11.578 -8.312 -7.82 1 94.81 106 GLU B O 1
ATOM 2529 N N . GLU B 1 107 ? -13.391 -8.188 -6.57 1 94.88 107 GLU B N 1
ATOM 2530 C CA . GLU B 1 107 ? -12.859 -7.082 -5.781 1 94.88 107 GLU B CA 1
ATOM 2531 C C . GLU B 1 107 ? -11.695 -7.535 -4.902 1 94.88 107 GLU B C 1
ATOM 2533 O O . GLU B 1 107 ? -10.672 -6.855 -4.816 1 94.88 107 GLU B O 1
ATOM 2538 N N . VAL B 1 108 ? -11.852 -8.656 -4.258 1 97.19 108 VAL B N 1
ATOM 2539 C CA . VAL B 1 108 ? -10.805 -9.18 -3.383 1 97.19 108 VAL B CA 1
ATOM 2540 C C . VAL B 1 108 ? -9.539 -9.445 -4.191 1 97.19 108 VAL B C 1
ATOM 2542 O O . VAL B 1 108 ? -8.438 -9.07 -3.77 1 97.19 108 VAL B O 1
ATOM 2545 N N . VAL B 1 109 ? -9.711 -10.031 -5.34 1 96.44 109 VAL B N 1
ATOM 2546 C CA . VAL B 1 109 ? -8.562 -10.336 -6.191 1 96.44 109 VAL B CA 1
ATOM 2547 C C . VAL B 1 109 ? -7.871 -9.047 -6.613 1 96.44 109 VAL B C 1
ATOM 2549 O O . VAL B 1 109 ? -6.641 -8.945 -6.566 1 96.44 109 VAL B O 1
ATOM 2552 N N . ALA B 1 110 ? -8.641 -8.047 -7.016 1 95.5 110 ALA B N 1
ATOM 2553 C CA . ALA B 1 110 ? -8.086 -6.754 -7.418 1 95.5 110 ALA B CA 1
ATOM 2554 C C . ALA B 1 110 ? -7.312 -6.109 -6.273 1 95.5 110 ALA B C 1
ATOM 2556 O O . ALA B 1 110 ? -6.238 -5.543 -6.484 1 95.5 110 ALA B O 1
ATOM 2557 N N . ARG B 1 111 ? -7.863 -6.207 -5.094 1 97.12 111 ARG B N 1
ATOM 2558 C CA . ARG B 1 111 ? -7.219 -5.609 -3.926 1 97.12 111 ARG B CA 1
ATOM 2559 C C . ARG B 1 111 ? -5.918 -6.328 -3.59 1 97.12 111 ARG B C 1
ATOM 2561 O O . ARG B 1 111 ? -4.914 -5.688 -3.268 1 97.12 111 ARG B O 1
ATOM 2568 N N . VAL B 1 112 ? -5.922 -7.613 -3.674 1 97.25 112 VAL B N 1
ATOM 2569 C CA . VAL B 1 112 ? -4.703 -8.375 -3.416 1 97.25 112 VAL B CA 1
ATOM 2570 C C . VAL B 1 112 ? -3.635 -8 -4.441 1 97.25 112 VAL B C 1
ATOM 2572 O O . VAL B 1 112 ? -2.475 -7.781 -4.086 1 97.25 112 VAL B O 1
ATOM 2575 N N . ARG B 1 113 ? -4.039 -7.902 -5.664 1 95.38 113 ARG B N 1
ATOM 2576 C CA . ARG B 1 113 ? -3.109 -7.504 -6.719 1 95.38 113 ARG B CA 1
ATOM 2577 C C . ARG B 1 113 ? -2.521 -6.125 -6.438 1 95.38 113 ARG B C 1
ATOM 2579 O O . ARG B 1 113 ? -1.319 -5.914 -6.605 1 95.38 113 ARG B O 1
ATOM 2586 N N . ALA B 1 114 ? -3.346 -5.23 -6.004 1 94.75 114 ALA B N 1
ATOM 2587 C CA . ALA B 1 114 ? -2.904 -3.875 -5.691 1 94.75 114 ALA B CA 1
ATOM 2588 C C . ALA B 1 114 ? -1.911 -3.875 -4.531 1 94.75 114 ALA B C 1
ATOM 2590 O O . ALA B 1 114 ? -0.904 -3.164 -4.566 1 94.75 114 ALA B O 1
ATOM 2591 N N . LEU B 1 115 ? -2.201 -4.66 -3.539 1 96 115 LEU B N 1
ATOM 2592 C CA . LEU B 1 115 ? -1.332 -4.738 -2.371 1 96 115 LEU B CA 1
ATOM 2593 C C . LEU B 1 115 ? 0.043 -5.277 -2.752 1 96 115 LEU B C 1
ATOM 2595 O O . LEU B 1 115 ? 1.066 -4.742 -2.32 1 96 115 LEU B O 1
ATOM 2599 N N . VAL B 1 116 ? 0.06 -6.336 -3.557 1 94.62 116 VAL B N 1
ATOM 2600 C CA . VAL B 1 116 ? 1.312 -6.949 -3.992 1 94.62 116 VAL B CA 1
ATOM 2601 C C . VAL B 1 116 ? 2.096 -5.961 -4.855 1 94.62 116 VAL B C 1
ATOM 2603 O O . VAL B 1 116 ? 3.309 -5.809 -4.691 1 94.62 116 VAL B O 1
ATOM 2606 N N . ARG B 1 117 ? 1.415 -5.324 -5.727 1 91.94 117 ARG B N 1
ATOM 2607 C CA . ARG B 1 117 ? 2.018 -4.312 -6.59 1 91.94 117 ARG B CA 1
ATOM 2608 C C . ARG B 1 117 ? 2.676 -3.209 -5.766 1 91.94 117 ARG B C 1
ATOM 2610 O O . ARG B 1 117 ? 3.84 -2.873 -5.988 1 91.94 117 ARG B O 1
ATOM 2617 N N . ARG B 1 118 ? 1.99 -2.678 -4.793 1 91.44 118 ARG B N 1
ATOM 2618 C CA . ARG B 1 118 ? 2.49 -1.571 -3.984 1 91.44 118 ARG B CA 1
ATOM 2619 C C . ARG B 1 118 ? 3.652 -2.018 -3.104 1 91.44 118 ARG B C 1
ATOM 2621 O O . ARG B 1 118 ? 4.613 -1.271 -2.906 1 91.44 118 ARG B O 1
ATOM 2628 N N . ALA B 1 119 ? 3.525 -3.174 -2.598 1 90.75 119 ALA B N 1
ATOM 2629 C CA . ALA B 1 119 ? 4.594 -3.713 -1.762 1 90.75 119 ALA B CA 1
ATOM 2630 C C . ALA B 1 119 ? 5.898 -3.828 -2.547 1 90.75 119 ALA B C 1
ATOM 2632 O O . ALA B 1 119 ? 6.988 -3.725 -1.973 1 90.75 119 ALA B O 1
ATOM 2633 N N . ALA B 1 120 ? 5.781 -3.984 -3.834 1 89.31 120 ALA B N 1
ATOM 2634 C CA . ALA B 1 120 ? 6.953 -4.113 -4.695 1 89.31 120 ALA B CA 1
ATOM 2635 C C . ALA B 1 120 ? 7.469 -2.746 -5.133 1 89.31 120 ALA B C 1
ATOM 2637 O O . ALA B 1 120 ? 8.469 -2.652 -5.848 1 89.31 120 ALA B O 1
ATOM 2638 N N . GLY B 1 121 ? 6.695 -1.71 -4.793 1 88.44 121 GLY B N 1
ATOM 2639 C CA . GLY B 1 121 ? 7.145 -0.36 -5.094 1 88.44 121 GLY B CA 1
ATOM 2640 C C . GLY B 1 121 ? 6.52 0.21 -6.352 1 88.44 121 GLY B C 1
ATOM 2641 O O . GLY B 1 121 ? 6.938 1.263 -6.84 1 88.44 121 GLY B O 1
ATOM 2642 N N . PHE B 1 122 ? 5.547 -0.446 -6.855 1 89.56 122 PHE B N 1
ATOM 2643 C CA . PHE B 1 122 ? 4.922 0.017 -8.086 1 89.56 122 PHE B CA 1
ATOM 2644 C C . PHE B 1 122 ? 3.58 0.678 -7.797 1 89.56 122 PHE B C 1
ATOM 2646 O O . PHE B 1 122 ? 2.84 0.235 -6.918 1 89.56 122 PHE B O 1
ATOM 2653 N N . SER B 1 123 ? 3.334 1.72 -8.531 1 91.19 123 SER B N 1
ATOM 2654 C CA . SER B 1 123 ? 2.041 2.389 -8.414 1 91.19 123 SER B CA 1
ATOM 2655 C C . SER B 1 123 ? 1.145 2.066 -9.602 1 91.19 123 SER B C 1
ATOM 2657 O O . SER B 1 123 ? -0.082 2.133 -9.5 1 91.19 123 SER B O 1
ATOM 2659 N N . SER B 1 124 ? 1.771 1.735 -10.648 1 92.75 124 SER B N 1
ATOM 2660 C CA . SER B 1 124 ? 1.065 1.413 -11.891 1 92.75 124 SER B CA 1
ATOM 2661 C C . SER B 1 124 ? 0.942 -0.095 -12.078 1 92.75 124 SER B C 1
ATOM 2663 O O . SER B 1 124 ? 1.862 -0.845 -11.742 1 92.75 124 SER B O 1
ATOM 2665 N N . PRO B 1 125 ? -0.183 -0.524 -12.617 1 92.38 125 PRO B N 1
ATOM 2666 C CA . PRO B 1 125 ? -0.303 -1.948 -12.938 1 92.38 125 PRO B CA 1
ATOM 2667 C C . PRO B 1 125 ? 0.553 -2.357 -14.133 1 92.38 125 PRO B C 1
ATOM 2669 O O . PRO B 1 125 ? 0.679 -3.549 -14.43 1 92.38 125 PRO B O 1
ATOM 2672 N N . ILE B 1 126 ? 1.113 -1.381 -14.789 1 92.75 126 ILE B N 1
ATOM 2673 C CA . ILE B 1 126 ? 1.995 -1.641 -15.922 1 92.75 126 ILE B CA 1
ATOM 2674 C C . ILE B 1 126 ? 3.451 -1.535 -15.477 1 92.75 126 ILE B C 1
ATOM 2676 O O . ILE B 1 126 ? 3.873 -0.504 -14.945 1 92.75 126 ILE B O 1
ATOM 2680 N N . ILE B 1 127 ? 4.172 -2.594 -15.633 1 92.19 127 ILE B N 1
ATOM 2681 C CA . ILE B 1 127 ? 5.586 -2.639 -15.266 1 92.19 127 ILE B CA 1
ATOM 2682 C C . ILE B 1 127 ? 6.438 -2.686 -16.531 1 92.19 127 ILE B C 1
ATOM 2684 O O . ILE B 1 127 ? 6.215 -3.523 -17.406 1 92.19 127 ILE B O 1
ATOM 2688 N N . THR B 1 128 ? 7.32 -1.776 -16.641 1 92.94 128 THR B N 1
ATOM 2689 C CA . THR B 1 128 ? 8.227 -1.758 -17.781 1 92.94 128 THR B CA 1
ATOM 2690 C C . THR B 1 128 ? 9.461 -2.607 -17.516 1 92.94 128 THR B C 1
ATOM 2692 O O . THR B 1 128 ? 10.078 -2.49 -16.453 1 92.94 128 THR B O 1
ATOM 2695 N N . ILE B 1 129 ? 9.758 -3.465 -18.391 1 92.94 129 ILE B N 1
ATOM 2696 C CA . ILE B 1 129 ? 10.93 -4.328 -18.344 1 92.94 129 ILE B CA 1
ATOM 2697 C C . ILE B 1 129 ? 11.742 -4.188 -19.625 1 92.94 129 ILE B C 1
ATOM 2699 O O . ILE B 1 129 ? 11.484 -4.891 -20.609 1 92.94 129 ILE B O 1
ATOM 2703 N N . GLY B 1 130 ? 12.742 -3.215 -19.578 1 90.62 130 GLY B N 1
ATOM 2704 C CA . GLY B 1 130 ? 13.422 -2.936 -20.828 1 90.62 130 GLY B CA 1
ATOM 2705 C C . GLY B 1 130 ? 12.484 -2.486 -21.938 1 90.62 130 GLY B C 1
ATOM 2706 O O . GLY B 1 130 ? 11.789 -1.478 -21.797 1 90.62 130 GLY B O 1
ATOM 2707 N N . GLN B 1 131 ? 12.461 -3.287 -22.984 1 92.12 131 GLN B N 1
ATOM 2708 C CA . GLN B 1 131 ? 11.609 -2.938 -24.125 1 92.12 131 GLN B CA 1
ATOM 2709 C C . GLN B 1 131 ? 10.219 -3.537 -23.969 1 92.12 131 GLN B C 1
ATOM 2711 O O . GLN B 1 131 ? 9.359 -3.35 -24.844 1 92.12 131 GLN B O 1
ATOM 2716 N N . TYR B 1 132 ? 10.031 -4.25 -22.953 1 94.12 132 TYR B N 1
ATOM 2717 C CA . TYR B 1 132 ? 8.75 -4.93 -22.766 1 94.12 132 TYR B CA 1
ATOM 2718 C C . TYR B 1 132 ? 7.902 -4.219 -21.719 1 94.12 132 TYR B C 1
ATOM 2720 O O . TYR B 1 132 ? 8.422 -3.426 -20.922 1 94.12 132 TYR B O 1
ATOM 2728 N N . THR B 1 133 ? 6.637 -4.465 -21.828 1 94.62 133 THR B N 1
ATOM 2729 C CA . THR B 1 133 ? 5.695 -3.996 -20.812 1 94.62 133 THR B CA 1
ATOM 2730 C C . THR B 1 133 ? 4.84 -5.145 -20.297 1 94.62 133 THR B C 1
ATOM 2732 O O . THR B 1 133 ? 4.375 -5.98 -21.078 1 94.62 133 THR B O 1
ATOM 2735 N N . LEU B 1 134 ? 4.738 -5.27 -19.031 1 94.75 134 LEU B N 1
ATOM 2736 C CA . LEU B 1 134 ? 3.904 -6.266 -18.375 1 94.75 134 LEU B CA 1
ATOM 2737 C C . LEU B 1 134 ? 2.668 -5.617 -17.766 1 94.75 134 LEU B C 1
ATOM 2739 O O . LEU B 1 134 ? 2.783 -4.75 -16.891 1 94.75 134 LEU B O 1
ATOM 2743 N N . ASP B 1 135 ? 1.518 -5.969 -18.219 1 93.62 135 ASP B N 1
ATOM 2744 C CA . ASP B 1 135 ? 0.247 -5.551 -17.625 1 93.62 135 ASP B CA 1
ATOM 2745 C C . ASP B 1 135 ? -0.277 -6.598 -16.656 1 93.62 135 ASP B C 1
ATOM 2747 O O . ASP B 1 135 ? -0.75 -7.656 -17.062 1 93.62 135 ASP B O 1
ATOM 2751 N N . THR B 1 136 ? -0.225 -6.293 -15.375 1 90.62 136 THR B N 1
ATOM 2752 C CA . THR B 1 136 ? -0.533 -7.285 -14.359 1 90.62 136 THR B CA 1
ATOM 2753 C C . THR B 1 136 ? -2.037 -7.535 -14.281 1 90.62 136 THR B C 1
ATOM 2755 O O . THR B 1 136 ? -2.475 -8.57 -13.766 1 90.62 136 THR B O 1
ATOM 2758 N N . ARG B 1 137 ? -2.83 -6.641 -14.781 1 87.44 137 ARG B N 1
ATOM 2759 C CA . ARG B 1 137 ? -4.281 -6.805 -14.789 1 87.44 137 ARG B CA 1
ATOM 2760 C C . ARG B 1 137 ? -4.719 -7.77 -15.883 1 87.44 137 ARG B C 1
ATOM 2762 O O . ARG B 1 137 ? -5.508 -8.688 -15.633 1 87.44 137 ARG B O 1
ATOM 2769 N N . LEU B 1 138 ? -4.141 -7.57 -17 1 87.38 138 LEU B N 1
ATOM 2770 C CA . LEU B 1 138 ? -4.508 -8.383 -18.156 1 87.38 138 LEU B CA 1
ATOM 2771 C C . LEU B 1 138 ? -3.654 -9.648 -18.219 1 87.38 138 LEU B C 1
ATOM 2773 O O . LEU B 1 138 ? -3.932 -10.547 -19.016 1 87.38 138 LEU B O 1
ATOM 2777 N N . LYS B 1 139 ? -2.674 -9.703 -17.375 1 91.31 139 LYS B N 1
ATOM 2778 C CA . LYS B 1 139 ? -1.711 -10.805 -17.422 1 91.31 139 LYS B CA 1
ATOM 2779 C C . LYS B 1 139 ? -1.128 -10.977 -18.812 1 91.31 139 LYS B C 1
ATOM 2781 O O . LYS B 1 139 ? -1.099 -12.086 -19.359 1 91.31 139 LYS B O 1
ATOM 2786 N N . GLN B 1 140 ? -0.653 -9.789 -19.344 1 93.56 140 GLN B N 1
ATOM 2787 C CA . GLN B 1 140 ? -0.138 -9.789 -20.703 1 93.56 140 GLN B CA 1
ATOM 2788 C C . GLN B 1 140 ? 1.202 -9.07 -20.797 1 93.56 140 GLN B C 1
ATOM 2790 O O . GLN B 1 140 ? 1.462 -8.141 -20.016 1 93.56 140 GLN B O 1
ATOM 2795 N N . VAL B 1 141 ? 2 -9.523 -21.703 1 95.75 141 VAL B N 1
ATOM 2796 C CA . VAL B 1 141 ? 3.281 -8.891 -22 1 95.75 141 VAL B CA 1
ATOM 2797 C C . VAL B 1 141 ? 3.281 -8.367 -23.438 1 95.75 141 VAL B C 1
ATOM 2799 O O . VAL B 1 141 ? 2.742 -9.016 -24.344 1 95.75 141 VAL B O 1
ATOM 2802 N N . SER B 1 142 ? 3.807 -7.188 -23.625 1 96.25 142 SER B N 1
ATOM 2803 C CA . SER B 1 142 ? 3.879 -6.621 -24.969 1 96.25 142 SER B CA 1
ATOM 2804 C C . SER B 1 142 ? 5.238 -5.977 -25.219 1 96.25 142 SER B C 1
ATOM 2806 O O . SER B 1 142 ? 5.977 -5.68 -24.281 1 96.25 142 SER B O 1
ATOM 2808 N N . MET B 1 143 ? 5.594 -5.863 -26.406 1 93.5 143 MET B N 1
ATOM 2809 C CA . MET B 1 143 ? 6.75 -5.113 -26.891 1 93.5 143 MET B CA 1
ATOM 2810 C C . MET B 1 143 ? 6.316 -4.023 -27.875 1 93.5 143 MET B C 1
ATOM 2812 O O . MET B 1 143 ? 5.828 -4.316 -28.969 1 93.5 143 MET B O 1
ATOM 2816 N N . GLY B 1 144 ? 6.492 -2.811 -27.516 1 89.62 144 GLY B N 1
ATOM 2817 C CA . GLY B 1 144 ? 6.023 -1.732 -28.359 1 89.62 144 GLY B CA 1
ATOM 2818 C C . GLY B 1 144 ? 4.527 -1.781 -28.625 1 89.62 144 GLY B C 1
ATOM 2819 O O . GLY B 1 144 ? 4.074 -1.562 -29.75 1 89.62 144 GLY B O 1
ATOM 2820 N N . GLY B 1 145 ? 3.85 -2.254 -27.719 1 89.94 145 GLY B N 1
ATOM 2821 C CA . GLY B 1 145 ? 2.402 -2.324 -27.828 1 89.94 145 GLY B CA 1
ATOM 2822 C C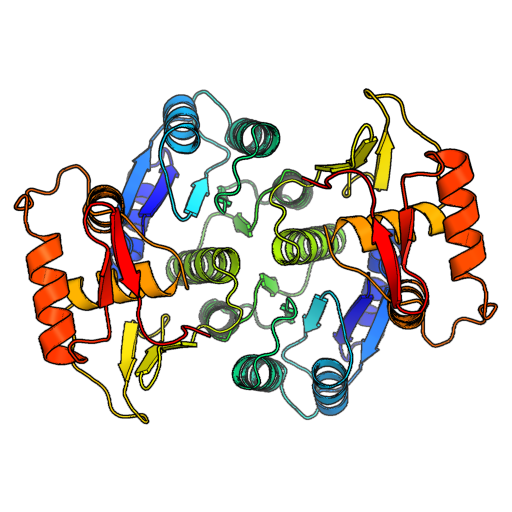 . GLY B 1 145 ? 1.913 -3.609 -28.469 1 89.94 145 GLY B C 1
ATOM 2823 O O . GLY B 1 145 ? 0.714 -3.896 -28.453 1 89.94 145 GLY B O 1
ATOM 2824 N N . LEU B 1 146 ? 2.824 -4.477 -28.984 1 93.94 146 LEU B N 1
ATOM 2825 C CA . LEU B 1 146 ? 2.457 -5.742 -29.609 1 93.94 146 LEU B CA 1
ATOM 2826 C C . LEU B 1 146 ? 2.545 -6.887 -28.609 1 93.94 146 LEU B C 1
ATOM 2828 O O . LEU B 1 146 ? 3.576 -7.07 -27.953 1 93.94 146 LEU B O 1
ATOM 2832 N N . PRO B 1 147 ? 1.511 -7.645 -28.562 1 95.12 147 PRO B N 1
ATOM 2833 C CA . PRO B 1 147 ? 1.481 -8.727 -27.578 1 95.12 147 PRO B CA 1
ATOM 2834 C C . PRO B 1 147 ? 2.512 -9.812 -27.859 1 95.12 147 PRO B C 1
ATOM 2836 O O . PRO B 1 147 ? 2.762 -10.148 -29.016 1 95.12 147 PRO B O 1
ATOM 2839 N N . VAL B 1 148 ? 3.156 -10.266 -26.875 1 95.88 148 VAL B N 1
ATOM 2840 C CA . VAL B 1 148 ? 4.039 -11.422 -26.938 1 95.88 148 VAL B CA 1
ATOM 2841 C C . VAL B 1 148 ? 3.369 -12.617 -26.25 1 95.88 148 VAL B C 1
ATOM 2843 O O . VAL B 1 148 ? 2.906 -12.508 -25.109 1 95.88 148 VAL B O 1
ATOM 2846 N N . ALA B 1 149 ? 3.303 -13.719 -26.859 1 94.5 149 ALA B N 1
ATOM 2847 C CA . ALA B 1 149 ? 2.639 -14.906 -26.328 1 94.5 149 ALA B CA 1
ATOM 2848 C C . ALA B 1 149 ? 3.508 -15.602 -25.281 1 94.5 149 ALA B C 1
ATOM 2850 O O . ALA B 1 149 ? 4.641 -16 -25.578 1 94.5 149 ALA B O 1
ATOM 2851 N N . LEU B 1 150 ? 3.016 -15.664 -24.141 1 95 150 LEU B N 1
ATOM 2852 C CA . LEU B 1 150 ? 3.639 -16.438 -23.078 1 95 150 LEU B CA 1
ATOM 2853 C C . LEU B 1 150 ? 2.664 -17.453 -22.5 1 95 150 LEU B C 1
ATOM 2855 O O . LEU B 1 150 ? 1.461 -17.203 -22.422 1 95 150 LEU B O 1
ATOM 2859 N N . SER B 1 151 ? 3.229 -18.578 -22.156 1 93.25 151 SER B N 1
ATOM 2860 C CA . SER B 1 151 ? 2.41 -19.516 -21.391 1 93.25 151 SER B CA 1
ATOM 2861 C C . SER B 1 151 ? 2.117 -18.984 -20 1 93.25 151 SER B C 1
ATOM 2863 O O . SER B 1 151 ? 2.797 -18.078 -19.516 1 93.25 151 SER B O 1
ATOM 2865 N N . PRO B 1 152 ? 1.146 -19.547 -19.344 1 91.31 152 PRO B N 1
ATOM 2866 C CA . PRO B 1 152 ? 0.828 -19.094 -17.984 1 91.31 152 PRO B CA 1
ATOM 2867 C C . PRO B 1 152 ? 2.02 -19.203 -17.031 1 91.31 152 PRO B C 1
ATOM 2869 O O . PRO B 1 152 ? 2.248 -18.297 -16.234 1 91.31 152 PRO B O 1
ATOM 2872 N N . GLN B 1 153 ? 2.787 -20.234 -17.188 1 91.94 153 GLN B N 1
ATOM 2873 C CA . GLN B 1 153 ? 3.928 -20.422 -16.297 1 91.94 153 GLN B CA 1
ATOM 2874 C C . GLN B 1 153 ? 5.035 -19.422 -16.609 1 91.94 153 GLN B C 1
ATOM 2876 O O . GLN B 1 153 ? 5.699 -18.922 -15.695 1 91.94 153 GLN B O 1
ATOM 2881 N N . GLU B 1 154 ? 5.188 -19.203 -17.875 1 94.81 154 GLU B N 1
ATOM 2882 C CA . GLU B 1 154 ? 6.164 -18.203 -18.281 1 94.81 154 GLU B CA 1
ATOM 2883 C C . GLU B 1 154 ? 5.781 -16.812 -17.734 1 94.81 154 GLU B C 1
ATOM 2885 O O . GLU B 1 154 ? 6.625 -16.094 -17.203 1 94.81 154 GLU B O 1
ATOM 2890 N N . T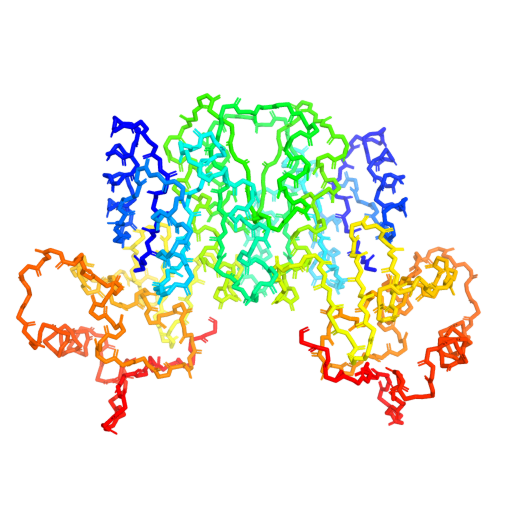YR B 1 155 ? 4.582 -16.547 -17.891 1 94.81 155 TYR B N 1
ATOM 2891 C CA . TYR B 1 155 ? 4.094 -15.266 -17.375 1 94.81 155 TYR B CA 1
ATOM 2892 C C . TYR B 1 155 ? 4.309 -15.172 -15.875 1 94.81 155 TYR B C 1
ATOM 2894 O O . TYR B 1 155 ? 4.773 -14.148 -15.367 1 94.81 155 TYR B O 1
ATOM 2902 N N . ARG B 1 156 ? 3.939 -16.172 -15.164 1 94.31 156 ARG B N 1
ATOM 2903 C CA . ARG B 1 156 ? 4.035 -16.172 -13.711 1 94.31 156 ARG B CA 1
ATOM 2904 C C . ARG B 1 156 ? 5.473 -15.922 -13.258 1 94.31 156 ARG B C 1
ATOM 2906 O O . ARG B 1 156 ? 5.715 -15.164 -12.312 1 94.31 156 ARG B O 1
ATOM 2913 N N . LEU B 1 157 ? 6.367 -16.547 -13.922 1 95 157 LEU B N 1
ATOM 2914 C CA . LEU B 1 157 ? 7.77 -16.344 -13.57 1 95 157 LEU B CA 1
ATOM 2915 C C . LEU B 1 157 ? 8.188 -14.906 -13.828 1 95 157 LEU B C 1
ATOM 2917 O O . LEU B 1 157 ? 8.805 -14.273 -12.969 1 95 157 LEU B O 1
ATOM 2921 N N . LEU B 1 158 ? 7.82 -14.414 -15 1 95 158 LEU B N 1
ATOM 2922 C CA . LEU B 1 158 ? 8.18 -13.047 -15.359 1 95 158 LEU B CA 1
ATOM 2923 C C . LEU B 1 158 ? 7.574 -12.055 -14.375 1 95 158 LEU B C 1
ATOM 2925 O O . LEU B 1 158 ? 8.258 -11.133 -13.922 1 95 158 LEU B O 1
ATOM 2929 N N . ALA B 1 159 ? 6.348 -12.242 -14.07 1 94.38 159 ALA B N 1
ATOM 2930 C CA . ALA B 1 159 ? 5.648 -11.367 -13.133 1 94.38 159 ALA B CA 1
ATOM 2931 C C . ALA B 1 159 ? 6.305 -11.406 -11.758 1 94.38 159 ALA B C 1
ATOM 2933 O O . ALA B 1 159 ? 6.484 -10.367 -11.117 1 94.38 159 ALA B O 1
ATOM 2934 N N . PHE B 1 160 ? 6.688 -12.617 -11.344 1 94.5 160 PHE B N 1
ATOM 2935 C CA . PHE B 1 160 ? 7.344 -12.797 -10.055 1 94.5 160 PHE B CA 1
ATOM 2936 C C . PHE B 1 160 ? 8.641 -12 -9.992 1 94.5 160 PHE B C 1
ATOM 2938 O O . PHE B 1 160 ? 8.875 -11.242 -9.047 1 94.5 160 PHE B O 1
ATOM 2945 N N . MET B 1 161 ? 9.383 -12.086 -10.984 1 94.75 161 MET B N 1
ATOM 2946 C CA . MET B 1 161 ? 10.68 -11.406 -11.016 1 94.75 161 MET B CA 1
ATOM 2947 C C . MET B 1 161 ? 10.5 -9.906 -11.211 1 94.75 161 MET B C 1
ATOM 2949 O O . MET B 1 161 ? 11.258 -9.109 -10.664 1 94.75 161 MET B O 1
ATOM 2953 N N . ALA B 1 162 ? 9.492 -9.516 -12.008 1 94.06 162 ALA B N 1
ATOM 2954 C CA . ALA B 1 162 ? 9.227 -8.102 -12.273 1 94.06 162 ALA B CA 1
ATOM 2955 C C . ALA B 1 162 ? 8.859 -7.363 -10.992 1 94.06 162 ALA B C 1
ATOM 2957 O O . ALA B 1 162 ? 9.148 -6.168 -10.852 1 94.06 162 ALA B O 1
ATOM 2958 N N . HIS B 1 163 ? 8.258 -8.023 -10.016 1 92.69 163 HIS B N 1
ATOM 2959 C CA . HIS B 1 163 ? 7.852 -7.414 -8.75 1 92.69 163 HIS B CA 1
ATOM 2960 C C . HIS B 1 163 ? 9.023 -7.34 -7.777 1 92.69 163 HIS B C 1
ATOM 2962 O O . HIS B 1 163 ? 8.859 -6.883 -6.645 1 92.69 163 HIS B O 1
ATOM 2968 N N . ARG B 1 164 ? 10.125 -7.793 -8.172 1 91.94 164 ARG B N 1
ATOM 2969 C CA . ARG B 1 164 ? 11.352 -7.723 -7.391 1 91.94 164 ARG B CA 1
ATOM 2970 C C . ARG B 1 164 ? 12.5 -7.137 -8.211 1 91.94 164 ARG B C 1
ATOM 2972 O O . ARG B 1 164 ? 13.539 -7.777 -8.391 1 91.94 164 ARG B O 1
ATOM 2979 N N . PRO B 1 165 ? 12.305 -5.863 -8.594 1 88.62 165 PRO B N 1
ATOM 2980 C CA . PRO B 1 165 ? 13.297 -5.27 -9.492 1 88.62 165 PRO B CA 1
ATOM 2981 C C . PRO B 1 165 ? 14.68 -5.141 -8.844 1 88.62 165 PRO B C 1
ATOM 2983 O O . PRO B 1 165 ? 14.781 -4.711 -7.695 1 88.62 165 PRO B O 1
ATOM 2986 N N . GLY B 1 166 ? 15.68 -5.605 -9.656 1 90.06 166 GLY B N 1
ATOM 2987 C CA . GLY B 1 166 ? 17.062 -5.449 -9.227 1 90.06 166 GLY B CA 1
ATOM 2988 C C . GLY B 1 166 ? 17.469 -6.453 -8.172 1 90.06 166 GLY B C 1
ATOM 2989 O O . GLY B 1 166 ? 18.578 -6.383 -7.641 1 90.06 166 GLY B O 1
ATOM 2990 N N . LYS B 1 167 ? 16.656 -7.387 -7.867 1 92.25 167 LYS B N 1
ATOM 2991 C CA . LYS B 1 167 ? 16.969 -8.367 -6.832 1 92.25 167 LYS B CA 1
ATOM 2992 C C . LYS B 1 167 ? 17.266 -9.734 -7.438 1 92.25 167 LYS B C 1
ATOM 2994 O O . LYS B 1 167 ? 16.578 -10.172 -8.367 1 92.25 167 LYS B O 1
ATOM 2999 N N . VAL B 1 168 ? 18.297 -10.328 -6.938 1 94.88 168 VAL B N 1
ATOM 3000 C CA . VAL B 1 168 ? 18.594 -11.711 -7.316 1 94.88 168 VAL B CA 1
ATOM 3001 C C . VAL B 1 168 ? 17.688 -12.664 -6.543 1 94.88 168 VAL B C 1
ATOM 3003 O O . VAL B 1 168 ? 17.594 -12.578 -5.312 1 94.88 168 VAL B O 1
ATOM 3006 N N . VAL B 1 169 ? 16.984 -13.469 -7.246 1 94.69 169 VAL B N 1
ATOM 3007 C CA . VAL B 1 169 ? 16.094 -14.445 -6.609 1 94.69 169 VAL B CA 1
ATOM 3008 C C . VAL B 1 169 ? 16.641 -15.852 -6.828 1 94.69 169 VAL B C 1
ATOM 3010 O O . VAL B 1 169 ? 17.109 -16.188 -7.926 1 94.69 169 VAL B O 1
ATOM 3013 N N . SER B 1 170 ? 16.672 -16.688 -5.789 1 94.44 170 SER B N 1
ATOM 3014 C CA . SER B 1 170 ? 17.188 -18.031 -5.875 1 94.44 170 SER B CA 1
ATOM 3015 C C . SER B 1 170 ? 16.203 -18.969 -6.566 1 94.44 170 SER B C 1
ATOM 3017 O O . SER B 1 170 ? 15.023 -18.656 -6.684 1 94.44 170 SER B O 1
ATOM 3019 N N . GLN B 1 171 ? 16.734 -20.125 -6.949 1 92.19 171 GLN B N 1
ATOM 3020 C CA . GLN B 1 171 ? 15.875 -21.156 -7.531 1 92.19 171 GLN B CA 1
ATOM 3021 C C . GLN B 1 171 ? 14.805 -21.609 -6.543 1 92.19 171 GLN B C 1
ATOM 3023 O O . GLN B 1 171 ? 13.656 -21.828 -6.922 1 92.19 171 GLN B O 1
ATOM 3028 N N . LEU B 1 172 ? 15.18 -21.766 -5.379 1 89.88 172 LEU B N 1
ATOM 3029 C CA . LEU B 1 172 ? 14.258 -22.219 -4.34 1 89.88 172 LEU B CA 1
ATOM 3030 C C . LEU B 1 172 ? 13.133 -21.203 -4.141 1 89.88 172 LEU B C 1
ATOM 3032 O O . LEU B 1 172 ? 11.961 -21.562 -4.055 1 89.88 172 LEU B O 1
ATOM 3036 N N . GLU B 1 173 ? 13.469 -19.938 -4.078 1 91.81 173 GLU B N 1
ATOM 3037 C CA . GLU B 1 173 ? 12.477 -18.875 -3.918 1 91.81 173 GLU B CA 1
ATOM 3038 C C . GLU B 1 173 ? 11.469 -18.891 -5.062 1 91.81 173 GLU B C 1
ATOM 3040 O O . GLU B 1 173 ? 10.266 -18.766 -4.836 1 91.81 173 GLU B O 1
ATOM 3045 N N . ILE B 1 174 ? 11.984 -19.016 -6.25 1 93.38 174 ILE B N 1
ATOM 3046 C CA . ILE B 1 174 ? 11.125 -19.062 -7.426 1 93.38 174 ILE B CA 1
ATOM 3047 C C . ILE B 1 174 ? 10.164 -20.234 -7.324 1 93.38 174 ILE B C 1
ATOM 3049 O O . ILE B 1 174 ? 8.953 -20.094 -7.5 1 93.38 174 ILE B O 1
ATOM 3053 N N . THR B 1 175 ? 10.703 -21.391 -7.004 1 90.38 175 THR B N 1
ATOM 3054 C CA . THR B 1 175 ? 9.898 -22.609 -6.902 1 90.38 175 THR B CA 1
ATOM 3055 C C . THR B 1 175 ? 8.789 -22.438 -5.867 1 90.38 175 THR B C 1
ATOM 3057 O O . THR B 1 175 ? 7.637 -22.766 -6.129 1 90.38 175 THR B O 1
ATOM 3060 N N . GLU B 1 176 ? 9.062 -21.844 -4.785 1 88.25 176 GLU B N 1
ATOM 3061 C CA . GLU B 1 176 ? 8.117 -21.672 -3.688 1 88.25 176 GLU B CA 1
ATOM 3062 C C . GLU B 1 176 ? 6.996 -20.703 -4.07 1 88.25 176 GLU B C 1
ATOM 3064 O O . GLU B 1 176 ? 5.859 -20.859 -3.613 1 88.25 176 GLU B O 1
ATOM 3069 N N . HIS B 1 177 ? 7.324 -19.797 -4.91 1 91.62 177 HIS B N 1
ATOM 3070 C CA . HIS B 1 177 ? 6.355 -18.766 -5.227 1 91.62 177 HIS B CA 1
ATOM 3071 C C . HIS B 1 177 ? 5.602 -19.078 -6.512 1 91.62 177 HIS B C 1
ATOM 3073 O O . HIS B 1 177 ? 4.59 -18.453 -6.82 1 91.62 177 HIS B O 1
ATOM 3079 N N . LEU B 1 178 ? 6.059 -20.047 -7.246 1 90.25 178 LEU B N 1
ATOM 3080 C CA . LEU B 1 178 ? 5.414 -20.375 -8.516 1 90.25 178 LEU B CA 1
ATOM 3081 C C . LEU B 1 178 ? 4.613 -21.672 -8.398 1 90.25 178 LEU B C 1
ATOM 3083 O O . LEU B 1 178 ? 3.711 -21.922 -9.203 1 90.25 178 LEU B O 1
ATOM 3087 N N . TYR B 1 179 ? 5.082 -22.5 -7.473 1 84.94 179 TYR B N 1
ATOM 3088 C CA . TYR B 1 179 ? 4.457 -23.828 -7.383 1 84.94 179 TYR B CA 1
ATOM 3089 C C . TYR B 1 179 ? 3.934 -24.078 -5.977 1 84.94 179 TYR B C 1
ATOM 3091 O O . TYR B 1 179 ? 4.574 -23.719 -4.992 1 84.94 179 TYR B O 1
ATOM 3099 N N . ALA B 1 180 ? 2.764 -24.672 -6.051 1 78.81 180 ALA B N 1
ATOM 3100 C CA . ALA B 1 180 ? 2.229 -25.094 -4.762 1 78.81 180 ALA B CA 1
ATOM 3101 C C . ALA B 1 180 ? 3.086 -26.203 -4.156 1 78.81 180 ALA B C 1
ATOM 3103 O O . ALA B 1 180 ? 3.766 -26.938 -4.879 1 78.81 180 ALA B O 1
ATOM 3104 N N . GLN B 1 181 ? 3.092 -26.234 -2.9 1 69.94 181 GLN B N 1
ATOM 3105 C CA . GLN B 1 181 ? 3.906 -27.219 -2.197 1 69.94 181 GLN B CA 1
ATOM 3106 C C . GLN B 1 181 ? 3.572 -28.641 -2.652 1 69.94 181 GLN B C 1
ATOM 3108 O O . GLN B 1 181 ? 4.457 -29.5 -2.732 1 69.94 181 GLN B O 1
ATOM 3113 N N . ASP B 1 182 ? 2.463 -28.875 -3.053 1 66.38 182 ASP B N 1
ATOM 3114 C CA . ASP B 1 182 ? 2.066 -30.234 -3.393 1 66.38 182 ASP B CA 1
ATOM 3115 C C . ASP B 1 182 ? 2.254 -30.5 -4.883 1 66.38 182 ASP B C 1
ATOM 3117 O O . ASP B 1 182 ? 1.949 -31.594 -5.363 1 66.38 182 ASP B O 1
ATOM 3121 N N . ASP B 1 183 ? 2.834 -29.578 -5.48 1 68.19 183 ASP B N 1
ATOM 3122 C CA . ASP B 1 183 ? 2.975 -29.734 -6.926 1 68.19 183 ASP B CA 1
ATOM 3123 C C . ASP B 1 183 ? 4.207 -30.578 -7.27 1 68.19 183 ASP B C 1
ATOM 3125 O O . ASP B 1 183 ? 5.246 -30.453 -6.617 1 68.19 183 ASP B O 1
ATOM 3129 N N . ASP B 1 184 ? 3.914 -31.547 -8.078 1 66.69 184 ASP B N 1
ATOM 3130 C CA . ASP B 1 184 ? 4.965 -32.406 -8.594 1 66.69 184 ASP B CA 1
ATOM 3131 C C . ASP B 1 184 ? 5.781 -31.703 -9.672 1 66.69 184 ASP B C 1
ATOM 3133 O O . ASP B 1 184 ? 5.41 -31.719 -10.852 1 66.69 184 ASP B O 1
ATOM 3137 N N . ARG B 1 185 ? 6.812 -31 -9.266 1 67.25 185 ARG B N 1
ATOM 3138 C CA . ARG B 1 185 ? 7.617 -30.359 -10.297 1 67.25 185 ARG B CA 1
ATOM 3139 C C . ARG B 1 185 ? 8.984 -31.031 -10.422 1 67.25 185 ARG B C 1
ATOM 3141 O O . ARG B 1 185 ? 9.469 -31.656 -9.477 1 67.25 185 ARG B O 1
ATOM 3148 N N . LEU B 1 186 ? 9.359 -30.891 -11.625 1 73.44 186 LEU B N 1
ATOM 3149 C CA . LEU B 1 186 ? 10.719 -31.359 -11.859 1 73.44 186 LEU B CA 1
ATOM 3150 C C . LEU B 1 186 ? 11.734 -30.438 -11.172 1 73.44 186 LEU B C 1
ATOM 3152 O O . LEU B 1 186 ? 11.492 -29.25 -11.023 1 73.44 186 LEU B O 1
ATOM 3156 N N . SER B 1 187 ? 12.727 -30.922 -10.664 1 76.31 187 SER B N 1
ATOM 3157 C CA . SER B 1 187 ? 13.781 -30.188 -9.961 1 76.31 187 SER B CA 1
ATOM 3158 C C . SER B 1 187 ? 14.359 -29.078 -10.82 1 76.31 187 SER B C 1
ATOM 3160 O O . SER B 1 187 ? 14.773 -28.031 -10.305 1 76.31 187 SER B O 1
ATOM 3162 N N . ASN B 1 188 ? 14.211 -29.281 -12.164 1 87.62 188 ASN B N 1
ATOM 3163 C CA . ASN B 1 188 ? 14.812 -28.297 -13.039 1 87.62 188 ASN B CA 1
ATOM 3164 C C . ASN B 1 188 ? 13.758 -27.422 -13.719 1 87.62 188 ASN B C 1
ATOM 3166 O O . ASN B 1 188 ? 14.031 -26.797 -14.742 1 87.62 188 ASN B O 1
ATOM 3170 N N . ALA B 1 189 ? 12.555 -27.5 -13.219 1 90.38 189 ALA B N 1
ATOM 3171 C CA . ALA B 1 189 ? 11.422 -26.812 -13.828 1 90.38 189 ALA B CA 1
ATOM 3172 C C . ALA B 1 189 ? 11.727 -25.328 -14 1 90.38 189 ALA B C 1
ATOM 3174 O O . ALA B 1 189 ? 11.375 -24.719 -15.023 1 90.38 189 ALA B O 1
ATOM 3175 N N . VAL B 1 190 ? 12.375 -24.703 -13.109 1 93.5 190 VAL B N 1
ATOM 3176 C CA . VAL B 1 190 ? 12.672 -23.266 -13.148 1 93.5 190 VAL B CA 1
ATOM 3177 C C . VAL B 1 190 ? 13.664 -22.984 -14.273 1 93.5 190 VAL B C 1
ATOM 3179 O O . VAL B 1 190 ? 13.484 -22.016 -15.023 1 93.5 190 VAL B O 1
ATOM 3182 N N . GLU B 1 191 ? 14.672 -23.797 -14.398 1 93.38 191 GLU B N 1
ATOM 3183 C CA . GLU B 1 191 ? 15.672 -23.641 -15.453 1 93.38 191 GLU B CA 1
ATOM 3184 C C . GLU B 1 191 ? 15.023 -23.688 -16.828 1 93.38 191 GLU B C 1
ATOM 3186 O O . GLU B 1 191 ? 15.367 -22.906 -17.719 1 93.38 191 GLU B O 1
ATOM 3191 N N . VAL B 1 192 ? 14.219 -24.656 -16.953 1 94.69 192 VAL B N 1
ATOM 3192 C CA . VAL B 1 192 ? 13.508 -24.812 -18.219 1 94.69 192 VAL B CA 1
ATOM 3193 C C . VAL B 1 192 ? 12.695 -23.562 -18.516 1 94.69 192 VAL B C 1
ATOM 3195 O O . VAL B 1 192 ? 12.719 -23.062 -19.641 1 94.69 192 VAL B O 1
ATOM 3198 N N . LEU B 1 193 ? 11.977 -23.078 -17.562 1 95.12 193 LEU B N 1
ATOM 3199 C CA . LEU B 1 193 ? 11.148 -21.891 -17.734 1 95.12 193 LEU B CA 1
ATOM 3200 C C . LEU B 1 193 ? 11.992 -20.672 -18.094 1 95.12 193 LEU B C 1
ATOM 3202 O O . LEU B 1 193 ? 11.609 -19.875 -18.938 1 95.12 193 LEU B O 1
ATOM 3206 N N . VAL B 1 194 ? 13.07 -20.5 -17.422 1 96 194 VAL B N 1
ATOM 3207 C CA . VAL B 1 194 ? 14 -19.406 -17.703 1 96 194 VAL B CA 1
ATOM 3208 C C . VAL B 1 194 ? 14.461 -19.484 -19.156 1 96 194 VAL B C 1
ATOM 3210 O O . VAL B 1 194 ? 14.492 -18.469 -19.859 1 96 194 VAL B O 1
ATOM 3213 N N . GLY B 1 195 ? 14.828 -20.672 -19.547 1 96.25 195 GLY B N 1
ATOM 3214 C CA . GLY B 1 195 ? 15.227 -20.875 -20.922 1 96.25 195 GLY B CA 1
ATOM 3215 C C . GLY B 1 195 ? 14.148 -20.484 -21.922 1 96.25 195 GLY B C 1
ATOM 3216 O O . GLY B 1 195 ? 14.438 -19.859 -22.938 1 96.25 195 GLY B O 1
ATOM 3217 N N . ARG B 1 196 ? 12.953 -20.875 -21.641 1 96.56 196 ARG B N 1
ATOM 3218 C CA . ARG B 1 196 ? 11.828 -20.547 -22.516 1 96.56 196 ARG B CA 1
ATOM 3219 C C . ARG B 1 196 ? 11.633 -19.031 -22.609 1 96.56 196 ARG B C 1
ATOM 3221 O O . ARG B 1 196 ? 11.398 -18.5 -23.688 1 96.56 196 ARG B O 1
ATOM 3228 N N . LEU B 1 197 ? 11.727 -18.359 -21.5 1 96.12 197 LEU B N 1
ATOM 3229 C CA . LEU B 1 197 ? 11.57 -16.906 -21.5 1 96.12 197 LEU B CA 1
ATOM 3230 C C . LEU B 1 197 ? 12.672 -16.234 -22.312 1 96.12 197 LEU B C 1
ATOM 3232 O O . LEU B 1 197 ? 12.406 -15.273 -23.047 1 96.12 197 LEU B O 1
ATOM 3236 N N . ARG B 1 198 ? 13.867 -16.734 -22.156 1 95.88 198 ARG B N 1
ATOM 3237 C CA . ARG B 1 198 ? 14.984 -16.203 -22.922 1 95.88 198 ARG B CA 1
ATOM 3238 C C . ARG B 1 198 ? 14.75 -16.375 -24.422 1 95.88 198 ARG B C 1
ATOM 3240 O O . ARG B 1 198 ? 15.094 -15.508 -25.219 1 95.88 198 ARG B O 1
ATOM 3247 N N . ARG B 1 199 ? 14.25 -17.453 -24.75 1 95.56 199 ARG B N 1
ATOM 3248 C CA . ARG B 1 199 ? 13.961 -17.719 -26.156 1 95.56 199 ARG B CA 1
ATOM 3249 C C . ARG B 1 199 ? 12.875 -16.781 -26.688 1 95.56 199 ARG B C 1
ATOM 3251 O O . ARG B 1 199 ? 12.945 -16.312 -27.812 1 95.56 199 ARG B O 1
ATOM 3258 N N . ARG B 1 200 ? 11.93 -16.484 -25.828 1 94.19 200 ARG B N 1
ATOM 3259 C CA . ARG B 1 200 ? 10.773 -15.695 -26.25 1 94.19 200 ARG B CA 1
ATOM 3260 C C . ARG B 1 200 ? 11.086 -14.203 -26.188 1 94.19 200 ARG B C 1
ATOM 3262 O O . ARG B 1 200 ? 10.625 -13.438 -27.047 1 94.19 200 ARG B O 1
ATOM 3269 N N . LEU B 1 201 ? 11.836 -13.781 -25.141 1 94.5 201 LEU B N 1
ATOM 3270 C CA . LEU B 1 201 ? 11.969 -12.359 -24.875 1 94.5 201 LEU B CA 1
ATOM 3271 C C . LEU B 1 201 ? 13.406 -11.891 -25.062 1 94.5 201 LEU B C 1
ATOM 3273 O O . LEU B 1 201 ? 13.703 -10.703 -24.922 1 94.5 201 LEU B O 1
ATOM 3277 N N . GLY B 1 202 ? 14.219 -12.773 -25.375 1 92.38 202 GLY B N 1
ATOM 3278 C CA . GLY B 1 202 ? 15.625 -12.438 -25.562 1 92.38 202 GLY B CA 1
ATOM 3279 C C . GLY B 1 202 ? 16.516 -12.969 -24.453 1 92.38 202 GLY B C 1
ATOM 3280 O O . GLY B 1 202 ? 16.094 -13.039 -23.297 1 92.38 202 GLY B O 1
ATOM 3281 N N . ALA B 1 203 ? 17.719 -13.219 -24.766 1 91.81 203 ALA B N 1
ATOM 3282 C CA . ALA B 1 203 ? 18.672 -13.891 -23.875 1 91.81 203 ALA B CA 1
ATOM 3283 C C . ALA B 1 203 ? 18.984 -13.023 -22.656 1 91.81 203 ALA B C 1
ATOM 3285 O O . ALA B 1 203 ? 19.312 -13.539 -21.578 1 91.81 203 ALA B O 1
ATOM 3286 N N . ASP B 1 204 ? 18.75 -11.758 -22.781 1 91.94 204 ASP B N 1
ATOM 3287 C CA . ASP B 1 204 ? 19.188 -10.852 -21.734 1 91.94 204 ASP B CA 1
ATOM 3288 C C . ASP B 1 204 ? 18.062 -10.531 -20.766 1 91.94 204 ASP B C 1
ATOM 3290 O O . ASP B 1 204 ? 18.25 -9.812 -19.797 1 91.94 204 ASP B O 1
ATOM 3294 N N . ILE B 1 205 ? 16.938 -11.094 -20.906 1 93.75 205 ILE B N 1
ATOM 3295 C CA . ILE B 1 205 ? 15.781 -10.758 -20.078 1 93.75 205 ILE B CA 1
ATOM 3296 C C . ILE B 1 205 ? 16.016 -11.219 -18.641 1 93.75 205 ILE B C 1
ATOM 3298 O O . ILE B 1 205 ? 15.594 -10.555 -17.688 1 93.75 205 ILE B O 1
ATOM 3302 N N . ILE B 1 206 ? 16.688 -12.344 -18.547 1 95.88 206 ILE B N 1
ATOM 3303 C CA . ILE B 1 206 ? 17.047 -12.898 -17.25 1 95.88 206 ILE B CA 1
ATOM 3304 C C . ILE B 1 206 ? 18.531 -13.211 -17.203 1 95.88 206 ILE B C 1
ATOM 3306 O O . ILE B 1 206 ? 19.047 -13.93 -18.062 1 95.88 206 ILE B O 1
ATOM 3310 N N . ILE B 1 207 ? 19.172 -12.695 -16.234 1 94.88 207 ILE B N 1
ATOM 3311 C CA . ILE B 1 207 ? 20.609 -12.906 -16.062 1 94.88 207 ILE B CA 1
ATOM 3312 C C . ILE B 1 207 ? 20.844 -13.953 -14.977 1 94.88 207 ILE B C 1
ATOM 3314 O O . ILE B 1 207 ? 20.281 -13.867 -13.883 1 94.88 207 ILE B O 1
ATOM 3318 N N . THR B 1 208 ? 21.672 -14.961 -15.312 1 94.62 208 THR B N 1
ATOM 3319 C CA . THR B 1 208 ? 22.062 -15.961 -14.32 1 94.62 208 THR B CA 1
ATOM 3320 C C . THR B 1 208 ? 23.219 -15.469 -13.477 1 94.62 208 THR B C 1
ATOM 3322 O O . THR B 1 208 ? 24.25 -15.039 -14.016 1 94.62 208 THR B O 1
ATOM 3325 N N . ARG B 1 209 ? 22.906 -15.422 -12.203 1 93.88 209 ARG B N 1
ATOM 3326 C CA . ARG B 1 209 ? 23.984 -15.188 -11.258 1 93.88 209 ARG B CA 1
ATOM 3327 C C . ARG B 1 209 ? 24.453 -16.5 -10.625 1 93.88 209 ARG B C 1
ATOM 3329 O O . ARG B 1 209 ? 23.812 -17.016 -9.711 1 93.88 209 ARG B O 1
ATOM 3336 N N . ARG B 1 210 ? 25.562 -16.953 -11.039 1 91.06 210 ARG B N 1
ATOM 3337 C CA . ARG B 1 210 ? 26.047 -18.281 -10.672 1 91.06 210 ARG B CA 1
ATOM 3338 C C . ARG B 1 210 ? 26.109 -18.438 -9.156 1 91.06 210 ARG B C 1
ATOM 3340 O O . ARG B 1 210 ? 26.672 -17.594 -8.461 1 91.06 210 ARG B O 1
ATOM 3347 N N . GLY B 1 211 ? 25.531 -19.516 -8.789 1 91.56 211 GLY B N 1
ATOM 3348 C CA . GLY B 1 211 ? 25.547 -19.859 -7.379 1 91.56 211 GLY B CA 1
ATOM 3349 C C . GLY B 1 211 ? 24.531 -19.078 -6.562 1 91.56 211 GLY B C 1
ATOM 3350 O O . GLY B 1 211 ? 24.297 -19.391 -5.391 1 91.56 211 GLY B O 1
ATOM 3351 N N . LEU B 1 212 ? 23.938 -18.094 -7.199 1 93 212 LEU B N 1
ATOM 3352 C CA . LEU B 1 212 ? 23.047 -17.234 -6.438 1 93 212 LEU B CA 1
ATOM 3353 C C . LEU B 1 212 ? 21.625 -17.344 -6.938 1 93 212 LEU B C 1
ATOM 3355 O O . LEU B 1 212 ? 20.688 -17.5 -6.141 1 93 212 LEU B O 1
ATOM 3359 N N . GLY B 1 213 ? 21.438 -17.297 -8.211 1 96.19 213 GLY B N 1
ATOM 3360 C CA . GLY B 1 213 ? 20.094 -17.375 -8.758 1 96.19 213 GLY B CA 1
ATOM 3361 C C . GLY B 1 213 ? 19.922 -16.578 -10.031 1 96.19 213 GLY B C 1
ATOM 3362 O O . GLY B 1 213 ? 20.75 -16.656 -10.945 1 96.19 213 GLY B O 1
ATOM 3363 N N . TYR B 1 214 ? 18.812 -15.93 -10.109 1 96.25 214 TYR B N 1
ATOM 3364 C CA . TYR B 1 214 ? 18.422 -15.25 -11.344 1 96.25 214 TYR B CA 1
ATOM 3365 C C . TYR B 1 214 ? 18.078 -13.789 -11.078 1 96.25 214 TYR B C 1
ATOM 3367 O O . TYR B 1 214 ? 17.531 -13.461 -10.031 1 96.25 214 TYR B O 1
ATOM 3375 N N . LEU B 1 215 ? 18.375 -12.891 -12.008 1 95.75 215 LEU B N 1
ATOM 3376 C CA . LEU B 1 215 ? 18.094 -11.461 -11.969 1 95.75 215 LEU B CA 1
ATOM 3377 C C . LEU B 1 215 ? 17.359 -11.016 -13.234 1 95.75 215 LEU B C 1
ATOM 3379 O O . LEU B 1 215 ? 17.734 -11.398 -14.344 1 95.75 215 LEU B O 1
ATOM 3383 N N . LEU B 1 216 ? 16.266 -10.344 -12.977 1 93.88 216 LEU B N 1
ATOM 3384 C CA . LEU B 1 216 ? 15.578 -9.797 -14.133 1 93.88 216 LEU B CA 1
ATOM 3385 C C . LEU B 1 216 ? 16.406 -8.711 -14.812 1 93.88 216 LEU B C 1
ATOM 3387 O O . LEU B 1 216 ? 16.875 -7.789 -14.141 1 93.88 216 LEU B O 1
ATOM 3391 N N . GLY B 1 217 ? 16.594 -9 -15.992 1 82.75 217 GLY B N 1
ATOM 3392 C CA . GLY B 1 217 ? 17.344 -8.031 -16.766 1 82.75 217 GLY B CA 1
ATOM 3393 C C . GLY B 1 217 ? 16.5 -6.871 -17.266 1 82.75 217 GLY B C 1
ATOM 3394 O O . GLY B 1 217 ? 15.281 -6.875 -17.094 1 82.75 217 GLY B O 1
ATOM 3395 N N . GLY B 1 218 ? 17.109 -5.781 -17.781 1 69.06 218 GLY B N 1
ATOM 3396 C CA . GLY B 1 218 ? 16.422 -4.641 -18.359 1 69.06 218 GLY B CA 1
ATOM 3397 C C . GLY B 1 218 ? 15.914 -3.662 -17.328 1 69.06 218 GLY B C 1
ATOM 3398 O O . GLY B 1 218 ? 15.586 -4.051 -16.203 1 69.06 218 GLY B O 1
ATOM 3399 N N . HIS B 1 219 ? 16.578 -2.783 -16.75 1 61.12 219 HIS B N 1
ATOM 3400 C CA . HIS B 1 219 ? 16.156 -1.853 -15.695 1 61.12 219 HIS B CA 1
ATOM 3401 C C . HIS B 1 219 ? 14.648 -1.835 -15.539 1 61.12 219 HIS B C 1
ATOM 3403 O O . HIS B 1 219 ? 13.93 -1.367 -16.422 1 61.12 219 HIS B O 1
ATOM 3409 N N . ALA B 1 220 ? 14.094 -2.828 -14.773 1 57.06 220 ALA B N 1
ATOM 3410 C CA . ALA B 1 220 ? 12.656 -2.801 -14.5 1 57.06 220 ALA B CA 1
ATOM 3411 C C . ALA B 1 220 ? 12.258 -1.517 -13.781 1 57.06 220 ALA B C 1
ATOM 3413 O O . ALA B 1 220 ? 12.922 -1.1 -12.828 1 57.06 220 ALA B O 1
ATOM 3414 N N . ALA B 1 221 ? 11.82 -0.385 -14.391 1 50.78 221 ALA B N 1
ATOM 3415 C CA . ALA B 1 221 ? 11.312 0.831 -13.758 1 50.78 221 ALA B CA 1
ATOM 3416 C C . ALA B 1 221 ? 9.805 0.961 -13.945 1 50.78 221 ALA B C 1
ATOM 3418 O O . ALA B 1 221 ? 9.258 0.5 -14.953 1 50.78 221 ALA B O 1
#

Solvent-accessible surface area (backbone atoms only — not comparable to full-atom values): 23245 Å² total; per-residue (Å²): 57,22,32,38,37,32,37,57,54,60,68,59,40,50,54,50,42,53,56,37,39,75,72,54,34,28,64,44,81,25,58,33,22,58,60,34,43,52,45,64,70,73,48,89,50,50,28,32,40,37,23,47,82,26,54,85,41,39,28,63,62,42,46,42,50,39,31,74,71,64,48,61,60,40,31,35,36,46,28,68,69,64,50,63,70,55,49,31,50,46,34,60,48,35,31,73,44,78,46,44,54,82,74,58,68,66,45,54,50,37,50,51,51,40,46,40,39,44,74,47,70,38,42,38,47,61,43,33,40,55,72,30,36,36,31,67,84,75,71,44,39,23,46,86,82,42,78,52,94,64,54,73,68,47,44,38,51,50,53,46,40,62,51,38,60,86,41,74,42,32,66,67,57,49,47,61,26,68,37,50,88,84,54,89,67,60,94,56,49,63,59,54,45,51,52,51,45,22,72,74,70,34,68,62,44,52,39,79,39,87,98,57,29,38,28,55,31,44,79,53,98,59,22,33,39,38,32,37,57,52,61,69,59,42,51,52,49,42,53,56,37,39,75,73,54,34,28,65,44,82,25,59,32,22,58,60,35,43,52,46,63,70,74,47,90,48,52,29,32,41,36,22,48,84,27,54,84,42,38,28,63,59,41,46,40,50,39,31,72,70,65,48,60,60,39,31,34,37,46,28,68,70,63,50,63,70,54,46,31,49,46,33,61,48,35,29,73,43,78,46,44,55,82,75,57,69,67,44,54,50,38,49,51,52,40,45,41,38,44,75,48,70,40,42,38,47,60,43,33,41,55,75,31,37,36,31,66,83,76,71,42,39,23,47,86,83,41,78,51,93,64,52,72,66,48,43,38,51,49,52,46,40,63,52,38,60,85,40,75,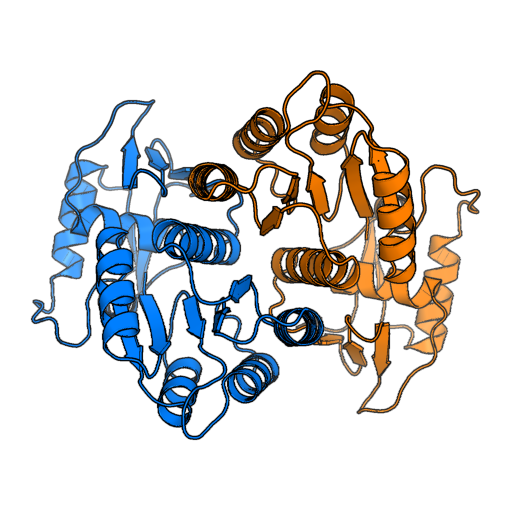42,32,66,66,58,50,47,60,25,69,38,49,90,85,54,91,67,61,94,56,49,65,59,53,45,53,50,51,44,24,71,75,69,33,69,62,45,51,39,80,39,86,98,58,29,38,28,56,30,43,76,54,96

Sequence (442 aa):
MRVLVAEDDKRIAQSLSVALAAAGFVTELSANGEDAWFRGETEAFDAVILDLGLPGLDGLTILKRWRRDGRATPVLILTARGDWSERVEGIESGADDYVVKPFRMEEVVARVRALVRRAAGFSSPIITIGQYTLDTRLKQVSMGGLPVALSPQEYRLLAFMAHRPGKVVSQLEITEHLYAQDDDRLSNAVEVLVGRLRRRLGADIIITRRGLGYLLGGHAAMRVLVAEDDKRIAQSLSVALAAAGFVTELSANGEDAWFRGETEAFDAVILDLGLPGLDGLTILKRWRRDGRATPVLILTARGDWSERVEGIESGADDYVVKPFRMEEVVARVRALVRRAAGFSSPIITIGQYTLDTRLKQVSMGGLPVALSPQEYRLLAFMAHRPGKVVSQLEITEHLYAQDDDRLSNAVEVLVGRLRRRLGADIIITRRGLGYLLGGHAA